Protein AF-A0A932IEY0-F1 (afdb_monomer)

Foldseek 3Di:
DVVQVVQVVVQKGQLAACLCNPPDDLQRQQQQQAGGQQCLQNNTSLSWFQWAWKAFQVRDIDGDDGHPDYDLLSSLNRNNQLLTTTTPTTDTDMDGFFPDKAKWKWKDAPLLVLVLLLVLVQVVQRFRHKKKWFLLRQVVLPDDPPPQDDDDQVVCQVCLLVVLVVSVVPRPRIIMIMTMHTHYDVCNVVSVVVSVVSSVVSPIDIPGGVVNVVCVVCVNVVVVCCVSLVVSQKDKDKDKWKAFSVLPVVLVVQLCVQLSVLRWRKIKMFSDAHNGTTMMMIMTIHGCVVDPVSVLSSLVRNQVSNVVSGIDQHLGSRCFLSNLVVVCVVCPVCVVVVVVSSCVRNVPCSSVRRNDPDDDDDDDDDDDDDDDDDDDDDDDDWDWDKDWQQDFLLVVQVVQVVVLKGLPDLCVLRRRDGNNVCVLVVSQWDQPVVSRAIAHQWQWWWWQDPNRTDIDGQDGSDSDDDDPPSVRGPDTTGMTIGTIDNDGDDPPPDPDDPVVVVVVVVVVVVVD

Solvent-accessible surface area (backbone atoms only — not comparable to full-atom values): 28009 Å² total; per-residue (Å²): 76,71,66,54,56,57,33,44,79,72,51,23,34,58,48,71,48,34,77,54,35,87,80,59,48,72,55,55,32,35,17,27,38,25,52,19,59,26,21,56,53,49,34,35,42,78,71,23,53,22,30,28,31,34,35,31,38,73,63,52,76,47,77,43,67,77,38,100,71,62,56,70,69,65,57,58,38,51,48,36,55,41,32,34,35,47,66,79,45,75,36,66,56,70,41,68,53,60,81,30,75,45,43,30,19,30,46,27,45,65,72,39,50,52,53,28,52,50,49,42,31,71,73,69,54,61,51,23,29,50,38,39,26,32,31,55,38,33,54,60,73,68,56,73,96,80,82,79,82,90,82,65,53,70,67,48,56,78,43,36,66,60,52,40,52,49,55,67,68,69,38,56,92,43,16,36,38,32,40,28,31,64,28,52,59,70,57,27,51,54,55,49,51,53,48,51,50,46,36,40,78,51,60,33,44,78,65,45,40,61,56,20,52,53,45,68,77,44,68,62,52,64,75,68,51,52,60,54,42,46,73,62,35,28,44,72,52,75,51,50,24,19,27,41,57,91,29,46,63,56,25,55,52,44,23,48,51,38,22,42,75,55,56,29,35,69,34,38,27,40,55,43,60,42,78,68,22,38,28,42,37,36,41,40,39,37,48,49,90,62,44,66,72,46,54,49,50,25,52,52,46,22,51,53,41,24,43,75,43,60,30,46,81,37,43,35,83,45,49,50,66,87,35,36,69,57,45,44,63,74,48,45,78,51,49,55,56,54,51,52,52,34,45,72,30,15,69,80,54,74,46,68,25,57,69,65,76,78,88,81,81,90,85,90,86,86,91,83,87,86,85,82,88,86,87,90,85,90,90,83,73,83,42,78,43,78,43,50,14,78,43,32,29,37,61,51,35,57,62,30,49,80,70,58,26,46,77,50,70,48,32,77,75,40,25,86,38,30,41,38,58,35,64,66,68,63,51,50,52,40,78,38,80,91,79,73,44,72,45,57,35,48,58,26,33,34,29,44,61,96,85,40,85,42,79,46,59,58,50,49,94,51,67,51,76,78,79,80,57,80,84,79,50,86,83,30,62,56,28,38,25,29,58,40,49,80,58,80,86,79,83,75,82,77,92,64,69,65,68,58,60,50,49,54,54,52,53,63,60,72,81,106

Nearest PDB structures (foldseek):
  5adz-assembly1_A  TM=8.833E-01  e=8.617E-26  Cavia porcellus
  5ae1-assembly1_A  TM=8.760E-01  e=3.643E-25  Cavia porcellus
  6gou-assembly1_D-2  TM=8.746E-01  e=5.545E-24  Cavia porcellus
  2uuu-assembly1_A  TM=8.099E-01  e=1.102E-22  Dictyostelium discoideum
  2uuv-assembly2_D  TM=8.018E-01  e=7.948E-22  Dictyostelium discoideum

Secondary structure (DSSP, 8-state):
-HHHHHHHTTTEE-----TTTTT--HHHHHHTT---TTHHHH--HHHHEEEEEEEETT-PEEEE-S-SS--HHHHHHTT-TTSSEEEEEEEE--EEPPSEEEEEEEEE-HHHHHHHHHHHHHTT---SEEEEE-HHHHHHHHS-TT------HHHHHHHHHHHHHHHHHSS-S-EEEEEEEEESHHHHHHHHHHHHHHHHHTTPEE--SHHHHHHHHHTTTHHHHHHHHHHTTEEEEEEEEEEEHHHHHHHHHHHHHHHHHTT-EEEEEEEEE-SSEEEEEEEEEEEGGGHHHHHHHHHHHHHHHHHHTT--S-SSS--TTTSHHHHHHHHGGGHHHHHHHHHHH-TT-TT--TTPPPPP--------PPPP--------SSPEEEEETTSBHHHHHHHHHTTT-B--THHHHSTTSBHHHHHHTTTTEEEETTTTEEEESEEEEEEEETTEEEEE----SSSS-----TGGGTT-EEEEEEE-B----------S-HHHHHHHHHHHHH--

Sequence (512 aa):
ERLAQALARRGFTQGHFPSSMYCSTLGGWIAARSAGQFSTRYGKIEDQVLGGVAVLGDGTLVTQGPSPLRAPELDALIGAEGALGVWTQATLRIHPLPAAKAWRGFDMKMERAVAALEEVMASGLVPSVVRLYDPLDSLLHRRPPHSGGKGTTARLAAHWPRTARLLSTLAPNRCRLIVGVEGDGERVQCEMQHIIAAVQEHGGEDLGEAPGVAWYRRRYAISYEQSRAFRAGLAVDTMEVACAWERVMPVYASVRRAARAAGALVAAHISHIYVEGAAIYFTFALPIAWGTAAYDRVWQAALAVALSAGANVSHHHGTGRRKASALAQSLGGAMRTLGAIVQRFDPGGVLAGQSAPEPRKREPPRRQERPDDMTRATLASPALFAAAATARLAEIENGLASRGRSLRPAAQLFGAWQLGDAAQKHLLWRHNPQLGIIESMVAGVDAMVSGAPHFFVPAPRAASGPDMLPDLLRSAVERVWLRTSPWPALTLAWQGDLDWALRLAQELVRDA

pLDDT: mean 73.4, std 20.72, range [23.12, 97.88]

Structure (mmCIF, N/CA/C/O backbone):
data_AF-A0A932IEY0-F1
#
_entry.id   AF-A0A932IEY0-F1
#
loop_
_atom_site.group_PDB
_atom_site.id
_atom_site.type_symbol
_atom_site.label_atom_id
_atom_site.label_alt_id
_atom_site.label_comp_id
_atom_site.label_asym_id
_atom_site.label_entity_id
_atom_site.label_seq_id
_atom_site.pdbx_PDB_ins_code
_atom_site.Cartn_x
_atom_site.Cartn_y
_atom_site.Cartn_z
_atom_site.occupancy
_atom_site.B_iso_or_equiv
_atom_site.auth_seq_id
_atom_site.auth_comp_id
_atom_site.auth_asym_id
_atom_site.auth_atom_id
_atom_site.pdbx_PDB_model_num
ATOM 1 N N . GLU A 1 1 ? -17.276 1.896 -5.654 1.00 79.31 1 GLU A N 1
ATOM 2 C CA . GLU A 1 1 ? -17.753 2.793 -6.740 1.00 79.31 1 GLU A CA 1
ATOM 3 C C . GLU A 1 1 ? -18.958 3.660 -6.344 1.00 79.31 1 GLU A C 1
ATOM 5 O O . GLU A 1 1 ? -18.838 4.880 -6.367 1.00 79.31 1 GLU A O 1
ATOM 10 N N . ARG A 1 2 ? -20.098 3.059 -5.956 1.00 81.88 2 ARG A N 1
ATOM 11 C CA . ARG A 1 2 ? -21.356 3.776 -5.639 1.00 81.88 2 ARG A CA 1
ATOM 12 C C . ARG A 1 2 ? -21.179 4.963 -4.680 1.00 81.88 2 ARG A C 1
ATOM 14 O O . ARG A 1 2 ? -21.719 6.034 -4.940 1.00 81.88 2 ARG A O 1
ATOM 21 N N . LEU A 1 3 ? -20.381 4.790 -3.619 1.00 84.56 3 LEU A N 1
ATOM 22 C CA . LEU A 1 3 ? -20.044 5.853 -2.663 1.00 84.56 3 LEU A CA 1
ATOM 23 C C . LEU A 1 3 ? -19.381 7.059 -3.347 1.00 84.56 3 LEU A C 1
ATOM 25 O O . LEU A 1 3 ? -19.821 8.188 -3.164 1.00 84.56 3 LEU A O 1
ATOM 29 N N . ALA A 1 4 ? -18.368 6.825 -4.182 1.00 81.94 4 ALA A N 1
ATOM 30 C CA . ALA A 1 4 ? -17.655 7.897 -4.871 1.00 81.94 4 ALA A CA 1
ATOM 31 C C . ALA A 1 4 ? -18.558 8.652 -5.854 1.00 81.94 4 ALA A C 1
ATOM 33 O O . ALA A 1 4 ? -18.511 9.875 -5.902 1.00 81.94 4 ALA A O 1
ATOM 34 N N . GLN A 1 5 ? -19.428 7.949 -6.588 1.00 81.94 5 GLN A N 1
ATOM 35 C CA . GLN A 1 5 ? -20.408 8.597 -7.468 1.00 81.94 5 GLN A CA 1
ATOM 36 C C . GLN A 1 5 ? -21.416 9.446 -6.676 1.00 81.94 5 GLN A C 1
ATOM 38 O O . GLN A 1 5 ? -21.779 10.538 -7.108 1.00 81.94 5 GLN A O 1
ATOM 43 N N . ALA A 1 6 ? -21.870 8.959 -5.517 1.00 81.50 6 ALA A N 1
ATOM 44 C CA . ALA A 1 6 ? -22.793 9.692 -4.655 1.00 81.50 6 ALA A CA 1
ATOM 45 C C . ALA A 1 6 ? -22.163 10.963 -4.063 1.00 81.50 6 ALA A C 1
ATOM 47 O O . ALA A 1 6 ? -22.829 11.995 -4.014 1.00 81.50 6 ALA A O 1
ATOM 48 N N . LEU A 1 7 ? -20.890 10.901 -3.660 1.00 84.00 7 LEU A N 1
ATOM 49 C CA . LEU A 1 7 ? -20.129 12.067 -3.205 1.00 84.00 7 LEU A CA 1
ATOM 50 C C . LEU A 1 7 ? -19.882 13.058 -4.347 1.00 84.00 7 LEU A C 1
ATOM 52 O O . LEU A 1 7 ? -20.130 14.250 -4.179 1.00 84.00 7 LEU A O 1
ATOM 56 N N . ALA A 1 8 ? -19.491 12.568 -5.528 1.00 83.31 8 ALA A N 1
ATOM 57 C CA . ALA A 1 8 ? -19.190 13.416 -6.678 1.00 83.31 8 ALA A CA 1
ATOM 58 C C . ALA A 1 8 ? -20.407 14.235 -7.134 1.00 83.31 8 ALA A C 1
ATOM 60 O O . ALA A 1 8 ? -20.273 15.424 -7.407 1.00 83.31 8 ALA A O 1
ATOM 61 N N . ARG A 1 9 ? -21.614 13.644 -7.126 1.00 89.69 9 ARG A N 1
ATOM 62 C CA . ARG A 1 9 ? -22.872 14.369 -7.406 1.00 89.69 9 ARG A CA 1
ATOM 63 C C . ARG A 1 9 ? -23.152 15.519 -6.435 1.00 89.69 9 ARG A C 1
ATOM 65 O O . ARG A 1 9 ? -23.962 16.382 -6.743 1.00 89.69 9 ARG A O 1
ATOM 72 N N . ARG A 1 10 ? -22.511 15.513 -5.267 1.00 85.88 10 ARG A N 1
ATOM 73 C CA . ARG A 1 10 ? -22.618 16.551 -4.237 1.00 85.88 10 ARG A CA 1
ATOM 74 C C . ARG A 1 10 ? -21.395 17.471 -4.195 1.00 85.88 10 ARG A C 1
ATOM 76 O O . ARG A 1 10 ? -21.282 18.256 -3.267 1.00 85.88 10 ARG A O 1
ATOM 83 N N . GLY A 1 11 ? -20.482 17.371 -5.163 1.00 89.19 11 GLY A N 1
ATOM 84 C CA . GLY A 1 11 ? -19.275 18.199 -5.206 1.00 89.19 11 GLY A CA 1
ATOM 85 C C . GLY A 1 11 ? -18.131 17.706 -4.316 1.00 89.19 11 GLY A C 1
ATOM 86 O O . GLY A 1 11 ? -17.187 18.456 -4.089 1.00 89.19 11 GLY A O 1
ATOM 87 N N . PHE A 1 12 ? -18.178 16.458 -3.832 1.00 88.94 12 PHE A N 1
ATOM 88 C CA . PHE A 1 12 ? -17.172 15.899 -2.924 1.00 88.94 12 PHE A CA 1
ATOM 89 C C . PHE A 1 12 ? -16.465 14.657 -3.481 1.00 88.94 12 PHE A C 1
ATOM 91 O O . PHE A 1 12 ? -16.969 13.934 -4.340 1.00 88.94 12 PHE A O 1
ATOM 98 N N . THR A 1 13 ? -15.298 14.361 -2.923 1.00 88.12 13 THR A N 1
ATOM 99 C CA . THR A 1 13 ? -14.544 13.120 -3.083 1.00 88.12 13 THR A CA 1
ATOM 100 C C . THR A 1 13 ? -14.057 12.637 -1.724 1.00 88.12 13 THR A C 1
ATOM 102 O O . THR A 1 13 ? -13.763 13.424 -0.832 1.00 88.12 13 THR A O 1
ATOM 105 N N . GLN A 1 14 ? -13.944 11.328 -1.564 1.00 84.88 14 GLN A N 1
ATOM 106 C CA . GLN A 1 14 ? -13.255 10.738 -0.417 1.00 84.88 14 GLN A CA 1
ATOM 107 C C . GLN A 1 14 ? -11.757 10.537 -0.709 1.00 84.88 14 GLN A C 1
ATOM 109 O O . GLN A 1 14 ? -10.962 10.406 0.208 1.00 84.88 14 GLN A O 1
ATOM 114 N N . GLY A 1 15 ? -11.344 10.497 -1.981 1.00 89.00 15 GLY A N 1
ATOM 115 C CA . GLY A 1 15 ? -9.942 10.261 -2.342 1.00 89.00 15 GLY A CA 1
ATOM 116 C C . GLY A 1 15 ? -9.469 8.806 -2.197 1.00 89.00 15 GLY A C 1
ATOM 117 O O . GLY A 1 15 ? -8.326 8.497 -2.526 1.00 89.00 15 GLY A O 1
ATOM 118 N N . HIS A 1 16 ? -10.326 7.872 -1.766 1.00 92.12 16 HIS A N 1
ATOM 119 C CA . HIS A 1 16 ? -9.963 6.457 -1.637 1.00 92.12 16 HIS A CA 1
ATOM 120 C C . HIS A 1 16 ? -10.370 5.649 -2.862 1.00 92.12 16 HIS A C 1
ATOM 122 O O . HIS A 1 16 ? -11.522 5.255 -3.056 1.00 92.12 16 HIS A O 1
ATOM 128 N N . PHE A 1 17 ? -9.384 5.390 -3.708 1.00 92.88 17 PHE A N 1
ATOM 129 C CA . PHE A 1 17 ? -9.575 4.720 -4.987 1.00 92.88 17 PHE A CA 1
ATOM 130 C C . PHE A 1 17 ? -8.750 3.428 -5.058 1.00 92.88 17 PHE A C 1
ATOM 132 O O . PHE A 1 17 ? -7.750 3.401 -5.774 1.00 92.88 17 PHE A O 1
ATOM 139 N N . PRO A 1 18 ? -9.090 2.366 -4.302 1.00 91.81 18 PRO A N 1
ATOM 140 C CA . PRO A 1 18 ? -8.369 1.097 -4.390 1.00 91.81 18 PRO A CA 1
ATOM 141 C C . PRO A 1 18 ? -8.568 0.464 -5.774 1.00 91.81 18 PRO A C 1
ATOM 143 O O . PRO A 1 18 ? -9.606 0.656 -6.406 1.00 91.81 18 PRO A O 1
ATOM 146 N N . SER A 1 19 ? -7.614 -0.340 -6.249 1.00 88.75 19 SER A N 1
ATOM 147 C CA . SER A 1 19 ? -7.751 -1.021 -7.552 1.00 88.75 19 SER A CA 1
ATOM 148 C C . SER A 1 19 ? -8.969 -1.959 -7.607 1.00 88.75 19 SER A C 1
ATOM 150 O O . SER A 1 19 ? -9.528 -2.191 -8.673 1.00 88.75 19 SER A O 1
ATOM 152 N N . SER A 1 20 ? -9.440 -2.432 -6.450 1.00 89.12 20 SER A N 1
ATOM 153 C CA . SER A 1 20 ? -10.639 -3.257 -6.271 1.00 89.12 20 SER A CA 1
ATOM 154 C C . SER A 1 20 ? -11.941 -2.450 -6.115 1.00 89.12 20 SER A C 1
ATOM 156 O O . SER A 1 20 ? -12.937 -2.979 -5.623 1.00 89.12 20 SER A O 1
ATOM 158 N N . MET A 1 21 ? -11.981 -1.165 -6.492 1.00 85.81 21 MET A N 1
ATOM 159 C CA . MET A 1 21 ? -13.108 -0.247 -6.226 1.00 85.81 21 MET A CA 1
ATOM 160 C C . MET A 1 21 ? -14.492 -0.745 -6.690 1.00 85.81 21 MET A C 1
ATOM 162 O O . MET A 1 21 ? -15.516 -0.298 -6.155 1.00 85.81 21 MET A O 1
ATOM 166 N N . TYR A 1 22 ? -14.534 -1.627 -7.688 1.00 86.19 22 TYR A N 1
ATOM 167 C CA . TYR A 1 22 ? -15.769 -2.172 -8.261 1.00 86.19 22 TYR A CA 1
ATOM 168 C C . TYR A 1 22 ? -16.336 -3.373 -7.493 1.00 86.19 22 TYR A C 1
ATOM 170 O O . TYR A 1 22 ? -17.517 -3.668 -7.635 1.00 86.19 22 TYR A O 1
ATOM 178 N N . CYS A 1 23 ? -15.527 -4.047 -6.671 1.00 84.81 23 CYS A N 1
ATOM 179 C CA . CYS A 1 23 ? -15.937 -5.250 -5.937 1.00 84.81 23 CYS A CA 1
ATOM 180 C C . CYS A 1 23 ? -15.707 -5.178 -4.420 1.00 84.81 23 CYS A C 1
ATOM 182 O O . CYS A 1 23 ? -16.219 -6.018 -3.688 1.00 84.81 23 CYS A O 1
ATOM 184 N N . SER A 1 24 ? -14.961 -4.186 -3.934 1.00 89.44 24 SER A N 1
ATOM 185 C CA . SER A 1 24 ? -14.696 -3.994 -2.505 1.00 89.44 24 SER A CA 1
ATOM 186 C C . SER A 1 24 ? -15.726 -3.080 -1.832 1.00 89.44 24 SER A C 1
ATOM 188 O O . SER A 1 24 ? -16.374 -2.248 -2.474 1.00 89.44 24 SER A O 1
ATOM 190 N N . THR A 1 25 ? -15.874 -3.239 -0.516 1.00 87.62 25 THR A N 1
ATOM 191 C CA . THR A 1 25 ? -16.825 -2.499 0.326 1.00 87.62 25 THR A CA 1
ATOM 192 C C . THR A 1 25 ? -16.094 -1.638 1.351 1.00 87.62 25 THR A C 1
ATOM 194 O O . THR A 1 25 ? -14.943 -1.910 1.682 1.00 87.62 25 THR A O 1
ATOM 197 N N . LEU A 1 26 ? -16.781 -0.634 1.905 1.00 87.62 26 LEU A N 1
ATOM 198 C CA . LEU A 1 26 ? -16.229 0.218 2.961 1.00 87.62 26 LEU A CA 1
ATOM 199 C C . LEU A 1 26 ? -15.805 -0.585 4.201 1.00 87.62 26 LEU A C 1
ATOM 201 O O . LEU A 1 26 ? -14.696 -0.409 4.689 1.00 87.62 26 LEU A O 1
ATOM 205 N N . GLY A 1 27 ? -16.644 -1.513 4.672 1.00 87.62 27 GLY A N 1
ATOM 206 C CA . GLY A 1 27 ? -16.284 -2.388 5.792 1.00 87.62 27 GLY A CA 1
ATOM 207 C C . GLY A 1 27 ? -15.036 -3.225 5.496 1.00 87.62 27 GLY A C 1
ATOM 208 O O . GLY A 1 27 ? -14.151 -3.321 6.339 1.00 87.62 27 GLY A O 1
ATOM 209 N N . GLY A 1 28 ? -14.908 -3.747 4.270 1.00 87.69 28 GLY A N 1
ATOM 210 C CA . GLY A 1 28 ? -13.708 -4.465 3.834 1.00 87.69 28 GLY A CA 1
ATOM 211 C C . GLY A 1 28 ? -12.465 -3.574 3.771 1.00 87.69 28 GLY A C 1
ATOM 212 O O . GLY A 1 28 ? -11.383 -4.008 4.153 1.00 87.69 28 GLY A O 1
ATOM 213 N N . TRP A 1 29 ? -12.612 -2.315 3.346 1.00 92.00 29 TRP A N 1
ATOM 214 C CA . TRP A 1 29 ? -11.518 -1.342 3.364 1.00 92.00 29 TRP A CA 1
ATOM 215 C C . TRP A 1 29 ? -10.978 -1.149 4.772 1.00 92.00 29 TRP A C 1
ATOM 217 O O . TRP A 1 29 ? -9.767 -1.240 4.958 1.00 92.00 29 TRP A O 1
ATOM 227 N N . ILE A 1 30 ? -11.870 -0.933 5.742 1.00 88.19 30 ILE A N 1
ATOM 228 C CA . ILE A 1 30 ? -11.515 -0.734 7.149 1.00 88.19 30 ILE A CA 1
ATOM 229 C C . ILE A 1 30 ? -10.888 -2.008 7.723 1.00 88.19 30 ILE A C 1
ATOM 231 O O . ILE A 1 30 ? -9.800 -1.960 8.295 1.00 88.19 30 ILE A O 1
ATOM 235 N N . ALA A 1 31 ? -11.527 -3.159 7.506 1.00 85.81 31 ALA A N 1
ATOM 236 C CA . ALA A 1 31 ? -11.071 -4.445 8.021 1.00 85.81 31 ALA A CA 1
ATOM 237 C C . ALA A 1 31 ? -9.686 -4.847 7.493 1.00 85.81 31 ALA A C 1
ATOM 239 O O . ALA A 1 31 ? -8.939 -5.482 8.226 1.00 85.81 31 ALA A O 1
ATOM 240 N N . ALA A 1 32 ? -9.328 -4.465 6.264 1.00 86.81 32 ALA A N 1
ATOM 241 C CA . ALA A 1 32 ? -8.042 -4.799 5.646 1.00 86.81 32 ALA A CA 1
ATOM 242 C C . ALA A 1 32 ? -6.992 -3.672 5.716 1.00 86.81 32 ALA A C 1
ATOM 244 O O . ALA A 1 32 ? -5.908 -3.826 5.159 1.00 86.81 32 ALA A O 1
ATOM 245 N N . ARG A 1 33 ? -7.301 -2.525 6.345 1.00 90.06 33 ARG A N 1
ATOM 246 C CA . ARG A 1 33 ? -6.462 -1.302 6.300 1.00 90.06 33 ARG A CA 1
ATOM 247 C C . ARG A 1 33 ? -6.068 -0.906 4.876 1.00 90.06 33 ARG A C 1
ATOM 249 O O . ARG A 1 33 ? -4.906 -0.644 4.568 1.00 90.06 33 ARG A O 1
ATOM 256 N N . SER A 1 34 ? -7.040 -0.934 3.972 1.00 92.00 34 SER A N 1
ATOM 257 C CA . SER A 1 34 ? -6.759 -0.735 2.552 1.00 92.00 34 SER A CA 1
ATOM 258 C C . SER A 1 34 ? -6.149 0.645 2.265 1.00 92.00 34 SER A C 1
ATOM 260 O O . SER A 1 34 ? -6.414 1.622 2.968 1.00 92.00 34 SER A O 1
ATOM 262 N N . ALA A 1 35 ? -5.406 0.735 1.163 1.00 93.25 35 ALA A N 1
ATOM 263 C CA . ALA A 1 35 ? -4.899 1.979 0.599 1.00 93.25 35 ALA A CA 1
ATOM 264 C C . ALA A 1 35 ? -5.545 2.244 -0.769 1.00 93.25 35 ALA A C 1
ATOM 266 O O . ALA A 1 35 ? -5.702 1.337 -1.591 1.00 93.25 35 ALA A O 1
ATOM 267 N N . GLY A 1 36 ? -5.923 3.497 -1.020 1.00 93.31 36 GLY A N 1
ATOM 268 C CA . GLY A 1 36 ? -6.398 3.954 -2.323 1.00 93.31 36 GLY A CA 1
ATOM 269 C C . GLY A 1 36 ? -5.254 4.477 -3.188 1.00 93.31 36 GLY A C 1
ATOM 270 O O . GLY A 1 36 ? -4.255 4.955 -2.668 1.00 93.31 36 GLY A O 1
ATOM 271 N N . GLN A 1 37 ? -5.405 4.470 -4.515 1.00 94.12 37 GLN A N 1
ATOM 272 C CA . GLN A 1 37 ? -4.371 4.947 -5.446 1.00 94.12 37 GLN A CA 1
ATOM 273 C C . GLN A 1 37 ? -3.907 6.392 -5.195 1.00 94.12 37 GLN A C 1
ATOM 275 O O . GLN A 1 37 ? -2.819 6.742 -5.646 1.00 94.12 37 GLN A O 1
ATOM 280 N N . PHE A 1 38 ? -4.726 7.180 -4.488 1.00 94.25 38 PHE A N 1
ATOM 281 C CA . PHE A 1 38 ? -4.502 8.584 -4.162 1.00 94.25 38 PHE A CA 1
ATOM 282 C C . PHE A 1 38 ? -4.130 8.816 -2.680 1.00 94.25 38 PHE A C 1
ATOM 284 O O . PHE A 1 38 ? -4.186 9.937 -2.172 1.00 94.25 38 PHE A O 1
ATOM 291 N N . SER A 1 39 ? -3.770 7.750 -1.954 1.00 91.06 39 SER A N 1
ATOM 292 C CA . SER A 1 39 ? -3.578 7.788 -0.500 1.00 91.06 39 SER A CA 1
ATOM 293 C C . SER A 1 39 ? -2.418 8.664 -0.037 1.00 91.06 39 SER A C 1
ATOM 295 O O . SER A 1 39 ? -2.407 9.054 1.122 1.00 91.06 39 SER A O 1
ATOM 297 N N . THR A 1 40 ? -1.446 8.977 -0.902 1.00 88.19 40 THR A N 1
ATOM 298 C CA . THR A 1 40 ? -0.362 9.907 -0.545 1.00 88.19 40 THR A CA 1
ATOM 299 C C . THR A 1 40 ? -0.935 11.277 -0.178 1.00 88.19 40 THR A C 1
ATOM 301 O O . THR A 1 40 ? -0.491 11.864 0.801 1.00 88.19 40 THR A O 1
ATOM 304 N N . ARG A 1 41 ? -1.984 11.743 -0.876 1.00 86.81 41 ARG A N 1
ATOM 305 C CA . ARG A 1 41 ? -2.657 13.015 -0.571 1.00 86.81 41 ARG A CA 1
ATOM 306 C C . ARG A 1 41 ? -3.825 12.891 0.402 1.00 86.81 41 ARG A C 1
ATOM 308 O O . ARG A 1 41 ? -3.971 13.740 1.274 1.00 86.81 41 ARG A O 1
ATOM 315 N N . TYR A 1 42 ? -4.677 11.882 0.236 1.00 86.12 42 TYR A N 1
ATOM 316 C CA . TYR A 1 42 ? -5.933 11.779 1.000 1.00 86.12 42 TYR A CA 1
ATOM 317 C C . TYR A 1 42 ? -5.857 10.855 2.216 1.00 86.12 42 TYR A C 1
ATOM 319 O O . TYR A 1 42 ? -6.868 10.639 2.882 1.00 86.12 42 TYR A O 1
ATOM 327 N N . GLY A 1 43 ? -4.688 10.279 2.489 1.00 86.88 43 GLY A N 1
ATOM 328 C CA . GLY A 1 43 ? -4.525 9.254 3.512 1.00 86.88 43 GLY A CA 1
ATOM 329 C C . GLY A 1 43 ? -5.069 7.889 3.088 1.00 86.88 43 GLY A C 1
ATOM 330 O O . GLY A 1 43 ? -5.694 7.717 2.033 1.00 86.88 43 GLY A O 1
ATOM 331 N N . LYS A 1 44 ? -4.783 6.888 3.914 1.00 90.19 44 LYS A N 1
ATOM 332 C CA . LYS A 1 44 ? -5.380 5.552 3.834 1.00 90.19 44 LYS A CA 1
ATOM 333 C C . LYS A 1 44 ? -6.704 5.530 4.603 1.00 90.19 44 LYS A C 1
ATOM 335 O O . LYS A 1 44 ? -7.164 6.545 5.121 1.00 90.19 44 LYS A O 1
ATOM 340 N N . ILE A 1 45 ? -7.346 4.366 4.666 1.00 90.62 45 ILE A N 1
ATOM 341 C CA . ILE A 1 45 ? -8.669 4.255 5.286 1.00 90.62 45 ILE A CA 1
ATOM 342 C C . ILE A 1 45 ? -8.663 4.648 6.773 1.00 90.62 45 ILE A C 1
ATOM 344 O O . ILE A 1 45 ? -9.611 5.275 7.237 1.00 90.62 45 ILE A O 1
ATOM 348 N N . GLU A 1 46 ? -7.590 4.345 7.508 1.00 86.88 46 GLU A N 1
ATOM 349 C CA . GLU A 1 46 ? -7.436 4.697 8.926 1.00 86.88 46 GLU A CA 1
ATOM 350 C C . GLU A 1 46 ? -7.397 6.212 9.180 1.00 86.88 46 GLU A C 1
ATOM 352 O O . GLU A 1 46 ? -7.839 6.674 10.232 1.00 86.88 46 GLU A O 1
ATOM 357 N N . ASP A 1 47 ? -6.925 6.987 8.201 1.00 82.19 47 ASP A N 1
ATOM 358 C CA . ASP A 1 47 ? -6.858 8.451 8.267 1.00 82.19 47 ASP A CA 1
ATOM 359 C C . ASP A 1 47 ? -8.221 9.090 7.954 1.00 82.19 47 ASP A C 1
ATOM 361 O O . ASP A 1 47 ? -8.503 10.242 8.302 1.00 82.19 47 ASP A O 1
ATOM 365 N N . GLN A 1 48 ? -9.074 8.337 7.260 1.00 84.12 48 GLN A N 1
ATOM 366 C CA . GLN A 1 48 ? -10.350 8.809 6.742 1.00 84.12 48 GLN A CA 1
ATOM 367 C C . GLN A 1 48 ? -11.524 8.434 7.640 1.00 84.12 48 GLN A C 1
ATOM 369 O O . GLN A 1 48 ? -12.516 9.157 7.642 1.00 84.12 48 GLN A O 1
ATOM 374 N N . VAL A 1 49 ? -11.451 7.344 8.405 1.00 82.94 49 VAL A N 1
ATOM 375 C CA . VAL A 1 49 ? -12.499 6.980 9.370 1.00 82.94 49 VAL A CA 1
ATOM 376 C C . VAL A 1 49 ? -12.449 7.923 10.571 1.00 82.94 49 VAL A C 1
ATOM 378 O O . VAL A 1 49 ? -11.420 8.055 11.220 1.00 82.94 49 VAL A O 1
ATOM 381 N N . LEU A 1 50 ? -13.569 8.564 10.896 1.00 79.75 50 LEU A N 1
ATOM 382 C CA . LEU A 1 50 ? -13.701 9.498 12.025 1.00 79.75 50 LEU A CA 1
ATOM 383 C C . LEU A 1 50 ? -14.535 8.928 13.181 1.00 79.75 50 LEU A C 1
ATOM 385 O O . LEU A 1 50 ? -14.555 9.501 14.260 1.00 79.75 50 LEU A O 1
ATOM 389 N N . GLY A 1 51 ? -15.259 7.835 12.951 1.00 80.31 51 GLY A N 1
ATOM 390 C CA . GLY A 1 51 ? -16.183 7.226 13.906 1.00 80.31 51 GLY A CA 1
ATOM 391 C C . GLY A 1 51 ? -17.144 6.282 13.190 1.00 80.31 51 GLY A C 1
ATOM 392 O O . GLY A 1 51 ? -17.009 6.054 11.984 1.00 80.31 51 GLY A O 1
ATOM 393 N N . GLY A 1 52 ? -18.127 5.744 13.900 1.00 85.62 52 GLY A N 1
ATOM 394 C CA . GLY A 1 52 ? -19.134 4.868 13.313 1.00 85.62 52 GLY A CA 1
ATOM 395 C C . GLY A 1 52 ? -19.812 3.955 14.322 1.00 85.62 52 GLY A C 1
ATOM 396 O O . GLY A 1 52 ? -19.816 4.221 15.523 1.00 85.62 52 GLY A O 1
ATOM 397 N N . VAL A 1 53 ? -20.393 2.879 13.798 1.00 85.31 53 VAL A N 1
ATOM 398 C CA . VAL A 1 53 ? -21.105 1.859 14.567 1.00 85.31 53 VAL A CA 1
ATOM 399 C C . VAL A 1 53 ? -20.510 0.494 14.248 1.00 85.31 53 VAL A C 1
ATOM 401 O O . VAL A 1 53 ? -20.411 0.116 13.075 1.00 85.31 53 VAL A O 1
ATOM 404 N N . ALA A 1 54 ? -20.150 -0.262 15.281 1.00 90.19 54 ALA A N 1
ATOM 405 C CA . ALA A 1 54 ? -19.627 -1.615 15.158 1.00 90.19 54 ALA A CA 1
ATOM 406 C C . ALA A 1 54 ? -20.215 -2.552 16.219 1.00 90.19 54 ALA A C 1
ATOM 408 O O . ALA A 1 54 ? -20.582 -2.115 17.306 1.00 90.19 54 ALA A O 1
ATOM 409 N N . VAL A 1 55 ? -20.294 -3.840 15.891 1.00 88.00 55 VAL A N 1
ATOM 410 C CA . VAL A 1 55 ? -20.703 -4.909 16.813 1.00 88.00 55 VAL A CA 1
ATOM 411 C C . VAL A 1 55 ? -19.499 -5.813 17.059 1.00 88.00 55 VAL A C 1
ATOM 413 O O . VAL A 1 55 ? -18.927 -6.327 16.097 1.00 88.00 55 VAL A O 1
ATOM 416 N N . LEU A 1 56 ? -19.089 -5.975 18.315 1.00 89.88 56 LEU A N 1
ATOM 417 C CA . LEU A 1 56 ? -17.960 -6.829 18.702 1.00 89.88 56 LEU A CA 1
ATOM 418 C C . LEU A 1 56 ? -18.356 -8.316 18.706 1.00 89.88 56 LEU A C 1
ATOM 420 O O . LEU A 1 56 ? -19.534 -8.653 18.590 1.00 89.88 56 LEU A O 1
ATOM 424 N N . GLY A 1 57 ? -17.380 -9.216 18.838 1.00 85.44 57 GLY A N 1
ATOM 425 C CA . GLY A 1 57 ? -17.626 -10.667 18.873 1.00 85.44 57 GLY A CA 1
ATOM 426 C C . GLY A 1 57 ? -18.445 -11.136 20.077 1.00 85.44 57 GLY A C 1
ATOM 427 O O . GLY A 1 57 ? -19.195 -12.102 19.972 1.00 85.44 57 GLY A O 1
ATOM 428 N N . ASP A 1 58 ? -18.380 -10.405 21.192 1.00 85.00 58 ASP A N 1
ATOM 429 C CA . ASP A 1 58 ? -19.242 -10.602 22.364 1.00 85.00 58 ASP A CA 1
ATOM 430 C C . ASP A 1 58 ? -20.655 -9.997 22.218 1.00 85.00 58 ASP A C 1
ATOM 432 O O . ASP A 1 58 ? -21.470 -10.105 23.133 1.00 85.00 58 ASP A O 1
ATOM 436 N N . GLY A 1 59 ? -20.962 -9.375 21.074 1.00 84.62 59 GLY A N 1
ATOM 437 C CA . GLY A 1 59 ? -22.240 -8.719 20.797 1.00 84.62 59 GLY A CA 1
ATOM 438 C C . GLY A 1 59 ? -22.330 -7.264 21.267 1.00 84.62 59 GLY A C 1
ATOM 439 O O . GLY A 1 59 ? -23.356 -6.623 21.031 1.00 84.62 59 GLY A O 1
ATOM 440 N N . THR A 1 60 ? -21.282 -6.709 21.887 1.00 87.25 60 THR A N 1
ATOM 441 C CA . THR A 1 60 ? -21.261 -5.307 22.329 1.00 87.25 60 THR A CA 1
ATOM 442 C C . THR A 1 60 ? -21.413 -4.356 21.144 1.00 87.25 60 THR A C 1
ATOM 444 O O . THR A 1 60 ? -20.671 -4.439 20.164 1.00 87.25 60 THR A O 1
ATOM 447 N N . LEU A 1 61 ? -22.353 -3.412 21.247 1.00 89.62 61 LEU A N 1
ATOM 448 C CA . LEU A 1 61 ? -22.539 -2.340 20.273 1.00 89.62 61 LEU A CA 1
ATOM 449 C C . LEU A 1 61 ? -21.681 -1.128 20.652 1.00 89.62 61 LEU A C 1
ATOM 451 O O . LEU A 1 61 ? -21.912 -0.491 21.677 1.00 89.62 61 LEU A O 1
ATOM 455 N N . VAL A 1 62 ? -20.740 -0.766 19.785 1.00 83.50 62 VAL A N 1
ATOM 456 C CA . VAL A 1 62 ? -19.918 0.442 19.912 1.00 83.50 62 VAL A CA 1
ATOM 457 C C . VAL A 1 62 ? -20.446 1.489 18.943 1.00 83.50 62 VAL A C 1
ATOM 459 O O . VAL A 1 62 ? -20.544 1.227 17.746 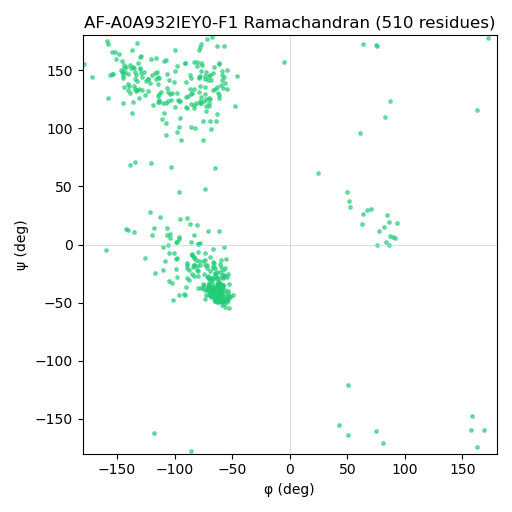1.00 83.50 62 VAL A O 1
ATOM 462 N N . THR A 1 63 ? -20.797 2.672 19.447 1.00 85.31 63 THR A N 1
ATOM 463 C CA . THR A 1 63 ? -21.315 3.788 18.640 1.00 85.31 63 THR A CA 1
ATOM 464 C C . THR A 1 63 ? -20.566 5.066 18.974 1.00 85.31 63 THR A C 1
ATOM 466 O O . THR A 1 63 ? -20.515 5.475 20.131 1.00 85.31 63 THR A O 1
ATOM 469 N N . GLN A 1 64 ? -20.022 5.723 17.952 1.00 80.12 64 GLN A N 1
ATOM 470 C CA . GLN A 1 64 ? -19.339 7.000 18.099 1.00 80.12 64 GLN A CA 1
ATOM 471 C C . GLN A 1 64 ? -19.595 7.910 16.893 1.00 80.12 64 GLN A C 1
ATOM 473 O O . GLN A 1 64 ? -19.487 7.488 15.739 1.00 80.12 64 GLN A O 1
ATOM 478 N N . GLY A 1 65 ? -19.889 9.184 17.162 1.00 72.50 65 GLY A N 1
ATOM 479 C CA . GLY A 1 65 ? -19.896 10.235 16.142 1.00 72.50 65 GLY A CA 1
ATOM 480 C C . GLY A 1 65 ? -18.492 10.548 15.593 1.00 72.50 65 GLY A C 1
ATOM 481 O O . GLY A 1 65 ? -17.508 9.951 16.029 1.00 72.50 65 GLY A O 1
ATOM 482 N N . PRO A 1 66 ? -18.369 11.480 14.630 1.00 72.88 66 PRO A N 1
ATOM 483 C CA . PRO A 1 66 ? -17.065 11.915 14.139 1.00 72.88 66 PRO A CA 1
ATOM 484 C C . PRO A 1 66 ? -16.246 12.555 15.263 1.00 72.88 66 PRO A C 1
ATOM 486 O O . PRO A 1 66 ? -16.688 13.516 15.888 1.00 72.88 66 PRO A O 1
ATOM 489 N N . SER A 1 67 ? -15.036 12.052 15.479 1.00 65.88 67 SER A N 1
ATOM 490 C CA . SER A 1 67 ? -14.104 12.565 16.475 1.00 65.88 67 SER A CA 1
ATOM 491 C C . SER A 1 67 ? -12.667 12.459 15.958 1.00 65.88 67 SER A C 1
ATOM 493 O O . SER A 1 67 ? -12.339 11.495 15.263 1.00 65.88 67 SER A O 1
ATOM 495 N N . PRO A 1 68 ? -11.782 13.417 16.289 1.00 53.31 68 PRO A N 1
ATOM 496 C CA . PRO A 1 68 ? -10.347 13.250 16.065 1.00 53.31 68 PRO A CA 1
ATOM 497 C C . PRO A 1 68 ? -9.748 12.119 16.919 1.00 53.31 68 PRO A C 1
ATOM 499 O O . PRO A 1 68 ? -8.734 11.550 16.529 1.00 53.31 68 PRO A O 1
ATOM 502 N N . LEU A 1 69 ? -10.382 11.777 18.047 1.00 69.25 69 LEU A N 1
ATOM 503 C CA . LEU A 1 69 ? -10.029 10.651 18.914 1.00 69.25 69 LEU A CA 1
ATOM 504 C C . LEU A 1 69 ? -11.126 9.584 18.829 1.00 69.25 69 LEU A C 1
ATOM 506 O O . LEU A 1 69 ? -12.239 9.799 19.323 1.00 69.25 69 LEU A O 1
ATOM 510 N N . ARG A 1 70 ? -10.836 8.453 18.182 1.00 76.06 70 ARG A N 1
ATOM 511 C CA . ARG A 1 70 ? -11.771 7.324 18.092 1.00 76.06 70 ARG A CA 1
ATOM 512 C C . ARG A 1 70 ? -11.720 6.491 19.373 1.00 76.06 70 ARG A C 1
ATOM 514 O O . ARG A 1 70 ? -10.729 6.495 20.095 1.00 76.06 70 ARG A O 1
ATOM 521 N N . ALA A 1 71 ? -12.819 5.807 19.667 1.00 72.62 71 ALA A N 1
ATOM 522 C CA . ALA A 1 71 ? -12.891 4.840 20.746 1.00 72.62 71 ALA A CA 1
ATOM 523 C C . ALA A 1 71 ? -11.858 3.728 20.485 1.00 72.62 71 ALA A C 1
ATOM 525 O O . ALA A 1 71 ? -11.766 3.270 19.337 1.00 72.62 71 ALA A O 1
ATOM 526 N N . PRO A 1 72 ? -11.115 3.267 21.508 1.00 80.75 72 PRO A N 1
ATOM 527 C CA . PRO A 1 72 ? -10.107 2.219 21.348 1.00 80.75 72 PRO A CA 1
ATOM 528 C C . PRO A 1 72 ? -10.647 0.958 20.666 1.00 80.75 72 PRO A C 1
ATOM 530 O O . PRO A 1 72 ? -9.944 0.316 19.889 1.00 80.75 72 PRO A O 1
ATOM 533 N N . GLU A 1 73 ? -11.915 0.621 20.902 1.00 83.31 73 GLU A N 1
ATOM 534 C CA . GLU A 1 73 ? -12.594 -0.489 20.245 1.00 83.31 73 GLU A CA 1
ATOM 535 C C . GLU A 1 73 ? -12.695 -0.272 18.734 1.00 83.31 73 GLU A C 1
ATOM 537 O O . GLU A 1 73 ? -12.350 -1.162 17.960 1.00 83.31 73 GLU A O 1
ATOM 542 N N . LEU A 1 74 ? -13.114 0.917 18.291 1.00 80.19 74 LEU A N 1
ATOM 543 C CA . LEU A 1 74 ? -13.202 1.226 16.864 1.00 80.19 74 LEU A CA 1
ATOM 544 C C . LEU A 1 74 ? -11.817 1.230 16.209 1.00 80.19 74 LEU A C 1
ATOM 546 O O . LEU A 1 74 ? -11.676 0.696 15.111 1.00 80.19 74 LEU A O 1
ATOM 550 N N . ASP A 1 75 ? -10.792 1.764 16.880 1.00 82.88 75 ASP A N 1
ATOM 551 C CA . ASP A 1 75 ? -9.413 1.724 16.377 1.00 82.88 75 ASP A CA 1
ATOM 552 C C . ASP A 1 75 ? -8.875 0.296 16.251 1.00 82.88 75 ASP A C 1
ATOM 554 O O . ASP A 1 75 ? -8.271 -0.044 15.227 1.00 82.88 75 ASP A O 1
ATOM 558 N N . ALA A 1 76 ? -9.159 -0.566 17.231 1.00 83.88 76 ALA A N 1
ATOM 559 C CA . ALA A 1 76 ? -8.763 -1.971 17.203 1.00 83.88 76 ALA A CA 1
ATOM 560 C C . ALA A 1 76 ? -9.356 -2.721 15.999 1.00 83.88 76 ALA A C 1
ATOM 562 O O . ALA A 1 76 ? -8.699 -3.588 15.421 1.00 83.88 76 ALA A O 1
ATOM 563 N N . LEU A 1 77 ? -10.580 -2.381 15.581 1.00 83.88 77 LEU A N 1
ATOM 564 C CA . LEU A 1 77 ? -11.236 -3.030 14.445 1.00 83.88 77 LEU A CA 1
ATOM 565 C C . LEU A 1 77 ? -10.619 -2.650 13.082 1.00 83.88 77 LEU A C 1
ATOM 567 O O . LEU A 1 77 ? -10.854 -3.352 12.091 1.00 83.88 77 LEU A O 1
ATOM 571 N N . ILE A 1 78 ? -9.841 -1.564 12.985 1.00 86.94 78 ILE A N 1
ATOM 572 C CA . ILE A 1 78 ? -9.189 -1.159 11.731 1.00 86.94 78 ILE A CA 1
ATOM 573 C C . ILE A 1 78 ? -7.994 -2.078 11.458 1.00 86.94 78 ILE A C 1
ATOM 575 O O . ILE A 1 78 ? -6.924 -1.951 12.053 1.00 86.94 78 ILE A O 1
ATOM 579 N N . GLY A 1 79 ? -8.139 -2.979 10.491 1.00 87.56 79 GLY A N 1
ATOM 580 C CA . GLY A 1 79 ? -7.138 -4.013 10.218 1.00 87.56 79 GLY A CA 1
ATOM 581 C C . GLY A 1 79 ? -7.316 -5.310 10.976 1.00 87.56 79 GLY A C 1
ATOM 582 O O . GLY A 1 79 ? -6.464 -6.183 10.863 1.00 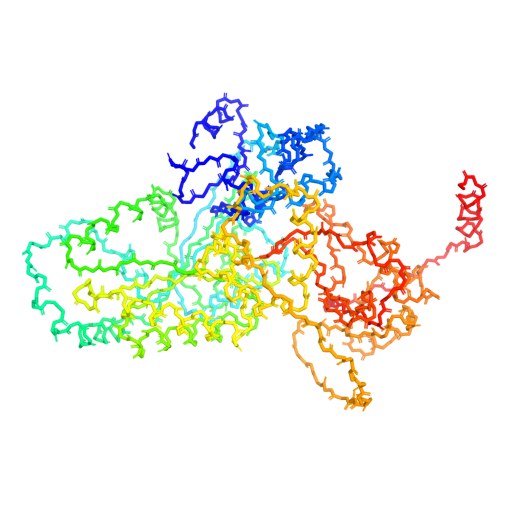87.56 79 GLY A O 1
ATOM 583 N N . ALA A 1 80 ? -8.413 -5.454 11.716 1.00 86.81 80 ALA A N 1
ATOM 584 C CA . ALA A 1 80 ? -8.726 -6.693 12.411 1.00 86.81 80 ALA A CA 1
ATOM 585 C C . ALA A 1 80 ? -9.105 -7.841 11.462 1.00 86.81 80 ALA A C 1
ATOM 587 O O . ALA A 1 80 ? -9.255 -8.969 11.916 1.00 86.81 80 ALA A O 1
ATOM 588 N N . GLU A 1 81 ? -9.331 -7.573 10.171 1.00 87.62 81 GLU A N 1
ATOM 589 C CA . GLU A 1 81 ? -9.745 -8.571 9.173 1.00 87.62 81 GLU A CA 1
ATOM 590 C C . GLU A 1 81 ? -10.983 -9.385 9.612 1.00 87.62 81 GLU A C 1
ATOM 592 O O . GLU A 1 81 ? -11.133 -10.562 9.288 1.00 87.62 81 GLU A O 1
ATOM 597 N N . GLY A 1 82 ? -11.876 -8.737 10.373 1.00 85.38 82 GLY A N 1
ATOM 598 C CA . GLY A 1 82 ? -13.094 -9.333 10.929 1.00 85.38 82 GLY A CA 1
ATOM 599 C C . GLY A 1 82 ? -12.905 -10.110 12.237 1.00 85.38 82 GLY A C 1
ATOM 600 O O . GLY A 1 82 ? -13.881 -10.635 12.751 1.00 85.38 82 GLY A O 1
ATOM 601 N N . ALA A 1 83 ? -11.695 -10.168 12.804 1.00 84.56 83 ALA A N 1
ATOM 602 C CA . ALA A 1 83 ? -11.400 -10.968 13.996 1.00 84.56 83 ALA A CA 1
ATOM 603 C C . ALA A 1 83 ? -11.947 -10.402 15.319 1.00 84.56 83 ALA A C 1
ATOM 605 O O . ALA A 1 83 ? -11.990 -11.131 16.303 1.00 84.56 83 ALA A O 1
ATOM 606 N N . LEU A 1 84 ? -12.305 -9.114 15.365 1.00 86.69 84 LEU A N 1
ATOM 607 C CA . LEU A 1 84 ? -12.699 -8.421 16.604 1.00 86.69 84 LEU A CA 1
ATOM 608 C C . LEU A 1 84 ? -14.148 -7.919 16.596 1.00 86.69 84 LEU A C 1
ATOM 610 O O . LEU A 1 84 ? -14.738 -7.702 17.650 1.00 86.69 84 LEU A O 1
ATOM 614 N N . GLY A 1 85 ? -14.715 -7.698 15.411 1.00 87.38 85 GLY A N 1
ATOM 615 C CA . GLY A 1 85 ? -16.062 -7.173 15.259 1.00 87.38 85 GLY A CA 1
ATOM 616 C C . GLY A 1 85 ? -16.406 -6.837 13.815 1.00 87.38 85 GLY A C 1
ATOM 617 O O . GLY A 1 85 ? -15.583 -6.954 12.901 1.00 87.38 85 GLY A O 1
ATOM 618 N N . VAL A 1 86 ? -17.643 -6.390 13.622 1.00 87.38 86 VAL A N 1
ATOM 619 C CA . VAL A 1 86 ? -18.223 -6.032 12.330 1.00 87.38 86 VAL A CA 1
ATOM 620 C C . VAL A 1 86 ? -18.624 -4.563 12.341 1.00 87.38 86 VAL A C 1
ATOM 622 O O . VAL A 1 86 ? -19.481 -4.142 13.115 1.00 87.38 86 VAL A O 1
ATOM 625 N N . TRP A 1 87 ? -18.039 -3.782 11.433 1.00 87.75 87 TRP A N 1
ATOM 626 C CA . TRP A 1 87 ? -18.496 -2.423 11.146 1.00 87.75 87 TRP A CA 1
ATOM 627 C C . TRP A 1 87 ? -19.850 -2.461 10.434 1.00 87.75 87 TRP A C 1
ATOM 629 O O . TRP A 1 87 ? -19.981 -3.086 9.380 1.00 87.75 87 TRP A O 1
ATOM 639 N N . THR A 1 88 ? -20.840 -1.752 10.973 1.00 82.69 88 THR A N 1
ATOM 640 C CA . THR A 1 88 ? -22.173 -1.605 10.363 1.00 82.69 88 THR A CA 1
ATOM 641 C C . THR A 1 88 ? -22.364 -0.224 9.739 1.00 82.69 88 THR A C 1
ATOM 643 O O . THR A 1 88 ? -23.040 -0.094 8.718 1.00 82.69 88 THR A O 1
ATOM 646 N N . GLN A 1 89 ? -21.723 0.804 10.301 1.00 86.81 89 GLN A N 1
ATOM 647 C CA . GLN A 1 89 ? -21.719 2.174 9.787 1.00 86.81 89 GLN A CA 1
ATOM 648 C C . GLN A 1 89 ? -20.348 2.812 10.016 1.00 86.81 89 GLN A C 1
ATOM 650 O O . GLN A 1 89 ? -19.698 2.524 11.015 1.00 86.81 89 GLN A O 1
ATOM 655 N N . ALA A 1 90 ? -19.918 3.710 9.130 1.00 85.44 90 ALA A N 1
ATOM 656 C CA . ALA A 1 90 ? -18.690 4.479 9.315 1.00 85.44 90 ALA A CA 1
ATOM 657 C C . ALA A 1 90 ? -18.881 5.926 8.854 1.00 85.44 90 ALA A C 1
ATOM 659 O O . ALA A 1 90 ? -19.463 6.186 7.798 1.00 85.44 90 ALA A O 1
ATOM 660 N N . THR A 1 91 ? -18.348 6.853 9.642 1.00 83.62 91 THR A N 1
ATOM 661 C CA . THR A 1 91 ? -18.278 8.278 9.329 1.00 83.62 91 THR A CA 1
ATOM 662 C C . THR A 1 91 ? -16.916 8.566 8.723 1.00 83.62 91 THR A C 1
ATOM 664 O O . THR A 1 91 ? -15.892 8.261 9.333 1.00 83.62 91 THR A O 1
ATOM 667 N N . LEU A 1 92 ? -16.897 9.140 7.521 1.00 83.25 92 LEU A N 1
ATOM 668 C CA . LEU A 1 92 ? -15.670 9.368 6.764 1.00 83.25 92 LEU A CA 1
ATOM 669 C C . LEU A 1 92 ? -15.380 10.853 6.587 1.00 83.25 92 LEU A C 1
ATOM 671 O O . LEU A 1 92 ? -16.284 11.653 6.340 1.00 83.25 92 LEU A O 1
ATOM 675 N N . ARG A 1 93 ? -14.095 11.195 6.618 1.00 82.19 93 ARG A N 1
ATOM 676 C CA . ARG A 1 93 ? -13.576 12.445 6.081 1.00 82.19 93 ARG A CA 1
ATOM 677 C C . ARG A 1 93 ? -13.825 12.484 4.573 1.00 82.19 93 ARG A C 1
ATOM 679 O O . ARG A 1 93 ? -13.593 11.506 3.862 1.00 82.19 93 ARG A O 1
ATOM 686 N N . ILE A 1 94 ? -14.292 13.630 4.096 1.00 85.38 94 ILE A N 1
ATOM 687 C CA . ILE A 1 94 ? -14.484 13.922 2.676 1.00 85.38 94 ILE A CA 1
ATOM 688 C C . ILE A 1 94 ? -13.832 15.260 2.341 1.00 85.38 94 ILE A C 1
ATOM 690 O O . ILE A 1 94 ? -13.575 16.083 3.218 1.00 85.38 94 ILE A O 1
ATOM 694 N N . HIS A 1 95 ? -13.586 15.470 1.059 1.00 85.31 95 HIS A N 1
ATOM 695 C CA . HIS A 1 95 ? -12.920 16.640 0.510 1.00 85.31 95 HIS A CA 1
ATOM 696 C C . HIS A 1 95 ? -13.757 17.194 -0.643 1.00 85.31 95 HIS A C 1
ATOM 698 O O . HIS A 1 95 ? -14.435 16.414 -1.315 1.00 85.31 95 HIS A O 1
ATOM 704 N N . PRO A 1 96 ? -13.723 18.503 -0.921 1.00 85.88 96 PRO A N 1
ATOM 705 C CA . PRO A 1 96 ? -14.258 19.032 -2.170 1.00 85.88 96 PRO A CA 1
ATOM 706 C C . PRO A 1 96 ? -13.629 18.329 -3.378 1.00 85.88 96 PRO A C 1
ATOM 708 O O . PRO A 1 96 ? -12.479 17.879 -3.322 1.00 85.88 96 PRO A O 1
ATOM 711 N N . LEU A 1 97 ? -14.372 18.225 -4.480 1.00 88.94 97 LEU A N 1
ATOM 712 C CA . LEU A 1 97 ? -13.779 17.809 -5.747 1.00 88.94 97 LEU A CA 1
ATOM 713 C C . LEU A 1 97 ? -12.652 18.786 -6.123 1.00 88.94 97 LEU A C 1
ATOM 715 O O . LEU A 1 97 ? -12.841 19.997 -6.017 1.00 88.94 97 LEU A O 1
ATOM 719 N N . PRO A 1 98 ? -11.488 18.284 -6.565 1.00 90.62 98 PRO A N 1
ATOM 720 C CA . PRO A 1 98 ? -10.377 19.146 -6.946 1.00 90.62 98 PRO A CA 1
ATOM 721 C C . PRO A 1 98 ? -10.746 19.996 -8.167 1.00 90.62 98 PRO A C 1
ATOM 723 O O . PRO A 1 98 ? -11.261 19.467 -9.156 1.00 90.62 98 PRO A O 1
ATOM 726 N N . ALA A 1 99 ? -10.439 21.293 -8.110 1.00 91.00 99 ALA A N 1
ATOM 727 C CA . ALA A 1 99 ? -10.678 22.231 -9.205 1.00 91.00 99 ALA A CA 1
ATOM 728 C C . ALA A 1 99 ? -9.739 21.989 -10.401 1.00 91.00 99 ALA A C 1
ATOM 730 O O . ALA A 1 99 ? -10.113 22.236 -11.545 1.00 91.00 99 ALA A O 1
ATOM 731 N N . ALA A 1 100 ? -8.534 21.472 -10.146 1.00 92.44 100 ALA A N 1
ATOM 732 C CA . ALA A 1 100 ? -7.526 21.184 -11.155 1.00 92.44 100 ALA A CA 1
ATOM 733 C C . ALA A 1 100 ? -6.820 19.845 -10.905 1.00 92.44 100 ALA A C 1
ATOM 735 O O . ALA A 1 100 ? -6.720 19.357 -9.774 1.00 92.44 100 ALA A O 1
ATOM 736 N N . LYS A 1 101 ? -6.306 19.256 -11.991 1.00 95.62 101 LYS A N 1
ATOM 737 C CA . LYS A 1 101 ? -5.464 18.054 -11.980 1.00 95.62 101 LYS A CA 1
ATOM 738 C C . LYS A 1 101 ? -4.340 18.210 -12.992 1.00 95.62 101 LYS A C 1
ATOM 740 O O . LYS A 1 101 ? -4.607 18.600 -14.124 1.00 95.62 101 LYS A O 1
ATOM 745 N N . ALA A 1 102 ? -3.129 17.829 -12.614 1.00 96.12 102 ALA A N 1
ATOM 746 C CA . ALA A 1 102 ? -1.987 17.740 -13.513 1.00 96.12 102 ALA A CA 1
ATOM 747 C C . ALA A 1 102 ? -1.418 16.322 -13.491 1.00 96.12 102 ALA A C 1
ATOM 749 O O . ALA A 1 102 ? -1.351 15.681 -12.441 1.00 96.12 102 ALA A O 1
ATOM 750 N N . TRP A 1 103 ? -0.991 15.847 -14.657 1.00 97.75 103 TRP A N 1
ATOM 751 C CA . TRP A 1 103 ? -0.410 14.522 -14.848 1.00 97.75 103 TRP A CA 1
ATOM 752 C C . TRP A 1 103 ? 0.917 14.646 -15.575 1.00 97.75 103 TRP A C 1
ATOM 754 O O . TRP A 1 103 ? 1.051 15.470 -16.476 1.00 97.75 103 TRP A O 1
ATOM 764 N N . ARG A 1 104 ? 1.881 13.798 -15.226 1.00 97.75 104 ARG A N 1
ATOM 765 C CA . ARG A 1 104 ? 3.183 13.759 -15.891 1.00 97.75 104 ARG A CA 1
ATOM 766 C C . ARG A 1 104 ? 3.721 12.341 -15.971 1.00 97.75 104 ARG A C 1
ATOM 768 O O . ARG A 1 104 ? 3.440 11.511 -15.103 1.00 97.75 104 ARG A O 1
ATOM 775 N N . GLY A 1 105 ? 4.465 12.059 -17.033 1.00 97.31 105 GLY A N 1
ATOM 776 C CA . GLY A 1 105 ? 5.206 10.819 -17.204 1.00 97.31 105 GLY A CA 1
ATOM 777 C C . GLY A 1 105 ? 6.685 11.096 -17.416 1.00 97.31 105 GLY A C 1
ATOM 778 O O . GLY A 1 105 ? 7.027 12.033 -18.126 1.00 97.31 105 GLY A O 1
ATOM 779 N N . PHE A 1 106 ? 7.544 10.249 -16.858 1.00 97.19 106 PHE A N 1
ATOM 780 C CA . PHE A 1 106 ? 8.988 10.337 -17.046 1.00 97.19 106 PHE A CA 1
ATOM 781 C C . PHE A 1 106 ? 9.595 8.971 -17.332 1.00 97.19 106 PHE A C 1
ATOM 783 O O . PHE A 1 106 ? 9.097 7.949 -16.845 1.00 97.19 106 PHE A O 1
ATOM 790 N N . ASP A 1 107 ? 10.708 8.967 -18.060 1.00 95.50 107 ASP A N 1
ATOM 791 C CA . ASP A 1 107 ? 11.561 7.790 -18.204 1.00 95.50 107 ASP A CA 1
ATOM 792 C C . ASP A 1 107 ? 12.925 8.011 -17.556 1.00 95.50 107 ASP A C 1
ATOM 794 O O . ASP A 1 107 ? 13.666 8.925 -17.919 1.00 95.50 107 ASP A O 1
ATOM 798 N N . MET A 1 108 ? 13.303 7.124 -16.635 1.00 94.69 108 MET A N 1
ATOM 799 C CA . MET A 1 108 ? 14.522 7.283 -15.835 1.00 94.69 108 MET A CA 1
ATOM 800 C C . MET A 1 108 ? 15.014 5.956 -15.242 1.00 94.69 108 MET A C 1
ATOM 802 O O . MET A 1 108 ? 14.365 4.922 -15.390 1.00 94.69 108 MET A O 1
ATOM 806 N N . LYS A 1 109 ? 16.174 5.951 -14.577 1.00 94.25 109 LYS A N 1
ATOM 807 C CA . LYS A 1 109 ? 16.678 4.761 -13.863 1.00 94.25 109 LYS A CA 1
ATOM 808 C C . LYS A 1 109 ? 15.953 4.580 -12.528 1.00 94.25 109 LYS A C 1
ATOM 810 O O . LYS A 1 109 ? 15.654 5.572 -11.868 1.00 94.25 109 LYS A O 1
ATOM 815 N N . MET A 1 110 ? 15.717 3.331 -12.117 1.00 92.94 110 MET A N 1
ATOM 816 C CA . MET A 1 110 ? 14.970 2.999 -10.892 1.00 92.94 110 MET A CA 1
ATOM 817 C C . MET A 1 110 ? 15.555 3.688 -9.654 1.00 92.94 110 MET A C 1
ATOM 819 O O . MET A 1 110 ? 14.835 4.339 -8.911 1.00 92.94 110 MET A O 1
ATOM 823 N N . GLU A 1 111 ? 16.869 3.589 -9.463 1.00 93.81 111 GLU A N 1
ATOM 824 C CA . GLU A 1 111 ? 17.579 4.121 -8.297 1.00 93.81 111 GLU A CA 1
ATOM 825 C C . GLU A 1 111 ? 17.460 5.646 -8.218 1.00 93.81 111 GLU A C 1
ATOM 827 O O . GLU A 1 111 ? 17.236 6.207 -7.150 1.00 93.81 111 GLU A O 1
ATOM 832 N N . ARG A 1 112 ? 17.569 6.314 -9.373 1.00 96.06 112 ARG A N 1
ATOM 833 C CA . ARG A 1 112 ? 17.429 7.770 -9.486 1.00 96.06 112 ARG A CA 1
ATOM 834 C C . ARG A 1 112 ? 15.990 8.218 -9.260 1.00 96.06 112 ARG A C 1
ATOM 836 O O . ARG A 1 112 ? 15.770 9.250 -8.647 1.00 96.06 112 ARG A O 1
ATOM 843 N N . ALA A 1 113 ? 15.016 7.429 -9.709 1.00 96.44 113 ALA A N 1
ATOM 844 C CA . ALA A 1 113 ? 13.608 7.709 -9.455 1.00 96.44 113 ALA A CA 1
ATOM 845 C C . ALA A 1 113 ? 13.272 7.624 -7.970 1.00 96.44 113 ALA A C 1
ATOM 847 O O . ALA A 1 113 ? 12.554 8.473 -7.465 1.00 96.44 113 ALA A O 1
ATOM 848 N N . VAL A 1 114 ? 13.798 6.616 -7.269 1.00 95.81 114 VAL A N 1
ATOM 849 C CA . VAL A 1 114 ? 13.607 6.487 -5.820 1.00 95.81 114 VAL A CA 1
ATOM 850 C C . VAL A 1 114 ? 14.173 7.703 -5.093 1.00 95.81 114 VAL A C 1
ATOM 852 O O . VAL A 1 114 ? 13.458 8.286 -4.288 1.00 95.81 114 VAL A O 1
ATOM 855 N N . ALA A 1 115 ? 15.394 8.128 -5.435 1.00 94.06 115 ALA A N 1
ATOM 856 C CA . ALA A 1 115 ? 16.011 9.316 -4.845 1.00 94.06 115 ALA A CA 1
ATOM 857 C C . ALA A 1 115 ? 15.212 10.603 -5.131 1.00 94.06 115 ALA A C 1
ATOM 859 O O . ALA A 1 115 ? 14.961 11.380 -4.215 1.00 94.06 115 ALA A O 1
ATOM 860 N N . ALA A 1 116 ? 14.742 10.793 -6.369 1.00 95.62 116 ALA A N 1
ATOM 861 C CA . ALA A 1 116 ? 13.902 11.937 -6.726 1.00 95.62 116 ALA A CA 1
ATOM 862 C C . ALA A 1 116 ? 12.581 11.956 -5.939 1.00 95.62 116 ALA A C 1
ATOM 864 O O . ALA A 1 116 ? 12.130 13.006 -5.494 1.00 95.62 116 ALA A O 1
ATOM 865 N N . LEU A 1 117 ? 11.946 10.794 -5.754 1.00 94.81 117 LEU A N 1
ATOM 866 C CA . LEU A 1 117 ? 10.692 10.686 -5.007 1.00 94.81 117 LEU A CA 1
ATOM 867 C C . LEU A 1 117 ? 10.885 10.910 -3.502 1.00 94.81 117 LEU A C 1
ATOM 869 O O . LEU A 1 117 ? 10.019 11.515 -2.873 1.00 94.81 117 LEU A O 1
ATOM 873 N N . GLU A 1 118 ? 12.002 10.452 -2.936 1.00 89.44 118 GLU A N 1
ATOM 874 C CA . GLU A 1 118 ? 12.392 10.756 -1.556 1.00 89.44 118 GLU A CA 1
ATOM 875 C C . GLU A 1 118 ? 12.572 12.267 -1.361 1.00 89.44 118 GLU A C 1
ATOM 877 O O . GLU A 1 118 ? 12.009 12.833 -0.426 1.00 89.44 118 GLU A O 1
ATOM 882 N N . GLU A 1 119 ? 13.271 12.939 -2.280 1.00 85.69 119 GLU A N 1
ATOM 883 C CA . GLU A 1 119 ? 13.465 14.392 -2.251 1.00 85.69 119 GLU A CA 1
ATOM 884 C C . GLU A 1 119 ? 12.143 15.164 -2.378 1.00 85.69 119 GLU A C 1
ATOM 886 O O . GLU A 1 119 ? 11.872 16.074 -1.589 1.00 85.69 119 GLU A O 1
ATOM 891 N N . VAL A 1 120 ? 11.273 14.756 -3.310 1.00 83.88 120 VAL A N 1
ATOM 892 C CA . VAL A 1 120 ? 9.927 15.327 -3.463 1.00 83.88 120 VAL A CA 1
ATOM 893 C C . VAL A 1 120 ? 9.156 15.240 -2.144 1.00 83.88 120 VAL A C 1
ATOM 895 O O . VAL A 1 120 ? 8.615 16.249 -1.696 1.00 83.88 120 VAL A O 1
ATOM 898 N N . MET A 1 121 ? 9.152 14.086 -1.470 1.00 82.38 121 MET A N 1
ATOM 899 C CA . MET A 1 121 ? 8.480 13.960 -0.171 1.00 82.38 121 MET A CA 1
ATOM 900 C C . MET A 1 121 ? 9.174 14.770 0.935 1.00 82.38 121 MET A C 1
ATOM 902 O O . MET A 1 121 ? 8.495 15.372 1.768 1.00 82.38 121 MET A O 1
ATOM 906 N N . ALA A 1 122 ? 10.509 14.827 0.944 1.00 75.12 122 ALA A N 1
ATOM 907 C CA . ALA A 1 122 ? 11.291 15.567 1.935 1.00 75.12 122 ALA A CA 1
ATOM 908 C C . ALA A 1 122 ? 11.101 17.092 1.839 1.00 75.12 122 ALA A C 1
ATOM 910 O O . ALA A 1 122 ? 11.179 17.785 2.854 1.00 75.12 122 ALA A O 1
ATOM 911 N N . SER A 1 123 ? 10.799 17.612 0.645 1.00 72.69 123 SER A N 1
ATOM 912 C CA . SER A 1 123 ? 10.455 19.027 0.427 1.00 72.69 123 SER A CA 1
ATOM 913 C C . SER A 1 123 ? 9.053 19.416 0.925 1.00 72.69 123 SER A C 1
ATOM 915 O O . SER A 1 123 ? 8.710 20.598 0.942 1.00 72.69 123 SER A O 1
ATOM 917 N N . GLY A 1 124 ? 8.242 18.445 1.360 1.00 73.00 124 GLY A N 1
ATOM 918 C CA . GLY A 1 124 ? 6.881 18.668 1.853 1.00 73.00 124 GLY A CA 1
ATOM 919 C C . GLY A 1 124 ? 5.803 18.675 0.766 1.00 73.00 124 GLY A C 1
ATOM 920 O O . GLY A 1 124 ? 4.643 18.965 1.069 1.00 73.00 124 GLY A O 1
ATOM 921 N N . LEU A 1 125 ? 6.152 18.345 -0.483 1.00 78.19 125 LEU A N 1
ATOM 922 C CA . LEU A 1 125 ? 5.179 18.133 -1.555 1.00 78.19 125 LEU A CA 1
ATOM 923 C C . LEU A 1 125 ? 4.430 16.814 -1.340 1.00 78.19 125 LEU A C 1
ATOM 925 O O . LEU A 1 125 ? 4.967 15.852 -0.790 1.00 78.19 125 LEU A O 1
ATOM 929 N N . VAL A 1 126 ? 3.169 16.765 -1.772 1.00 82.06 126 VAL A N 1
ATOM 930 C CA . VAL A 1 126 ? 2.277 15.630 -1.509 1.00 82.06 126 VAL A CA 1
ATOM 931 C C . VAL A 1 126 ? 1.545 15.265 -2.801 1.00 82.06 126 VAL A C 1
ATOM 933 O O . VAL A 1 126 ? 0.328 15.501 -2.929 1.00 82.06 126 VAL A O 1
ATOM 936 N N . PRO A 1 127 ? 2.273 14.681 -3.779 1.00 90.44 127 PRO A N 1
ATOM 937 C CA . PRO A 1 127 ? 1.673 14.268 -5.031 1.00 90.44 127 PRO A CA 1
ATOM 938 C C . PRO A 1 127 ? 0.515 13.321 -4.748 1.00 90.44 127 PRO A C 1
ATOM 940 O O . PRO A 1 127 ? 0.564 12.447 -3.884 1.00 90.44 127 PRO A O 1
ATOM 943 N N . SER A 1 128 ? -0.565 13.499 -5.493 1.00 91.69 128 SER A N 1
ATOM 944 C CA . SER A 1 128 ? -1.771 12.697 -5.311 1.00 91.69 128 SER A CA 1
ATOM 945 C C . SER A 1 128 ? -1.550 11.267 -5.766 1.00 91.69 128 SER A C 1
ATOM 947 O O . SER A 1 128 ? -2.051 10.348 -5.137 1.00 91.69 128 SER A O 1
ATOM 949 N N . VAL A 1 129 ? -0.772 11.068 -6.828 1.00 95.50 129 VAL A N 1
ATOM 950 C CA . VAL A 1 129 ? -0.436 9.750 -7.362 1.00 95.50 129 VAL A CA 1
ATOM 951 C C . VAL A 1 129 ? 1.045 9.700 -7.678 1.00 95.50 129 VAL A C 1
ATOM 953 O O . VAL A 1 129 ? 1.561 10.592 -8.344 1.00 95.50 129 VAL A O 1
ATOM 956 N N . VAL A 1 130 ? 1.686 8.594 -7.305 1.00 95.81 130 VAL A N 1
ATOM 957 C CA . VAL A 1 130 ? 2.997 8.198 -7.818 1.00 95.81 130 VAL A CA 1
ATOM 958 C C . VAL A 1 130 ? 2.967 6.721 -8.193 1.00 95.81 130 VAL A C 1
ATOM 960 O O . VAL A 1 130 ? 2.487 5.889 -7.423 1.00 95.81 130 VAL A O 1
ATOM 963 N N . ARG A 1 131 ? 3.463 6.388 -9.389 1.00 96.06 131 ARG A N 1
ATOM 964 C CA . ARG A 1 131 ? 3.699 5.005 -9.829 1.00 96.06 131 ARG A CA 1
ATOM 965 C C . ARG A 1 131 ? 5.036 4.911 -10.539 1.00 96.06 131 ARG A C 1
ATOM 967 O O . ARG A 1 131 ? 5.185 5.463 -11.625 1.00 96.06 131 ARG A O 1
ATOM 974 N N . LEU A 1 132 ? 5.986 4.197 -9.947 1.00 96.88 132 LEU A N 1
ATOM 975 C CA . LEU A 1 132 ? 7.277 3.916 -10.574 1.00 96.88 132 LEU A CA 1
ATOM 976 C C . LEU A 1 132 ? 7.332 2.451 -10.985 1.00 96.88 132 LEU A C 1
ATOM 978 O O . LEU A 1 132 ? 7.514 1.579 -10.141 1.00 96.88 132 LEU A O 1
ATOM 982 N N . TYR A 1 133 ? 7.182 2.194 -12.274 1.00 94.38 133 TYR A N 1
ATOM 983 C CA . TYR A 1 133 ? 7.183 0.865 -12.868 1.00 94.38 133 TYR A CA 1
ATOM 984 C C . TYR A 1 133 ? 8.606 0.408 -13.174 1.00 94.38 133 TYR A C 1
ATOM 986 O O . TYR A 1 133 ? 9.343 1.134 -13.842 1.00 94.38 133 TYR A O 1
ATOM 994 N N . ASP A 1 134 ? 8.991 -0.800 -12.750 1.00 91.81 134 ASP A N 1
ATOM 995 C CA . ASP A 1 134 ? 10.298 -1.362 -13.105 1.00 91.81 134 ASP A CA 1
ATOM 996 C C . ASP A 1 134 ? 10.432 -1.574 -14.628 1.00 91.81 134 ASP A C 1
ATOM 998 O O . ASP A 1 134 ? 9.455 -1.424 -15.371 1.00 91.81 134 ASP A O 1
ATOM 1002 N N . PRO A 1 135 ? 11.626 -1.911 -15.146 1.00 88.12 135 PRO A N 1
ATOM 1003 C CA . PRO A 1 135 ? 11.832 -2.107 -16.579 1.00 88.12 135 PRO A CA 1
ATOM 1004 C C . PRO A 1 135 ? 10.869 -3.099 -17.238 1.00 88.12 135 PRO A C 1
ATOM 1006 O O . PRO A 1 135 ? 10.408 -2.879 -18.362 1.00 88.12 135 PRO A O 1
ATOM 1009 N N . LEU A 1 136 ? 10.568 -4.202 -16.547 1.00 83.75 136 LEU A N 1
ATOM 1010 C CA . LEU A 1 136 ? 9.701 -5.245 -17.076 1.00 83.75 136 LEU A CA 1
ATOM 1011 C C . LEU A 1 136 ? 8.246 -4.769 -17.071 1.00 83.75 136 LEU A C 1
ATOM 1013 O O . LEU A 1 136 ? 7.565 -4.885 -18.088 1.00 83.75 136 LEU A O 1
ATOM 1017 N N . ASP A 1 137 ? 7.792 -4.185 -15.964 1.00 76.69 137 ASP A N 1
ATOM 1018 C CA . ASP A 1 137 ? 6.436 -3.652 -15.834 1.00 76.69 137 ASP A CA 1
ATOM 1019 C C . ASP A 1 137 ? 6.196 -2.491 -16.819 1.00 76.69 137 ASP A C 1
ATOM 1021 O O . ASP A 1 137 ? 5.164 -2.411 -17.487 1.00 76.69 137 ASP A O 1
ATOM 1025 N N . SER A 1 138 ? 7.209 -1.645 -17.023 1.00 75.50 138 SER A N 1
ATOM 1026 C CA . SER A 1 138 ? 7.206 -0.548 -17.998 1.00 75.50 138 SER A CA 1
ATOM 1027 C C . SER A 1 138 ? 7.058 -1.030 -19.440 1.00 75.50 138 SER A C 1
ATOM 1029 O O . SER A 1 138 ? 6.407 -0.362 -20.248 1.00 75.50 138 SER A O 1
ATOM 1031 N N . LEU A 1 139 ? 7.666 -2.171 -19.784 1.00 73.00 139 LEU A N 1
ATOM 1032 C CA . LEU A 1 139 ? 7.523 -2.797 -21.099 1.00 73.00 139 LEU A CA 1
ATOM 1033 C C . LEU A 1 139 ? 6.111 -3.363 -21.292 1.00 73.00 139 LEU A C 1
ATOM 1035 O O . LEU A 1 139 ? 5.534 -3.210 -22.371 1.00 73.00 139 LEU A O 1
ATOM 1039 N N . LEU A 1 140 ? 5.546 -3.984 -20.253 1.00 69.12 140 LEU A N 1
ATOM 1040 C CA . LEU A 1 140 ? 4.183 -4.518 -20.277 1.00 69.12 140 LEU A CA 1
ATOM 1041 C C . LEU A 1 140 ? 3.148 -3.394 -20.437 1.00 69.12 140 LEU A C 1
ATOM 1043 O O . LEU A 1 140 ? 2.273 -3.496 -21.294 1.00 69.12 140 LEU A O 1
ATOM 1047 N N . HIS A 1 141 ? 3.325 -2.273 -19.733 1.00 64.44 141 HIS A N 1
ATOM 1048 C CA . HIS A 1 141 ? 2.457 -1.093 -19.832 1.00 64.44 141 HIS A CA 1
ATOM 1049 C C . HIS A 1 141 ? 2.524 -0.369 -21.191 1.00 64.44 141 HIS A C 1
ATOM 1051 O O . HIS A 1 141 ? 1.617 0.394 -21.524 1.00 64.44 141 HIS A O 1
ATOM 1057 N N . ARG A 1 142 ? 3.575 -0.588 -21.997 1.00 64.69 142 ARG A N 1
ATOM 1058 C CA . ARG A 1 142 ? 3.712 0.004 -23.344 1.00 64.69 142 ARG A CA 1
ATOM 1059 C C . ARG A 1 142 ? 2.966 -0.772 -24.435 1.00 64.69 142 ARG A C 1
ATOM 1061 O O . ARG A 1 142 ? 2.764 -0.225 -25.517 1.00 64.69 142 ARG A O 1
ATOM 1068 N N . ARG A 1 143 ? 2.580 -2.035 -24.209 1.00 53.62 143 ARG A N 1
ATOM 1069 C CA . ARG A 1 143 ? 1.982 -2.870 -25.265 1.00 53.62 143 ARG A CA 1
ATOM 1070 C C . ARG A 1 143 ? 0.476 -2.611 -25.432 1.00 53.62 143 ARG A C 1
ATOM 1072 O O . ARG A 1 143 ? -0.255 -2.587 -24.445 1.00 53.62 143 ARG A O 1
ATOM 1079 N N . PRO A 1 144 ? -0.027 -2.459 -26.673 1.00 41.12 144 PRO A N 1
ATOM 1080 C CA . PRO A 1 144 ? -1.459 -2.362 -26.917 1.00 41.12 144 PRO A CA 1
ATOM 1081 C C . PRO A 1 144 ? -2.165 -3.708 -26.647 1.00 41.12 144 PRO A C 1
ATOM 1083 O O . PRO A 1 144 ? -1.612 -4.769 -26.941 1.00 41.12 144 PRO A O 1
ATOM 1086 N N . PRO A 1 145 ? -3.417 -3.693 -26.152 1.00 42.03 145 PRO A N 1
ATOM 1087 C CA . PRO A 1 145 ? -4.119 -4.872 -25.626 1.00 42.03 145 PRO A CA 1
ATOM 1088 C C . PRO A 1 145 ? -4.568 -5.919 -26.670 1.00 42.03 145 PRO A C 1
ATOM 1090 O O . PRO A 1 145 ? -5.343 -6.810 -26.321 1.00 42.03 145 PRO A O 1
ATOM 1093 N N . HIS A 1 146 ? -4.120 -5.840 -27.928 1.00 41.50 146 HIS A N 1
ATOM 1094 C CA . HIS A 1 146 ? -4.653 -6.630 -29.053 1.00 41.50 146 HIS A CA 1
ATOM 1095 C C . HIS A 1 146 ? -3.772 -7.807 -29.518 1.00 41.50 146 HIS A C 1
ATOM 1097 O O . HIS A 1 146 ? -4.121 -8.477 -30.483 1.00 41.50 146 HIS A O 1
ATOM 1103 N N . SER A 1 147 ? -2.669 -8.131 -28.838 1.00 39.25 147 SER A N 1
ATOM 1104 C CA . SER A 1 147 ? -1.791 -9.253 -29.217 1.00 39.25 147 SER A CA 1
ATOM 1105 C C . SER A 1 147 ? -1.978 -10.487 -28.320 1.00 39.25 147 SER A C 1
ATOM 1107 O O . SER A 1 147 ? -1.093 -10.876 -27.565 1.00 39.25 147 SER A O 1
ATOM 1109 N N . GLY A 1 148 ? -3.154 -11.119 -28.386 1.00 37.12 148 GLY A N 1
ATOM 1110 C CA . GLY A 1 148 ? -3.436 -12.392 -27.707 1.00 37.12 148 GLY A CA 1
ATOM 1111 C C . GLY A 1 148 ? -3.524 -13.558 -28.692 1.00 37.12 148 GLY A C 1
ATOM 1112 O O . GLY A 1 148 ? -4.587 -13.798 -29.257 1.00 37.12 148 GLY A O 1
ATOM 1113 N N . GLY A 1 149 ? -2.421 -14.282 -28.898 1.00 35.97 149 GLY A N 1
ATOM 1114 C CA . GLY A 1 149 ? -2.398 -15.515 -29.692 1.00 35.97 149 GLY A CA 1
ATOM 1115 C C . GLY A 1 149 ? -3.042 -16.696 -28.955 1.00 35.97 149 GLY A C 1
ATOM 1116 O O . GLY A 1 149 ? -2.887 -16.848 -27.745 1.00 35.97 149 GLY A O 1
ATOM 1117 N N . LYS A 1 150 ? -3.759 -17.551 -29.691 1.00 35.91 150 LYS A N 1
ATOM 1118 C CA . LYS A 1 150 ? -4.265 -18.846 -29.206 1.00 35.91 150 LYS A CA 1
ATOM 1119 C C . LYS A 1 150 ? -3.109 -19.862 -29.218 1.00 35.91 150 LYS A C 1
ATOM 1121 O O . LYS A 1 150 ? -2.558 -20.088 -30.290 1.00 35.91 150 LYS A O 1
ATOM 1126 N N . GLY A 1 151 ? -2.759 -20.512 -28.098 1.00 38.09 151 GLY A N 1
ATOM 1127 C CA . GLY A 1 151 ? -1.914 -21.720 -28.185 1.00 38.09 151 GLY A CA 1
ATOM 1128 C C . GLY A 1 151 ? -1.173 -22.235 -26.938 1.00 38.09 151 GLY A C 1
ATOM 1129 O O . GLY A 1 151 ? -0.197 -21.645 -26.493 1.00 38.09 151 GLY A O 1
ATOM 1130 N N . THR A 1 152 ? -1.566 -23.446 -26.517 1.00 39.72 152 THR A N 1
ATOM 1131 C CA . THR A 1 152 ? -0.777 -24.548 -25.904 1.00 39.72 152 THR A CA 1
ATOM 1132 C C . THR A 1 152 ? -0.045 -24.335 -24.565 1.00 39.72 152 THR A C 1
ATOM 1134 O O . THR A 1 152 ? 1.129 -23.970 -24.511 1.00 39.72 152 THR A O 1
ATOM 1137 N N . THR A 1 153 ? -0.708 -24.748 -23.480 1.00 50.00 153 THR A N 1
ATOM 1138 C CA . THR A 1 153 ? -0.250 -24.736 -22.075 1.00 50.00 153 THR A CA 1
ATOM 1139 C C . THR A 1 153 ? 0.970 -25.628 -21.779 1.00 50.00 153 THR A C 1
ATOM 1141 O O . THR A 1 153 ? 1.820 -25.253 -20.974 1.00 50.00 153 THR A O 1
ATOM 1144 N N . ALA A 1 154 ? 1.118 -26.778 -22.449 1.00 50.12 154 ALA A N 1
ATOM 1145 C CA . ALA A 1 154 ? 2.210 -27.726 -22.174 1.00 50.12 154 ALA A CA 1
ATOM 1146 C C . ALA A 1 154 ? 3.583 -27.274 -22.718 1.00 50.12 154 ALA A C 1
ATOM 1148 O O . ALA A 1 154 ? 4.608 -27.444 -22.057 1.00 50.12 154 ALA A O 1
ATOM 1149 N N . ARG A 1 155 ? 3.622 -26.645 -23.904 1.00 50.28 155 ARG A N 1
ATOM 1150 C CA . ARG A 1 155 ? 4.872 -26.153 -24.521 1.00 50.28 155 ARG A CA 1
ATOM 1151 C C . ARG A 1 155 ? 5.458 -24.947 -23.784 1.00 50.28 155 ARG A C 1
ATOM 1153 O O . ARG A 1 155 ? 6.682 -24.831 -23.706 1.00 50.28 155 ARG A O 1
ATOM 1160 N N . LEU A 1 156 ? 4.595 -24.092 -23.227 1.00 53.88 156 LEU A N 1
ATOM 1161 C CA . LEU A 1 156 ? 4.994 -22.938 -22.419 1.00 53.88 156 LEU A CA 1
ATOM 1162 C C . LEU A 1 156 ? 5.685 -23.374 -21.123 1.00 53.88 156 LEU A C 1
ATOM 1164 O O . LEU A 1 156 ? 6.755 -22.857 -20.825 1.00 53.88 156 LEU A O 1
ATOM 1168 N N . ALA A 1 157 ? 5.147 -24.365 -20.402 1.00 57.53 157 ALA A N 1
ATOM 1169 C CA . ALA A 1 157 ? 5.720 -24.833 -19.136 1.00 57.53 157 ALA A CA 1
ATOM 1170 C C . ALA A 1 157 ? 7.145 -25.403 -19.283 1.00 57.53 157 ALA A C 1
ATOM 1172 O O . ALA A 1 157 ? 8.006 -25.115 -18.452 1.00 57.53 157 ALA A O 1
ATOM 1173 N N . ALA A 1 158 ? 7.413 -26.159 -20.355 1.00 59.44 158 ALA A N 1
ATOM 1174 C CA . ALA A 1 158 ? 8.724 -26.769 -20.604 1.00 59.44 158 ALA A CA 1
ATOM 1175 C C . ALA A 1 158 ? 9.827 -25.743 -20.942 1.00 59.44 158 ALA A C 1
ATOM 1177 O O . ALA A 1 158 ? 10.997 -25.964 -20.639 1.00 59.44 158 ALA A O 1
ATOM 1178 N N . HIS A 1 159 ? 9.465 -24.605 -21.545 1.00 63.97 159 HIS A N 1
ATOM 1179 C CA . HIS A 1 159 ? 10.418 -23.561 -21.946 1.00 63.97 159 HIS A CA 1
ATOM 1180 C C . HIS A 1 159 ? 10.400 -22.336 -21.022 1.00 63.97 159 HIS A C 1
ATOM 1182 O O . HIS A 1 159 ? 11.278 -21.476 -21.131 1.00 63.97 159 HIS A O 1
ATOM 1188 N N . TRP A 1 160 ? 9.455 -22.275 -20.078 1.00 65.50 160 TRP A N 1
ATOM 1189 C CA . TRP A 1 160 ? 9.221 -21.123 -19.210 1.00 65.50 160 TRP A CA 1
ATOM 1190 C C . TRP A 1 160 ? 10.467 -20.604 -18.483 1.00 65.50 160 TRP A C 1
ATOM 1192 O O . TRP A 1 160 ? 10.681 -19.395 -18.531 1.00 65.50 160 TRP A O 1
ATOM 1202 N N . PRO A 1 161 ? 11.349 -21.436 -17.887 1.00 64.31 161 PRO A N 1
ATOM 1203 C CA . PRO A 1 161 ? 12.545 -20.921 -17.219 1.00 64.31 161 PRO A CA 1
ATOM 1204 C C . PRO A 1 161 ? 13.469 -20.144 -18.170 1.00 64.31 161 PRO A C 1
ATOM 1206 O O . PRO A 1 161 ? 14.042 -19.120 -17.793 1.00 64.31 161 PRO A O 1
ATOM 1209 N N . ARG A 1 162 ? 13.584 -20.597 -19.429 1.00 64.88 162 ARG A N 1
ATOM 1210 C CA . ARG A 1 162 ? 14.371 -19.921 -20.473 1.00 64.88 162 ARG A CA 1
ATOM 1211 C C . ARG A 1 162 ? 13.669 -18.650 -20.949 1.00 64.88 162 ARG A C 1
ATOM 1213 O O . ARG A 1 162 ? 14.315 -17.612 -21.060 1.00 64.88 162 ARG A O 1
ATOM 1220 N N . THR A 1 163 ? 12.354 -18.704 -21.164 1.00 67.38 163 THR A N 1
ATOM 1221 C CA . THR A 1 163 ? 11.541 -17.554 -21.588 1.00 67.38 163 THR A CA 1
ATOM 1222 C C . THR A 1 163 ? 11.504 -16.450 -20.530 1.00 67.38 163 THR A C 1
ATOM 1224 O O . THR A 1 163 ? 11.722 -15.289 -20.861 1.00 67.38 163 THR A O 1
ATOM 1227 N N . ALA A 1 164 ? 11.296 -16.787 -19.255 1.00 64.75 164 ALA A N 1
ATOM 1228 C CA . ALA A 1 164 ? 11.283 -15.831 -18.152 1.00 64.75 164 ALA A CA 1
ATOM 1229 C C . ALA A 1 164 ? 12.651 -15.152 -17.980 1.00 64.75 164 ALA A C 1
ATOM 1231 O O . ALA A 1 164 ? 12.720 -13.931 -17.824 1.00 64.75 164 ALA A O 1
ATOM 1232 N N . ARG A 1 165 ? 13.750 -15.917 -18.092 1.00 63.78 165 ARG A N 1
ATOM 1233 C CA . ARG A 1 165 ? 15.114 -15.368 -18.070 1.00 63.78 165 ARG A CA 1
ATOM 1234 C C . ARG A 1 165 ? 15.365 -14.428 -19.256 1.00 63.78 165 ARG A C 1
ATOM 1236 O O . ARG A 1 165 ? 15.863 -13.321 -19.051 1.00 63.78 165 ARG A O 1
ATOM 1243 N N . LEU A 1 166 ? 14.972 -14.817 -20.468 1.00 66.56 166 LEU A N 1
ATOM 1244 C CA . LEU A 1 166 ? 15.106 -13.982 -21.665 1.00 66.56 166 LEU A CA 1
ATOM 1245 C C . LEU A 1 166 ? 14.303 -12.675 -21.542 1.00 66.56 166 LEU A C 1
ATOM 1247 O O . LEU A 1 166 ? 14.848 -11.592 -21.719 1.00 66.56 166 LEU A O 1
ATOM 1251 N N . LEU A 1 167 ? 13.033 -12.744 -21.140 1.00 65.69 167 LEU A N 1
ATOM 1252 C CA . LEU A 1 167 ? 12.201 -11.552 -20.939 1.00 65.69 167 LEU A CA 1
ATOM 1253 C C . LEU A 1 167 ? 12.761 -10.621 -19.854 1.00 65.69 167 LEU A C 1
ATOM 1255 O O . LEU A 1 167 ? 12.681 -9.404 -19.988 1.00 65.69 167 LEU A O 1
ATOM 1259 N N . SER A 1 168 ? 13.372 -11.178 -18.805 1.00 61.03 168 SER A N 1
ATOM 1260 C CA . SER A 1 168 ? 13.986 -10.384 -17.735 1.00 61.03 168 SER A CA 1
ATOM 1261 C C . SER A 1 168 ? 15.279 -9.662 -18.138 1.00 61.03 168 SER A C 1
ATOM 1263 O O . SER A 1 168 ? 15.654 -8.701 -17.470 1.00 61.03 168 SER A O 1
ATOM 1265 N N . THR A 1 169 ? 15.950 -10.113 -19.204 1.00 62.47 169 THR A N 1
ATOM 1266 C CA . THR A 1 169 ? 17.227 -9.553 -19.694 1.00 62.47 169 THR A CA 1
ATOM 1267 C C . THR A 1 169 ? 17.048 -8.593 -20.871 1.00 62.47 169 THR A C 1
ATOM 1269 O O . THR A 1 169 ? 17.897 -7.736 -21.083 1.00 62.47 169 THR A O 1
ATOM 1272 N N . LEU A 1 170 ? 15.928 -8.685 -21.596 1.00 60.62 170 LEU A N 1
ATOM 1273 C CA . LEU A 1 170 ? 15.588 -7.800 -22.718 1.00 60.62 170 LEU A CA 1
ATOM 1274 C C . LEU A 1 170 ? 14.913 -6.483 -22.299 1.00 60.62 170 LEU A C 1
ATOM 1276 O O . LEU A 1 170 ? 14.685 -5.618 -23.145 1.00 60.62 170 LEU A O 1
ATOM 1280 N N . ALA A 1 171 ? 14.550 -6.322 -21.024 1.00 61.56 171 ALA A N 1
ATOM 1281 C CA . ALA A 1 171 ? 13.909 -5.099 -20.558 1.00 61.56 171 ALA A CA 1
ATOM 1282 C C . ALA A 1 171 ? 14.915 -3.927 -20.594 1.00 61.56 171 ALA A C 1
ATOM 1284 O O . ALA A 1 171 ? 15.991 -4.041 -20.002 1.00 61.56 171 ALA A O 1
ATOM 1285 N N . PRO A 1 172 ? 14.600 -2.804 -21.271 1.00 63.62 172 PRO A N 1
ATOM 1286 C CA . PRO A 1 172 ? 15.499 -1.654 -21.332 1.00 63.62 172 PRO A CA 1
ATOM 1287 C C . PRO A 1 172 ? 15.785 -1.134 -19.923 1.00 63.62 172 PRO A C 1
ATOM 1289 O O . PRO A 1 172 ? 14.894 -1.145 -19.084 1.00 63.62 172 PRO A O 1
ATOM 1292 N N . ASN A 1 173 ? 16.994 -0.632 -19.653 1.00 74.81 173 ASN A N 1
ATOM 1293 C CA . ASN A 1 173 ? 17.374 -0.096 -18.335 1.00 74.81 173 ASN A CA 1
ATOM 1294 C C . ASN A 1 173 ? 16.725 1.278 -18.035 1.00 74.81 173 ASN A C 1
ATOM 1296 O O . ASN A 1 173 ? 17.405 2.240 -17.677 1.00 74.81 173 ASN A O 1
ATOM 1300 N N . ARG A 1 174 ? 15.413 1.395 -18.270 1.00 84.62 174 ARG A N 1
ATOM 1301 C CA . ARG A 1 174 ? 14.579 2.575 -18.042 1.00 84.62 174 ARG A CA 1
ATOM 1302 C C . ARG A 1 174 ? 13.239 2.139 -17.451 1.00 84.62 174 ARG A C 1
ATOM 1304 O O . ARG A 1 174 ? 12.572 1.250 -17.977 1.00 84.62 174 ARG A O 1
ATOM 1311 N N . CYS A 1 175 ? 12.866 2.798 -16.370 1.00 92.06 175 CYS A N 1
ATOM 1312 C CA . CYS A 1 175 ? 11.599 2.687 -15.665 1.00 92.06 175 CYS A CA 1
ATOM 1313 C C . CYS A 1 175 ? 10.662 3.812 -16.107 1.00 92.06 175 CYS A C 1
ATOM 1315 O O . CYS A 1 175 ? 11.139 4.886 -16.478 1.00 92.06 175 CYS A O 1
ATOM 1317 N N . ARG A 1 176 ? 9.347 3.591 -16.014 1.00 94.38 176 ARG A N 1
ATOM 1318 C CA . ARG A 1 176 ? 8.349 4.657 -16.154 1.00 94.38 176 ARG A CA 1
ATOM 1319 C C . ARG A 1 176 ? 7.939 5.179 -14.790 1.00 94.38 176 ARG A C 1
ATOM 1321 O O . ARG A 1 176 ? 7.396 4.420 -13.991 1.00 94.38 176 ARG A O 1
ATOM 1328 N N . LEU A 1 177 ? 8.097 6.475 -14.579 1.00 97.38 177 LEU A N 1
ATOM 1329 C CA . LEU A 1 177 ? 7.473 7.193 -13.477 1.00 97.38 177 LEU A CA 1
ATOM 1330 C C . LEU A 1 177 ? 6.203 7.892 -13.975 1.00 97.38 177 LEU A C 1
ATOM 1332 O O . LEU A 1 177 ? 6.232 8.587 -14.985 1.00 97.38 177 LEU A O 1
ATOM 1336 N N . ILE A 1 178 ? 5.092 7.715 -13.266 1.00 97.88 178 ILE A N 1
ATOM 1337 C CA . ILE A 1 178 ? 3.856 8.481 -13.429 1.00 97.88 178 ILE A CA 1
ATOM 1338 C C . ILE A 1 178 ? 3.636 9.293 -12.161 1.00 97.88 178 ILE A C 1
ATOM 1340 O O . ILE A 1 178 ? 3.644 8.722 -11.069 1.00 97.88 178 ILE A O 1
ATOM 1344 N N . VAL A 1 179 ? 3.388 10.593 -12.315 1.00 97.88 179 VAL A N 1
ATOM 1345 C CA . VAL A 1 179 ? 3.026 11.486 -11.211 1.00 97.88 179 VAL A CA 1
ATOM 1346 C C . VAL A 1 179 ? 1.714 12.196 -11.519 1.00 97.88 179 VAL A C 1
ATOM 1348 O O . VAL A 1 179 ? 1.445 12.579 -12.660 1.00 97.88 179 VAL A O 1
ATOM 1351 N N . GLY A 1 180 ? 0.881 12.352 -10.497 1.00 97.25 180 GLY A N 1
ATOM 1352 C CA . GLY A 1 180 ? -0.356 13.116 -10.555 1.00 97.25 180 GLY A CA 1
ATOM 1353 C C . GLY A 1 180 ? -0.504 14.027 -9.351 1.00 97.25 180 GLY A C 1
ATOM 1354 O O . GLY A 1 180 ? -0.181 13.631 -8.233 1.00 97.25 180 GLY A O 1
ATOM 1355 N N . VAL A 1 181 ? -1.040 15.221 -9.573 1.00 95.69 181 VAL A N 1
ATOM 1356 C CA . VAL A 1 181 ? -1.353 16.208 -8.533 1.00 95.69 181 VAL A CA 1
ATOM 1357 C C . VAL A 1 181 ? -2.784 16.686 -8.751 1.00 95.69 181 VAL A C 1
ATOM 1359 O O . VAL A 1 181 ? -3.162 16.986 -9.882 1.00 95.69 181 VAL A O 1
ATOM 1362 N N . GLU A 1 182 ? -3.593 16.754 -7.696 1.00 91.81 182 GLU A N 1
ATOM 1363 C CA . GLU A 1 182 ? -4.937 17.335 -7.745 1.00 91.81 182 GLU A CA 1
ATOM 1364 C C . GLU A 1 182 ? -5.201 18.287 -6.574 1.00 91.81 182 GLU A C 1
ATOM 1366 O O . GLU A 1 182 ? -4.692 18.093 -5.473 1.00 91.81 182 GLU A O 1
ATOM 1371 N N . GLY A 1 183 ? -5.978 19.344 -6.811 1.00 87.88 183 GLY A N 1
ATOM 1372 C CA . GLY A 1 183 ? -6.224 20.414 -5.841 1.00 87.88 183 GLY A CA 1
ATOM 1373 C C . GLY A 1 183 ? -6.688 21.705 -6.513 1.00 87.88 183 GLY A C 1
ATOM 1374 O O . GLY A 1 183 ? -7.364 21.655 -7.540 1.00 87.88 183 GLY A O 1
ATOM 1375 N N . ASP A 1 184 ? -6.317 22.845 -5.936 1.00 82.88 184 ASP A N 1
ATOM 1376 C CA . ASP A 1 184 ? -6.572 24.177 -6.498 1.00 82.88 184 ASP A CA 1
ATOM 1377 C C . ASP A 1 184 ? -5.599 24.489 -7.645 1.00 82.88 184 ASP A C 1
ATOM 1379 O O . ASP A 1 184 ? -4.459 24.021 -7.631 1.00 82.88 184 ASP A O 1
ATOM 1383 N N . GLY A 1 185 ? -6.028 25.281 -8.633 1.00 78.44 185 GLY A N 1
ATOM 1384 C CA . GLY A 1 185 ? -5.291 25.504 -9.888 1.00 78.44 185 GLY A CA 1
ATOM 1385 C C . GLY A 1 185 ? -3.836 25.946 -9.709 1.00 78.44 185 GLY A C 1
ATOM 1386 O O . GLY A 1 185 ? -2.926 25.282 -10.204 1.00 78.44 185 GLY A O 1
ATOM 1387 N N . GLU A 1 186 ? -3.612 27.021 -8.952 1.00 81.25 186 GLU A N 1
ATOM 1388 C CA . GLU A 1 186 ? -2.269 27.571 -8.711 1.00 81.25 186 GLU A CA 1
ATOM 1389 C C . GLU A 1 186 ? -1.371 26.586 -7.955 1.00 81.25 186 GLU A C 1
ATOM 1391 O O . GLU A 1 186 ? -0.214 26.370 -8.322 1.00 81.25 186 GLU A O 1
ATOM 1396 N N . ARG A 1 187 ? -1.926 25.920 -6.934 1.00 81.50 187 ARG A N 1
ATOM 1397 C CA . ARG A 1 187 ? -1.203 24.912 -6.155 1.00 81.50 187 ARG A CA 1
ATOM 1398 C C . ARG A 1 187 ? -0.794 23.729 -7.026 1.00 81.50 187 ARG A C 1
ATOM 1400 O O . ARG A 1 187 ? 0.343 23.284 -6.929 1.00 81.50 187 ARG A O 1
ATOM 1407 N N . VAL A 1 188 ? -1.698 23.226 -7.867 1.00 87.25 188 VAL A N 1
ATOM 1408 C CA . VAL A 1 188 ? -1.431 22.092 -8.765 1.00 87.25 188 VAL A CA 1
ATOM 1409 C C . VAL A 1 188 ? -0.305 22.422 -9.739 1.00 87.25 188 VAL A C 1
ATOM 1411 O O . VAL A 1 188 ? 0.586 21.596 -9.937 1.00 87.25 188 VAL A O 1
ATOM 1414 N N . GLN A 1 189 ? -0.321 23.622 -10.323 1.00 85.06 189 GLN A N 1
ATOM 1415 C CA . GLN A 1 189 ? 0.723 24.061 -11.245 1.00 85.06 189 GLN A CA 1
ATOM 1416 C C . GLN A 1 189 ? 2.081 24.184 -10.542 1.00 85.06 189 GLN A C 1
ATOM 1418 O O . GLN A 1 189 ? 3.064 23.626 -11.024 1.00 85.06 189 GLN A O 1
ATOM 1423 N N . CYS A 1 190 ? 2.120 24.854 -9.388 1.00 85.19 190 CYS A N 1
ATOM 1424 C CA . CYS A 1 190 ? 3.335 25.046 -8.596 1.00 85.19 190 CYS A CA 1
ATOM 1425 C C . CYS A 1 190 ? 3.929 23.712 -8.107 1.00 85.19 190 CYS A C 1
ATOM 1427 O O . CYS A 1 190 ? 5.116 23.442 -8.284 1.00 85.19 190 CYS A O 1
ATOM 1429 N N . GLU A 1 191 ? 3.099 22.833 -7.543 1.00 89.00 191 GLU A N 1
ATOM 1430 C CA . GLU A 1 191 ? 3.517 21.515 -7.054 1.00 89.00 191 GLU A CA 1
ATOM 1431 C C . GLU A 1 191 ? 4.050 20.638 -8.198 1.00 89.00 191 GLU A C 1
ATOM 1433 O O . GLU A 1 191 ? 5.111 20.029 -8.066 1.00 89.00 191 GLU A O 1
ATOM 1438 N N . MET A 1 192 ? 3.384 20.630 -9.359 1.00 94.69 192 MET A N 1
ATOM 1439 C CA . MET A 1 192 ? 3.861 19.878 -10.523 1.00 94.69 192 MET A CA 1
ATOM 1440 C C . MET A 1 192 ? 5.173 20.438 -11.093 1.00 94.69 192 MET A C 1
ATOM 1442 O O . MET A 1 192 ? 6.033 19.658 -11.492 1.00 94.69 192 MET A O 1
ATOM 1446 N N . GLN A 1 193 ? 5.357 21.761 -11.122 1.00 92.81 193 GLN A N 1
ATOM 1447 C CA . GLN A 1 193 ? 6.603 22.379 -11.594 1.00 92.81 193 GLN A CA 1
ATOM 1448 C C . GLN A 1 193 ? 7.805 21.972 -10.734 1.00 92.81 193 GLN A C 1
ATOM 1450 O O . GLN A 1 193 ? 8.830 21.572 -11.284 1.00 92.81 193 GLN A O 1
ATOM 1455 N N . HIS A 1 194 ? 7.665 21.994 -9.406 1.00 92.00 194 HIS A N 1
ATOM 1456 C CA . HIS A 1 194 ? 8.729 21.544 -8.506 1.00 92.00 194 HIS A CA 1
ATOM 1457 C C . HIS A 1 194 ? 9.028 20.048 -8.655 1.00 92.00 194 HIS A C 1
ATOM 1459 O O . HIS A 1 194 ? 10.190 19.653 -8.671 1.00 92.00 194 HIS A O 1
ATOM 1465 N N . ILE A 1 195 ? 7.996 19.215 -8.834 1.00 94.88 195 ILE A N 1
ATOM 1466 C CA . ILE A 1 195 ? 8.178 17.781 -9.101 1.00 94.88 195 ILE A CA 1
ATOM 1467 C C . ILE A 1 195 ? 8.938 17.559 -10.414 1.00 94.88 195 ILE A C 1
ATOM 1469 O O . ILE A 1 195 ? 9.841 16.727 -10.455 1.00 94.88 195 ILE A O 1
ATOM 1473 N N . ILE A 1 196 ? 8.582 18.278 -11.485 1.00 97.88 196 ILE A N 1
ATOM 1474 C CA . ILE A 1 196 ? 9.277 18.182 -12.776 1.00 97.88 196 ILE A CA 1
ATOM 1475 C C . ILE A 1 196 ? 10.755 18.537 -12.602 1.00 97.88 196 ILE A C 1
ATOM 1477 O O . ILE A 1 196 ? 11.602 17.759 -13.038 1.00 97.88 196 ILE A O 1
ATOM 1481 N N . ALA A 1 197 ? 11.055 19.656 -11.935 1.00 94.94 197 ALA A N 1
ATOM 1482 C CA . ALA A 1 197 ? 12.426 20.097 -11.690 1.00 94.94 197 ALA A CA 1
ATOM 1483 C C . ALA A 1 197 ? 13.229 19.041 -10.913 1.00 94.94 197 ALA A C 1
ATOM 1485 O O . ALA A 1 197 ? 14.257 18.579 -11.407 1.00 94.94 197 ALA A O 1
ATOM 1486 N N . ALA A 1 198 ? 12.707 18.563 -9.779 1.00 94.06 198 ALA A N 1
ATOM 1487 C CA . ALA A 1 198 ? 13.365 17.535 -8.973 1.00 94.06 198 ALA A CA 1
ATOM 1488 C C . ALA A 1 198 ? 13.615 16.247 -9.779 1.00 94.06 198 ALA A C 1
ATOM 1490 O O . ALA A 1 198 ? 14.712 15.695 -9.788 1.00 94.06 198 ALA A O 1
ATOM 1491 N N . VAL A 1 199 ? 12.626 15.762 -10.537 1.00 97.56 199 VAL A N 1
ATOM 1492 C CA . VAL A 1 199 ? 12.801 14.548 -11.352 1.00 97.56 199 VAL A CA 1
ATOM 1493 C C . VAL A 1 199 ? 13.841 14.749 -12.464 1.00 97.56 199 VAL A C 1
ATOM 1495 O O . VAL A 1 199 ? 14.620 13.832 -12.741 1.00 97.56 199 VAL A O 1
ATOM 1498 N N . GLN A 1 200 ? 13.889 15.930 -13.086 1.00 97.56 200 GLN A N 1
ATOM 1499 C CA . GLN A 1 200 ? 14.874 16.267 -14.118 1.00 97.56 200 GLN A CA 1
ATOM 1500 C C . GLN A 1 200 ? 16.296 16.386 -13.557 1.00 97.56 200 GLN A C 1
ATOM 1502 O O . GLN A 1 200 ? 17.228 15.888 -14.189 1.00 97.56 200 GLN A O 1
ATOM 1507 N N . GLU A 1 201 ? 16.473 16.951 -12.361 1.00 96.94 201 GLU A N 1
ATOM 1508 C CA . GLU A 1 201 ? 17.771 17.026 -11.669 1.00 96.94 201 GLU A CA 1
ATOM 1509 C C . GLU A 1 201 ? 18.359 15.635 -11.384 1.00 96.94 201 GLU A C 1
ATOM 1511 O O . GLU A 1 201 ? 19.567 15.415 -11.500 1.00 96.94 201 GLU A O 1
ATOM 1516 N N . HIS A 1 202 ? 17.500 14.643 -11.132 1.00 96.94 202 HIS A N 1
ATOM 1517 C CA . HIS A 1 202 ? 17.896 13.234 -11.006 1.00 96.94 202 HIS A CA 1
ATOM 1518 C C . HIS A 1 202 ? 18.037 12.497 -12.352 1.00 96.94 202 HIS A C 1
ATOM 1520 O O . HIS A 1 202 ? 18.260 11.280 -12.384 1.00 96.94 202 HIS A O 1
ATOM 1526 N N . GLY A 1 203 ? 17.953 13.212 -13.476 1.00 96.12 203 GLY A N 1
ATOM 1527 C CA . GLY A 1 203 ? 18.157 12.686 -14.827 1.00 96.12 203 GLY A CA 1
ATOM 1528 C C . GLY A 1 203 ? 16.920 12.042 -15.454 1.00 96.12 203 GLY A C 1
ATOM 1529 O O . GLY A 1 203 ? 17.057 11.145 -16.292 1.00 96.12 203 GLY A O 1
ATOM 1530 N N . GLY A 1 204 ? 15.718 12.434 -15.027 1.00 96.94 204 GLY A N 1
ATOM 1531 C CA . GLY A 1 204 ? 14.469 12.000 -15.643 1.00 96.94 204 GLY A CA 1
ATOM 1532 C C . GLY A 1 204 ? 14.136 12.750 -16.931 1.00 96.94 204 GLY A C 1
ATOM 1533 O O . GLY A 1 204 ? 14.160 13.976 -16.980 1.00 96.94 204 GLY A O 1
ATOM 1534 N N . GLU A 1 205 ? 13.789 12.004 -17.980 1.00 96.75 205 GLU A N 1
ATOM 1535 C CA . GLU A 1 205 ? 13.275 12.568 -19.233 1.00 96.75 205 GLU A CA 1
ATOM 1536 C C . GLU A 1 205 ? 11.771 12.822 -19.094 1.00 96.75 205 GLU A C 1
ATOM 1538 O O . GLU A 1 205 ? 11.018 11.866 -18.902 1.00 96.75 205 GLU A O 1
ATOM 1543 N N . ASP A 1 206 ? 11.336 14.082 -19.187 1.00 97.31 206 ASP A N 1
ATOM 1544 C CA . ASP A 1 206 ? 9.914 14.453 -19.176 1.00 97.31 206 ASP A CA 1
ATOM 1545 C C . ASP A 1 206 ? 9.253 14.067 -20.507 1.00 97.31 206 ASP A C 1
ATOM 1547 O O . ASP A 1 206 ? 9.631 14.546 -21.574 1.00 97.31 206 ASP A O 1
ATOM 1551 N N . LEU A 1 207 ? 8.246 13.199 -20.434 1.00 95.88 207 LEU A N 1
ATOM 1552 C CA . LEU A 1 207 ? 7.461 12.726 -21.576 1.00 95.88 207 LEU A CA 1
ATOM 1553 C C . LEU A 1 207 ? 6.153 13.517 -21.752 1.00 95.88 207 LEU A C 1
ATOM 1555 O O . LEU A 1 207 ? 5.307 13.155 -22.575 1.00 95.88 207 LEU A O 1
ATOM 1559 N N . GLY A 1 208 ? 5.946 14.554 -20.941 1.00 97.06 208 GLY A N 1
ATOM 1560 C CA . GLY A 1 208 ? 4.726 15.340 -20.895 1.00 97.06 208 GLY A CA 1
ATOM 1561 C C . GLY A 1 208 ? 3.574 14.623 -20.189 1.00 97.06 208 GLY A C 1
ATOM 1562 O O . GLY A 1 208 ? 3.740 13.691 -19.398 1.00 97.06 208 GLY A O 1
ATOM 1563 N N . GLU A 1 209 ? 2.356 15.084 -20.463 1.00 97.12 209 GLU A N 1
ATOM 1564 C CA . GLU A 1 209 ? 1.158 14.677 -19.717 1.00 97.12 209 GLU A CA 1
ATOM 1565 C C . GLU A 1 209 ? 0.557 13.356 -20.201 1.00 97.12 209 GLU A C 1
ATOM 1567 O O . GLU A 1 209 ? -0.092 12.635 -19.436 1.00 97.12 209 GLU A O 1
ATOM 1572 N N . ALA A 1 210 ? 0.771 13.022 -21.477 1.00 95.25 210 ALA A N 1
ATOM 1573 C CA . ALA A 1 210 ? 0.083 11.925 -22.148 1.00 95.25 210 ALA A CA 1
ATOM 1574 C C . ALA A 1 210 ? 0.218 10.571 -21.419 1.00 95.25 210 ALA A C 1
ATOM 1576 O O . ALA A 1 210 ? -0.810 9.903 -21.251 1.00 95.25 210 ALA A O 1
ATOM 1577 N N . PRO A 1 211 ? 1.403 10.152 -20.918 1.00 92.69 211 PRO A N 1
ATOM 1578 C CA . PRO A 1 211 ? 1.516 8.895 -20.179 1.00 92.69 211 PRO A CA 1
ATOM 1579 C C . PRO A 1 211 ? 0.713 8.893 -18.874 1.00 92.69 211 PRO A C 1
ATOM 1581 O O . PRO A 1 211 ? 0.068 7.894 -18.555 1.00 92.69 211 PRO A O 1
ATOM 1584 N N . GLY A 1 212 ? 0.707 10.008 -18.138 1.00 94.62 212 GLY A N 1
ATOM 1585 C CA . GLY A 1 212 ? -0.033 10.124 -16.882 1.00 94.62 212 GLY A CA 1
ATOM 1586 C C . GLY A 1 212 ? -1.549 10.174 -17.094 1.00 94.62 212 GLY A C 1
ATOM 1587 O O . GLY A 1 212 ? -2.294 9.496 -16.387 1.00 94.62 212 GLY A O 1
ATOM 1588 N N . VAL A 1 213 ? -2.017 10.865 -18.139 1.00 95.12 213 VAL A N 1
ATOM 1589 C CA . VAL A 1 213 ? -3.436 10.854 -18.539 1.00 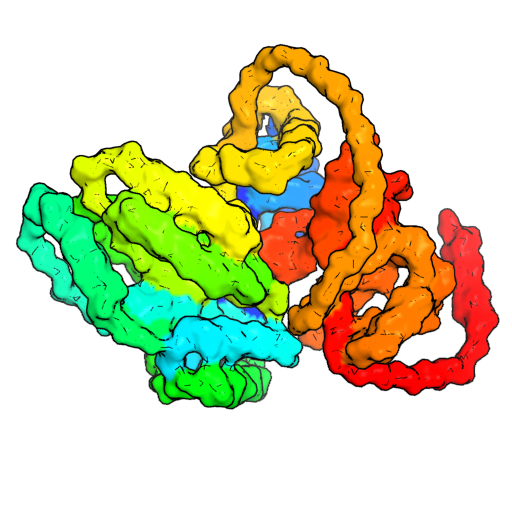95.12 213 VAL A CA 1
ATOM 1590 C C . VAL A 1 213 ? -3.873 9.454 -18.978 1.00 95.12 213 VAL A C 1
ATOM 1592 O O . VAL A 1 213 ? -4.950 8.984 -18.594 1.00 95.12 213 VAL A O 1
ATOM 1595 N N . ALA A 1 214 ? -3.044 8.757 -19.760 1.00 90.69 214 ALA A N 1
ATOM 1596 C CA . ALA A 1 214 ? -3.317 7.386 -20.183 1.00 90.69 214 ALA A CA 1
ATOM 1597 C C . ALA A 1 214 ? -3.397 6.432 -18.983 1.00 90.69 214 ALA A C 1
ATOM 1599 O O . ALA A 1 214 ? -4.330 5.626 -18.906 1.00 90.69 214 ALA A O 1
ATOM 1600 N N . TRP A 1 215 ? -2.471 6.566 -18.028 1.00 92.31 215 TRP A N 1
ATOM 1601 C CA . TRP A 1 215 ? -2.507 5.837 -16.764 1.00 92.31 215 TRP A CA 1
ATOM 1602 C C . TRP A 1 215 ? -3.812 6.104 -16.011 1.00 92.31 215 TRP A C 1
ATOM 1604 O O . TRP A 1 215 ? -4.531 5.161 -15.680 1.00 92.31 215 TRP A O 1
ATOM 1614 N N . TYR A 1 216 ? -4.180 7.376 -15.824 1.00 93.00 216 TYR A N 1
ATOM 1615 C CA . TYR A 1 216 ? -5.383 7.750 -15.083 1.00 93.00 216 TYR A CA 1
ATOM 1616 C C . TYR A 1 216 ? -6.640 7.114 -15.686 1.00 93.00 216 TYR A C 1
ATOM 1618 O O . TYR A 1 216 ? -7.467 6.574 -14.952 1.00 93.00 216 TYR A O 1
ATOM 1626 N N . ARG A 1 217 ? -6.769 7.091 -17.017 1.00 90.31 217 ARG A N 1
ATOM 1627 C CA . ARG A 1 217 ? -7.912 6.465 -17.706 1.00 90.31 217 ARG A CA 1
ATOM 1628 C C . ARG A 1 217 ? -7.951 4.939 -17.568 1.00 90.31 217 ARG A C 1
ATOM 1630 O O . ARG A 1 217 ? -9.035 4.366 -17.581 1.00 90.31 217 ARG A O 1
ATOM 1637 N N . ARG A 1 218 ? -6.796 4.275 -17.450 1.00 85.69 218 ARG A N 1
ATOM 1638 C CA . ARG A 1 218 ? -6.673 2.803 -17.482 1.00 85.69 218 ARG A CA 1
ATOM 1639 C C . ARG A 1 218 ? -6.400 2.153 -16.129 1.00 85.69 218 ARG A C 1
ATOM 1641 O O . ARG A 1 218 ? -6.332 0.932 -16.061 1.00 85.69 218 ARG A O 1
ATOM 1648 N N . ARG A 1 219 ? -6.282 2.928 -15.051 1.00 87.12 219 ARG A N 1
ATOM 1649 C CA . ARG A 1 219 ? -5.854 2.470 -13.714 1.00 87.12 219 ARG A CA 1
ATOM 1650 C C . ARG A 1 219 ? -6.659 1.318 -13.085 1.00 87.12 219 ARG A C 1
ATOM 1652 O O . ARG A 1 219 ? -6.197 0.747 -12.104 1.00 87.12 219 ARG A O 1
ATOM 1659 N N . TYR A 1 220 ? -7.826 0.963 -13.628 1.00 84.00 220 TYR A N 1
ATOM 1660 C CA . TYR A 1 220 ? -8.624 -0.197 -13.200 1.00 84.00 220 TYR A CA 1
ATOM 1661 C C . TYR A 1 220 ? -8.661 -1.356 -14.211 1.00 84.00 220 TYR A C 1
ATOM 1663 O O . TYR A 1 220 ? -9.270 -2.388 -13.943 1.00 84.00 220 TYR A O 1
ATOM 1671 N N . ALA A 1 221 ? -8.031 -1.212 -15.379 1.00 74.69 221 ALA A N 1
ATOM 1672 C CA . ALA A 1 221 ? -8.064 -2.219 -16.440 1.00 74.69 221 ALA A CA 1
ATOM 1673 C C . ALA A 1 221 ? -7.229 -3.469 -16.104 1.00 74.69 221 ALA A C 1
ATOM 1675 O O . ALA A 1 221 ? -7.562 -4.564 -16.550 1.00 74.69 221 ALA A O 1
ATOM 1676 N N . ILE A 1 222 ? -6.184 -3.321 -15.281 1.00 67.94 222 ILE A N 1
ATOM 1677 C CA . ILE A 1 222 ? -5.190 -4.369 -14.982 1.00 67.94 222 ILE A CA 1
ATOM 1678 C C . ILE A 1 222 ? -5.837 -5.651 -14.432 1.00 67.94 222 ILE A C 1
ATOM 1680 O O . ILE A 1 222 ? -5.454 -6.753 -14.824 1.00 67.94 222 ILE A O 1
ATOM 1684 N N . SER A 1 223 ? -6.861 -5.539 -13.578 1.00 66.31 22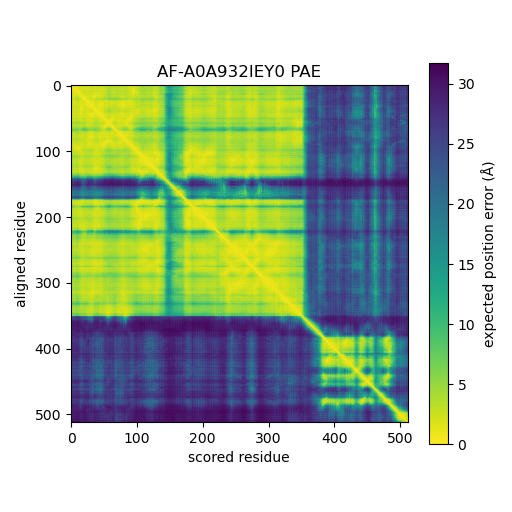3 SER A N 1
ATOM 1685 C CA . SER A 1 223 ? -7.551 -6.710 -13.011 1.00 66.31 223 SER A CA 1
ATOM 1686 C C . SER A 1 223 ? -8.222 -7.586 -14.078 1.00 66.31 223 SER A C 1
ATOM 1688 O O . SER A 1 223 ? -8.297 -8.800 -13.913 1.00 66.31 223 SER A O 1
ATOM 1690 N N . TYR A 1 224 ? -8.648 -7.005 -15.203 1.00 64.44 224 TYR A N 1
ATOM 1691 C CA . TYR A 1 224 ? -9.252 -7.745 -16.317 1.00 64.44 224 TYR A CA 1
ATOM 1692 C C . TYR A 1 224 ? -8.208 -8.428 -17.216 1.00 64.44 224 TYR A C 1
ATOM 1694 O O . TYR A 1 224 ? -8.531 -9.362 -17.955 1.00 64.44 224 TYR A O 1
ATOM 1702 N N . GLU A 1 225 ? -6.945 -8.001 -17.155 1.00 67.75 225 GLU A N 1
ATOM 1703 C CA . GLU A 1 225 ? -5.861 -8.584 -17.951 1.00 67.75 225 GLU A CA 1
ATOM 1704 C C . GLU A 1 225 ? -5.337 -9.896 -17.350 1.00 67.75 225 GLU A C 1
ATOM 1706 O O . GLU A 1 225 ? -4.928 -10.789 -18.097 1.00 67.75 225 GLU A O 1
ATOM 1711 N N . GLN A 1 226 ? -5.445 -10.084 -16.028 1.00 74.06 226 GLN A N 1
ATOM 1712 C CA . GLN A 1 226 ? -5.034 -11.321 -15.347 1.00 74.06 226 GLN A CA 1
ATOM 1713 C C . GLN A 1 226 ? -5.769 -12.561 -15.882 1.00 74.06 226 GLN A C 1
ATOM 1715 O O . GLN A 1 226 ? -5.161 -13.617 -16.063 1.00 74.06 226 GLN A O 1
ATOM 1720 N N . SER A 1 227 ? -7.051 -12.433 -16.249 1.00 77.38 227 SER A N 1
ATOM 1721 C CA . SER A 1 227 ? -7.830 -13.525 -16.853 1.00 77.38 227 SER A CA 1
ATOM 1722 C C . SER A 1 227 ? -7.204 -14.075 -18.142 1.00 77.38 227 SER A C 1
ATOM 1724 O O . SER A 1 227 ? -7.377 -15.253 -18.460 1.00 77.38 227 SER A O 1
ATOM 1726 N N . ARG A 1 228 ? -6.455 -13.253 -18.890 1.00 78.88 228 ARG A N 1
ATOM 1727 C CA . ARG A 1 228 ? -5.742 -13.693 -20.101 1.00 78.88 228 ARG A CA 1
ATOM 1728 C C . ARG A 1 228 ? -4.517 -14.532 -19.753 1.00 78.88 228 ARG A C 1
ATOM 1730 O O . ARG A 1 228 ? -4.274 -15.535 -20.417 1.00 78.88 228 ARG A O 1
ATOM 1737 N N . ALA A 1 229 ? -3.787 -14.160 -18.703 1.00 80.81 229 ALA A N 1
ATOM 1738 C CA . ALA A 1 229 ? -2.640 -14.926 -18.226 1.00 80.81 229 ALA A CA 1
ATOM 1739 C C . ALA A 1 229 ? -3.066 -16.305 -17.695 1.00 80.81 229 ALA A C 1
ATOM 1741 O O . ALA A 1 229 ? -2.480 -17.312 -18.092 1.00 80.81 229 ALA A O 1
ATOM 1742 N N . PHE A 1 230 ? -4.158 -16.368 -16.921 1.00 83.69 230 PHE A N 1
ATOM 1743 C CA . PHE A 1 230 ? -4.736 -17.643 -16.479 1.00 83.69 230 PHE A CA 1
ATOM 1744 C C . PHE A 1 230 ? -5.132 -18.534 -17.663 1.00 83.69 230 PHE A C 1
ATOM 1746 O O . PHE A 1 230 ? -4.777 -19.711 -17.699 1.00 83.69 230 PHE A O 1
ATOM 1753 N N . ARG A 1 231 ? -5.781 -17.966 -18.690 1.00 82.94 231 ARG A N 1
ATOM 1754 C CA . ARG A 1 231 ? -6.114 -18.686 -19.935 1.00 82.94 231 ARG A CA 1
ATOM 1755 C C . ARG A 1 231 ? -4.889 -19.165 -20.716 1.00 82.94 231 ARG A C 1
ATOM 1757 O O . ARG A 1 231 ? -4.972 -20.182 -21.397 1.00 82.94 231 ARG A O 1
ATOM 1764 N N . ALA A 1 232 ? -3.765 -18.462 -20.612 1.00 81.62 232 ALA A N 1
ATOM 1765 C CA . ALA A 1 232 ? -2.491 -18.865 -21.204 1.00 81.62 232 ALA A CA 1
ATOM 1766 C C . ALA A 1 232 ? -1.745 -19.937 -20.379 1.00 81.62 232 ALA A C 1
ATOM 1768 O O . ALA A 1 232 ? -0.662 -20.366 -20.774 1.00 81.62 232 ALA A O 1
ATOM 1769 N N . GLY A 1 233 ? -2.308 -20.394 -19.253 1.00 85.88 233 GLY A N 1
ATOM 1770 C CA . GLY A 1 233 ? -1.704 -21.410 -18.390 1.00 85.88 233 GLY A CA 1
ATOM 1771 C C . GLY A 1 233 ? -0.724 -20.856 -17.355 1.00 85.88 233 GLY A C 1
ATOM 1772 O O . GLY A 1 233 ? 0.091 -21.619 -16.836 1.00 85.88 233 GLY A O 1
ATOM 1773 N N . LEU A 1 234 ? -0.784 -19.554 -17.054 1.00 88.69 234 LEU A N 1
ATOM 1774 C CA . LEU A 1 234 ? 0.046 -18.903 -16.040 1.00 88.69 234 LEU A CA 1
ATOM 1775 C C . LEU A 1 234 ? -0.770 -18.582 -14.788 1.00 88.69 234 LEU A C 1
ATOM 1777 O O . LEU A 1 234 ? -1.839 -17.984 -14.869 1.00 88.69 234 LEU A O 1
ATOM 1781 N N . ALA A 1 235 ? -0.239 -18.941 -13.625 1.00 90.31 235 ALA A N 1
ATOM 1782 C CA . ALA A 1 235 ? -0.658 -18.383 -12.356 1.00 90.31 235 ALA A CA 1
ATOM 1783 C C . ALA A 1 235 ? -0.026 -16.995 -12.236 1.00 90.31 235 ALA A C 1
ATOM 1785 O O . ALA A 1 235 ? 1.187 -16.861 -12.410 1.00 90.31 235 ALA A O 1
ATOM 1786 N N . VAL A 1 236 ? -0.843 -15.979 -11.962 1.00 89.88 236 VAL A N 1
ATOM 1787 C CA . VAL A 1 236 ? -0.389 -14.611 -11.700 1.00 89.88 236 VAL A CA 1
ATOM 1788 C C . VAL A 1 236 ? -0.905 -14.185 -10.342 1.00 89.88 236 VAL A C 1
ATOM 1790 O O . VAL A 1 236 ? -2.083 -14.369 -10.047 1.00 89.88 236 VAL A O 1
ATOM 1793 N N . ASP A 1 237 ? -0.020 -13.631 -9.527 1.00 91.88 237 ASP A N 1
ATOM 1794 C CA . ASP A 1 237 ? -0.368 -13.154 -8.196 1.00 91.88 237 ASP A CA 1
ATOM 1795 C C . ASP A 1 237 ? 0.539 -12.002 -7.774 1.00 91.88 237 ASP A C 1
ATOM 1797 O O . ASP A 1 237 ? 1.568 -11.733 -8.400 1.00 91.88 237 ASP A O 1
ATOM 1801 N N . THR A 1 238 ? 0.142 -11.304 -6.721 1.00 92.50 238 THR A N 1
ATOM 1802 C CA . THR A 1 238 ? 0.742 -10.048 -6.306 1.00 92.50 238 THR A CA 1
ATOM 1803 C C . THR A 1 238 ? 1.043 -10.028 -4.817 1.00 92.50 238 THR A C 1
ATOM 1805 O O . THR A 1 238 ? 0.185 -10.344 -3.992 1.00 92.50 238 THR A O 1
ATOM 1808 N N . MET A 1 239 ? 2.248 -9.589 -4.470 1.00 94.69 239 MET A N 1
ATOM 1809 C CA . MET A 1 239 ? 2.676 -9.358 -3.096 1.00 94.69 239 MET A CA 1
ATOM 1810 C C . MET A 1 239 ? 3.099 -7.913 -2.942 1.00 94.69 239 MET A C 1
ATOM 1812 O O . MET A 1 239 ? 3.805 -7.369 -3.778 1.00 94.69 239 MET A O 1
ATOM 1816 N N . GLU A 1 240 ? 2.730 -7.317 -1.828 1.00 94.62 240 GLU A N 1
ATOM 1817 C CA . GLU A 1 240 ? 3.100 -5.958 -1.487 1.00 94.62 240 GLU A CA 1
ATOM 1818 C C . GLU A 1 240 ? 3.690 -5.909 -0.087 1.00 94.62 240 GLU A C 1
ATOM 1820 O O . GLU A 1 240 ? 3.337 -6.717 0.779 1.00 94.62 240 GLU A O 1
ATOM 1825 N N . VAL A 1 241 ? 4.622 -4.980 0.075 1.00 92.44 241 VAL A N 1
ATOM 1826 C CA . VAL A 1 241 ? 5.335 -4.662 1.309 1.00 92.44 241 VAL A CA 1
ATOM 1827 C C . VAL A 1 241 ? 5.660 -3.171 1.290 1.00 92.44 241 VAL A C 1
ATOM 1829 O O . VAL A 1 241 ? 5.635 -2.536 0.235 1.00 92.44 241 VAL A O 1
ATOM 1832 N N . ALA A 1 242 ? 6.015 -2.608 2.432 1.00 88.38 242 ALA A N 1
ATOM 1833 C CA . ALA A 1 242 ? 6.599 -1.283 2.522 1.00 88.38 242 ALA A CA 1
ATOM 1834 C C . ALA A 1 242 ? 7.846 -1.290 3.395 1.00 88.38 242 ALA A C 1
ATOM 1836 O O . ALA A 1 242 ? 8.030 -2.160 4.248 1.00 88.38 242 ALA A O 1
ATOM 1837 N N . CYS A 1 243 ? 8.714 -0.318 3.160 1.00 79.44 243 CYS A N 1
ATOM 1838 C CA . CYS A 1 243 ? 9.961 -0.161 3.887 1.00 79.44 243 CYS A CA 1
ATOM 1839 C C . CYS A 1 243 ? 10.412 1.301 3.865 1.00 79.44 243 CYS A C 1
ATOM 1841 O O . CYS A 1 243 ? 9.920 2.098 3.061 1.00 79.44 243 CYS A O 1
ATOM 1843 N N . ALA A 1 244 ? 11.365 1.632 4.734 1.00 81.62 244 ALA A N 1
ATOM 1844 C CA . ALA A 1 244 ? 12.027 2.931 4.724 1.00 81.62 244 ALA A CA 1
ATOM 1845 C C . ALA A 1 244 ? 12.782 3.168 3.403 1.00 81.62 244 ALA A C 1
ATOM 1847 O O . ALA A 1 244 ? 13.142 2.202 2.714 1.00 81.62 244 ALA A O 1
ATOM 1848 N N . TRP A 1 245 ? 13.012 4.434 3.047 1.00 82.19 245 TRP A N 1
ATOM 1849 C CA . TRP A 1 245 ? 13.645 4.829 1.781 1.00 82.19 245 TRP A CA 1
ATOM 1850 C C . TRP A 1 245 ? 14.968 4.103 1.517 1.00 82.19 245 TRP A C 1
ATOM 1852 O O . TRP A 1 245 ? 15.141 3.514 0.445 1.00 82.19 245 TRP A O 1
ATOM 1862 N N . GLU A 1 246 ? 15.848 3.999 2.519 1.00 81.56 246 GLU A N 1
ATOM 1863 C CA . GLU A 1 246 ? 17.150 3.338 2.383 1.00 81.56 246 GLU A CA 1
ATOM 1864 C C . GLU A 1 246 ? 17.048 1.823 2.123 1.00 81.56 246 GLU A C 1
ATOM 1866 O O . GLU A 1 246 ? 18.009 1.183 1.685 1.00 81.56 246 GLU A O 1
ATOM 1871 N N . ARG A 1 247 ? 15.874 1.229 2.371 1.00 86.25 247 ARG A N 1
ATOM 1872 C CA . ARG A 1 247 ? 15.588 -0.195 2.155 1.00 86.25 247 ARG A CA 1
ATOM 1873 C C . ARG A 1 247 ? 14.849 -0.478 0.851 1.00 86.25 247 ARG A C 1
ATOM 1875 O O . ARG A 1 247 ? 14.841 -1.635 0.432 1.00 86.25 247 ARG A O 1
ATOM 1882 N N . VAL A 1 248 ? 14.314 0.534 0.158 1.00 88.62 248 VAL A N 1
ATOM 1883 C CA . VAL A 1 248 ? 13.510 0.347 -1.067 1.00 88.62 248 VAL A CA 1
ATOM 1884 C C . VAL A 1 248 ? 14.272 -0.443 -2.130 1.00 88.62 248 VAL A C 1
ATOM 1886 O O . VAL A 1 248 ? 13.795 -1.477 -2.602 1.00 88.62 248 VAL A O 1
ATOM 1889 N N . MET A 1 249 ? 15.484 -0.004 -2.480 1.00 95.06 249 MET A N 1
ATOM 1890 C CA . MET A 1 249 ? 16.293 -0.682 -3.497 1.00 95.06 249 MET A CA 1
ATOM 1891 C C . MET A 1 249 ? 16.816 -2.058 -3.042 1.00 95.06 249 MET A C 1
ATOM 1893 O O . MET A 1 249 ? 16.696 -3.008 -3.824 1.00 95.06 249 MET A O 1
ATOM 1897 N N . PRO A 1 250 ? 17.333 -2.229 -1.804 1.00 92.44 250 PRO A N 1
ATOM 1898 C CA . PRO A 1 250 ? 17.666 -3.549 -1.266 1.00 92.44 250 PRO A CA 1
ATOM 1899 C C . PRO A 1 250 ? 16.513 -4.562 -1.317 1.00 92.44 250 PRO A C 1
ATOM 1901 O O . PRO A 1 250 ? 16.719 -5.677 -1.801 1.00 92.44 250 PRO A O 1
ATOM 1904 N N . VAL A 1 251 ? 15.307 -4.177 -0.881 1.00 93.25 251 VAL A N 1
ATOM 1905 C CA . VAL A 1 251 ? 14.104 -5.032 -0.893 1.00 93.25 251 VAL A CA 1
ATOM 1906 C C . VAL A 1 251 ? 13.690 -5.361 -2.328 1.00 93.25 251 VAL A C 1
ATOM 1908 O O . VAL A 1 251 ? 13.489 -6.527 -2.669 1.00 93.25 251 VAL A O 1
ATOM 1911 N N . TYR A 1 252 ? 13.619 -4.356 -3.206 1.00 97.25 252 TYR A N 1
ATOM 1912 C CA . TYR A 1 252 ? 13.318 -4.555 -4.626 1.00 97.25 252 TYR A CA 1
ATOM 1913 C C . TYR A 1 252 ? 14.272 -5.569 -5.281 1.00 97.25 252 TYR A C 1
ATOM 1915 O O . TYR A 1 252 ? 13.835 -6.489 -5.982 1.00 97.25 252 TYR A O 1
ATOM 1923 N N . ALA A 1 253 ? 15.578 -5.436 -5.040 1.00 96.06 253 ALA A N 1
ATOM 1924 C CA . ALA A 1 253 ? 16.583 -6.312 -5.626 1.00 96.06 253 ALA A CA 1
ATOM 1925 C C . ALA A 1 253 ? 16.540 -7.735 -5.042 1.00 96.06 253 ALA A C 1
ATOM 1927 O O . ALA A 1 253 ? 16.623 -8.709 -5.801 1.00 96.06 253 ALA A O 1
ATOM 1928 N N . SER A 1 254 ? 16.403 -7.874 -3.717 1.00 97.00 254 SER A N 1
ATOM 1929 C CA . SER A 1 254 ? 16.411 -9.175 -3.035 1.00 97.00 254 SER A CA 1
ATOM 1930 C C . SER A 1 254 ? 15.201 -10.027 -3.418 1.00 97.00 254 SER A C 1
ATOM 1932 O O . SER A 1 254 ? 15.377 -11.183 -3.811 1.00 97.00 254 SER A O 1
ATOM 1934 N N . VAL A 1 255 ? 13.999 -9.443 -3.409 1.00 97.62 255 VAL A N 1
ATOM 1935 C CA . VAL A 1 255 ? 12.749 -10.133 -3.759 1.00 97.62 255 VAL A CA 1
ATOM 1936 C C . VAL A 1 255 ? 12.775 -10.596 -5.209 1.00 97.62 255 VAL A C 1
ATOM 1938 O O . VAL A 1 255 ? 12.467 -11.754 -5.497 1.00 97.62 255 VAL A O 1
ATOM 1941 N N . ARG A 1 256 ? 13.212 -9.735 -6.140 1.00 95.69 256 ARG A N 1
ATOM 1942 C CA . ARG A 1 256 ? 13.298 -10.113 -7.560 1.00 95.69 256 ARG A CA 1
ATOM 1943 C C . ARG A 1 256 ? 14.287 -11.246 -7.789 1.00 95.69 256 ARG A C 1
ATOM 1945 O O . ARG A 1 256 ? 14.006 -12.150 -8.574 1.00 95.69 256 ARG A O 1
ATOM 1952 N N . ARG A 1 257 ? 15.437 -11.217 -7.111 1.00 95.38 257 ARG A N 1
ATOM 1953 C CA . ARG A 1 257 ? 16.429 -12.295 -7.185 1.00 95.38 257 ARG A CA 1
ATOM 1954 C C . ARG A 1 257 ? 15.858 -13.611 -6.650 1.00 95.38 257 ARG A C 1
ATOM 1956 O O . ARG A 1 257 ? 15.980 -14.623 -7.334 1.00 95.38 257 ARG A O 1
ATOM 1963 N N . ALA A 1 258 ? 15.205 -13.589 -5.488 1.00 96.62 258 ALA A N 1
ATOM 1964 C CA . ALA A 1 258 ? 14.618 -14.779 -4.871 1.00 96.62 258 ALA A CA 1
ATOM 1965 C C . ALA A 1 258 ? 13.488 -15.381 -5.719 1.00 96.62 258 ALA A C 1
ATOM 1967 O O . ALA A 1 258 ? 13.510 -16.574 -6.015 1.00 96.62 258 ALA A O 1
ATOM 1968 N N . ALA A 1 259 ? 12.551 -14.557 -6.196 1.00 94.69 259 ALA A N 1
ATOM 1969 C CA . ALA A 1 259 ? 11.447 -15.019 -7.035 1.00 94.69 259 ALA A CA 1
ATOM 1970 C C . ALA A 1 259 ? 11.936 -15.632 -8.361 1.00 94.69 259 ALA A C 1
ATOM 1972 O O . ALA A 1 259 ? 11.442 -16.679 -8.779 1.00 94.69 259 ALA A O 1
ATOM 1973 N N . ARG A 1 260 ? 12.959 -15.035 -8.992 1.00 92.62 260 ARG A N 1
ATOM 1974 C CA . ARG A 1 260 ? 13.587 -15.589 -10.207 1.00 92.62 260 ARG A CA 1
ATOM 1975 C C . ARG A 1 260 ? 14.304 -16.903 -9.949 1.00 92.62 260 ARG A C 1
ATOM 1977 O O . ARG A 1 260 ? 14.191 -17.815 -10.762 1.00 92.62 260 ARG A O 1
ATOM 1984 N N . ALA A 1 261 ? 15.030 -17.007 -8.837 1.00 92.19 261 ALA A N 1
ATOM 1985 C CA . ALA A 1 261 ? 15.683 -18.251 -8.437 1.00 92.19 261 ALA A CA 1
ATOM 1986 C C . ALA A 1 261 ? 14.656 -19.371 -8.187 1.00 92.19 261 ALA A C 1
ATOM 1988 O O . ALA A 1 261 ? 14.907 -20.519 -8.539 1.00 92.19 261 ALA A O 1
ATOM 1989 N N . ALA A 1 262 ? 13.471 -19.021 -7.679 1.00 91.19 262 ALA A N 1
ATOM 1990 C CA . ALA A 1 262 ? 12.336 -19.928 -7.519 1.00 91.19 262 ALA A CA 1
ATOM 1991 C C . ALA A 1 262 ? 11.560 -20.214 -8.829 1.00 91.19 262 ALA A C 1
ATOM 1993 O O . ALA A 1 262 ? 10.583 -20.960 -8.811 1.00 91.19 262 ALA A O 1
ATOM 1994 N N . GLY A 1 263 ? 11.989 -19.658 -9.970 1.00 87.38 263 GLY A N 1
ATOM 1995 C CA . GLY A 1 263 ? 11.436 -19.946 -11.299 1.00 87.38 263 GLY A CA 1
ATOM 1996 C C . GLY A 1 263 ? 10.295 -19.032 -11.760 1.00 87.38 263 GLY A C 1
ATOM 1997 O O . GLY A 1 263 ? 9.733 -19.266 -12.832 1.00 87.38 263 GLY A O 1
ATOM 1998 N N . ALA A 1 264 ? 9.955 -17.987 -11.000 1.00 91.81 264 ALA A N 1
ATOM 1999 C CA . ALA A 1 264 ? 8.926 -17.025 -11.389 1.00 91.81 264 ALA A CA 1
ATOM 2000 C C . ALA A 1 264 ? 9.480 -15.890 -12.264 1.00 91.81 264 ALA A C 1
ATOM 2002 O O . ALA A 1 264 ? 10.591 -15.389 -12.066 1.00 91.81 264 ALA A O 1
ATOM 2003 N N . LEU A 1 265 ? 8.653 -15.419 -13.198 1.00 90.94 265 LEU A N 1
ATOM 2004 C CA . LEU A 1 265 ? 8.791 -14.075 -13.744 1.00 90.94 265 LEU A CA 1
ATOM 2005 C C . LEU A 1 265 ? 8.307 -13.088 -12.678 1.00 90.94 265 LEU A C 1
ATOM 2007 O O . LEU A 1 265 ? 7.273 -13.315 -12.057 1.00 90.94 265 LEU A O 1
ATOM 2011 N N . VAL A 1 266 ? 9.049 -12.005 -12.468 1.00 92.50 266 VAL A N 1
ATOM 2012 C CA . VAL A 1 266 ? 8.728 -10.997 -11.454 1.00 92.50 266 VAL A CA 1
ATOM 2013 C C . VAL A 1 266 ? 8.901 -9.598 -12.026 1.00 92.50 266 VAL A C 1
ATOM 2015 O O . VAL A 1 266 ? 9.987 -9.243 -12.498 1.00 92.50 266 VAL A O 1
ATOM 2018 N N . ALA A 1 267 ? 7.819 -8.833 -11.966 1.00 92.25 267 ALA A N 1
ATOM 2019 C CA . ALA A 1 267 ? 7.780 -7.395 -12.190 1.00 92.25 267 ALA A CA 1
ATOM 2020 C C . ALA A 1 267 ? 7.523 -6.695 -10.851 1.00 92.25 267 ALA A C 1
ATOM 2022 O O . ALA A 1 267 ? 7.011 -7.317 -9.914 1.00 92.25 267 ALA A O 1
ATOM 2023 N N . ALA A 1 268 ? 7.882 -5.420 -10.747 1.00 94.50 268 ALA A N 1
ATOM 2024 C CA . ALA A 1 268 ? 7.574 -4.643 -9.557 1.00 94.50 268 ALA A CA 1
ATOM 2025 C C . ALA A 1 268 ? 7.287 -3.183 -9.891 1.00 94.50 268 ALA A C 1
ATOM 2027 O O . ALA A 1 268 ? 7.756 -2.665 -10.903 1.00 94.50 268 ALA A O 1
ATOM 2028 N N . HIS A 1 269 ? 6.575 -2.504 -9.003 1.00 95.25 269 HIS A N 1
ATOM 2029 C CA . HIS A 1 269 ? 6.445 -1.058 -9.054 1.00 95.25 269 HIS A CA 1
ATOM 2030 C C . HIS A 1 269 ? 6.340 -0.453 -7.656 1.00 95.25 269 HIS A C 1
ATOM 2032 O O . HIS A 1 269 ? 5.808 -1.071 -6.732 1.00 95.25 269 HIS A O 1
ATOM 2038 N N . ILE A 1 270 ? 6.819 0.781 -7.501 1.00 97.00 270 ILE A N 1
ATOM 2039 C CA . ILE A 1 270 ? 6.506 1.584 -6.318 1.00 97.00 270 ILE A CA 1
ATOM 2040 C C . ILE A 1 270 ? 5.101 2.127 -6.498 1.00 97.00 270 ILE A C 1
ATOM 2042 O O . ILE A 1 270 ? 4.783 2.773 -7.497 1.00 97.00 270 ILE A O 1
ATOM 2046 N N . SER A 1 271 ? 4.254 1.785 -5.540 1.00 93.44 271 SER A N 1
ATOM 2047 C CA . SER A 1 271 ? 2.811 1.979 -5.593 1.00 93.44 271 SER A CA 1
ATOM 2048 C C . SER A 1 271 ? 2.349 3.181 -4.777 1.00 93.44 271 SER A C 1
ATOM 2050 O O . SER A 1 271 ? 1.379 3.835 -5.152 1.00 93.44 271 SER A O 1
ATOM 2052 N N . HIS A 1 272 ? 3.036 3.463 -3.673 1.00 94.25 272 HIS A N 1
ATOM 2053 C CA . HIS A 1 272 ? 2.752 4.573 -2.770 1.00 94.25 272 HIS A CA 1
ATOM 2054 C C . HIS A 1 272 ? 4.069 5.092 -2.208 1.00 94.25 272 HIS A C 1
ATOM 2056 O O . HIS A 1 272 ? 5.005 4.312 -2.009 1.00 94.25 272 HIS A O 1
ATOM 2062 N N . ILE A 1 273 ? 4.115 6.391 -1.938 1.00 90.31 273 ILE A N 1
ATOM 2063 C CA . ILE A 1 273 ? 5.239 7.049 -1.277 1.00 90.31 273 ILE A CA 1
ATOM 2064 C C . ILE A 1 273 ? 4.736 7.830 -0.067 1.00 90.31 273 ILE A C 1
ATOM 2066 O O . ILE A 1 273 ? 3.603 8.323 -0.057 1.00 90.31 273 ILE A O 1
ATOM 2070 N N . TYR A 1 274 ? 5.599 7.899 0.934 1.00 81.56 274 TYR A N 1
ATOM 2071 C CA . TYR A 1 274 ? 5.405 8.521 2.234 1.00 81.56 274 TYR A CA 1
ATOM 2072 C C . TYR A 1 274 ? 6.666 9.308 2.582 1.00 81.56 274 TYR A C 1
ATOM 2074 O O . TYR A 1 274 ? 7.711 9.132 1.956 1.00 81.56 274 TYR A O 1
ATOM 2082 N N . VAL A 1 275 ? 6.588 10.154 3.605 1.00 75.06 275 VAL A N 1
ATOM 2083 C CA . VAL A 1 275 ? 7.763 10.900 4.078 1.00 75.06 275 VAL A CA 1
ATOM 2084 C C . VAL A 1 275 ? 8.869 9.933 4.512 1.00 75.06 275 VAL A C 1
ATOM 2086 O O . VAL A 1 275 ? 10.041 10.162 4.246 1.00 75.06 275 VAL A O 1
ATOM 2089 N N . GLU A 1 276 ? 8.497 8.810 5.122 1.00 70.31 276 GLU A N 1
ATOM 2090 C CA . GLU A 1 276 ? 9.421 7.836 5.700 1.00 70.31 276 GLU A CA 1
ATOM 2091 C C . GLU A 1 276 ? 9.885 6.740 4.740 1.00 70.31 276 GLU A C 1
ATOM 2093 O O . GLU A 1 276 ? 10.839 6.026 5.048 1.00 70.31 276 GLU A O 1
ATOM 2098 N N . GLY A 1 277 ? 9.186 6.530 3.625 1.00 82.56 277 GLY A N 1
ATOM 2099 C CA . GLY A 1 277 ? 9.469 5.395 2.758 1.00 82.56 277 GLY A CA 1
ATOM 2100 C C . GLY A 1 277 ? 8.416 5.148 1.695 1.00 82.56 277 GLY A C 1
ATOM 2101 O O . GLY A 1 277 ? 7.617 6.017 1.352 1.00 82.56 277 GLY A O 1
ATOM 2102 N N . ALA A 1 278 ? 8.399 3.928 1.168 1.00 89.38 278 ALA A N 1
ATOM 2103 C CA . ALA A 1 278 ? 7.566 3.591 0.025 1.00 89.38 278 ALA A CA 1
ATOM 2104 C C . ALA A 1 278 ? 7.006 2.168 0.097 1.00 89.38 278 ALA A C 1
ATOM 2106 O O . ALA A 1 278 ? 7.586 1.270 0.710 1.00 89.38 278 ALA A O 1
ATOM 2107 N N . ALA A 1 279 ? 5.875 1.965 -0.578 1.00 95.50 279 ALA A N 1
ATOM 2108 C CA . ALA A 1 279 ? 5.263 0.658 -0.769 1.00 95.50 279 ALA A CA 1
ATOM 2109 C C . ALA A 1 279 ? 5.658 0.071 -2.128 1.00 95.50 279 ALA A C 1
ATOM 2111 O O . ALA A 1 279 ? 5.404 0.671 -3.179 1.00 95.50 279 ALA A O 1
ATOM 2112 N N . ILE A 1 280 ? 6.223 -1.133 -2.118 1.00 96.94 280 ILE A N 1
ATOM 2113 C CA . ILE A 1 280 ? 6.634 -1.872 -3.311 1.00 96.94 280 ILE A CA 1
ATOM 2114 C C . ILE A 1 280 ? 5.623 -2.981 -3.576 1.00 96.94 280 ILE A C 1
ATOM 2116 O O . ILE A 1 280 ? 5.301 -3.782 -2.698 1.00 96.94 280 ILE A O 1
ATOM 2120 N N . TYR A 1 281 ? 5.149 -3.036 -4.812 1.00 95.38 281 TYR A N 1
ATOM 2121 C CA . TYR A 1 281 ? 4.205 -4.022 -5.301 1.00 95.38 281 TYR A CA 1
ATOM 2122 C C . TYR A 1 281 ? 4.922 -4.953 -6.276 1.00 95.38 281 TYR A C 1
ATOM 2124 O O . TYR A 1 281 ? 5.473 -4.495 -7.272 1.00 95.38 281 TYR A O 1
ATOM 2132 N N . PHE A 1 282 ? 4.928 -6.251 -6.003 1.00 96.56 282 PHE A N 1
ATOM 2133 C CA . PHE A 1 282 ? 5.524 -7.291 -6.833 1.00 96.56 282 PHE A CA 1
ATOM 2134 C C . PHE A 1 282 ? 4.424 -8.094 -7.516 1.00 96.56 282 PHE A C 1
ATOM 2136 O O . PHE A 1 282 ? 3.465 -8.504 -6.869 1.00 96.56 282 PHE A O 1
ATOM 2143 N N . THR A 1 283 ? 4.587 -8.357 -8.810 1.00 93.38 283 THR A N 1
ATOM 2144 C CA . THR A 1 283 ? 3.723 -9.258 -9.580 1.00 93.38 283 THR A CA 1
ATOM 2145 C C . THR A 1 283 ? 4.537 -10.465 -10.014 1.00 93.38 283 THR A C 1
ATOM 2147 O O . THR A 1 283 ? 5.550 -10.310 -10.699 1.00 93.38 283 THR A O 1
ATOM 2150 N N . PHE A 1 284 ? 4.092 -11.658 -9.632 1.00 93.50 284 PHE A N 1
ATOM 2151 C CA . PHE A 1 284 ? 4.714 -12.928 -9.984 1.00 93.50 284 PHE A CA 1
ATOM 2152 C C . PHE A 1 284 ? 3.903 -13.639 -11.058 1.00 93.50 284 PHE A C 1
ATOM 2154 O O . PHE A 1 284 ? 2.676 -13.639 -11.005 1.00 93.50 284 PHE A O 1
ATOM 2161 N N . ALA A 1 285 ? 4.587 -14.288 -11.997 1.00 91.81 285 ALA A N 1
ATOM 2162 C CA . ALA A 1 285 ? 3.968 -15.187 -12.960 1.00 91.81 285 ALA A CA 1
ATOM 2163 C C . ALA A 1 285 ? 4.765 -16.490 -13.101 1.00 91.81 285 ALA A C 1
ATOM 2165 O O . ALA A 1 285 ? 5.991 -16.473 -13.249 1.00 91.81 285 ALA A O 1
ATOM 2166 N N . LEU A 1 286 ? 4.063 -17.621 -13.086 1.00 92.62 286 LEU A N 1
ATOM 2167 C CA . LEU A 1 286 ? 4.630 -18.961 -13.247 1.00 92.62 286 LEU A CA 1
ATOM 2168 C C . LEU A 1 286 ? 3.607 -19.925 -13.876 1.00 92.62 286 LEU A C 1
ATOM 2170 O O . LEU A 1 286 ? 2.411 -19.654 -13.806 1.00 92.62 286 LEU A O 1
ATOM 2174 N N . PRO A 1 287 ? 4.015 -21.051 -14.481 1.00 91.50 287 PRO A N 1
ATOM 2175 C CA . PRO A 1 287 ? 3.088 -21.998 -15.090 1.00 91.50 287 PRO A CA 1
ATOM 2176 C C . PRO A 1 287 ? 2.194 -22.679 -14.050 1.00 91.50 287 PRO A C 1
ATOM 2178 O O . PRO A 1 287 ? 2.688 -23.232 -13.070 1.00 91.50 287 PRO A O 1
ATOM 2181 N N . ILE A 1 288 ? 0.885 -22.730 -14.311 1.00 90.81 288 ILE A N 1
ATOM 2182 C CA . ILE A 1 288 ? -0.092 -23.452 -13.470 1.00 90.81 288 ILE A CA 1
ATOM 2183 C C . ILE A 1 288 ? 0.281 -24.937 -13.362 1.00 90.81 288 ILE A C 1
ATOM 2185 O O . ILE A 1 288 ? 0.130 -25.549 -12.308 1.00 90.81 288 ILE A O 1
ATOM 2189 N N . ALA A 1 289 ? 0.830 -25.504 -14.440 1.00 90.75 289 ALA A N 1
ATOM 2190 C CA . ALA A 1 289 ? 1.246 -26.903 -14.513 1.00 90.75 289 ALA A CA 1
ATOM 2191 C C . ALA A 1 289 ? 2.331 -27.294 -13.490 1.00 90.75 289 ALA A C 1
ATOM 2193 O O . ALA A 1 289 ? 2.530 -28.480 -13.252 1.00 90.75 289 ALA A O 1
ATOM 2194 N N . TRP A 1 290 ? 3.037 -26.332 -12.884 1.00 89.75 290 TRP A N 1
ATOM 2195 C CA . TRP A 1 290 ? 4.023 -26.612 -11.833 1.00 89.75 290 TRP A CA 1
ATOM 2196 C C . TRP A 1 290 ? 3.394 -26.849 -10.450 1.00 89.75 290 TRP A C 1
ATOM 2198 O O . TRP A 1 290 ? 4.100 -27.231 -9.515 1.00 89.75 290 TRP A O 1
ATOM 2208 N N . GLY A 1 291 ? 2.079 -26.652 -10.321 1.00 92.12 291 GLY A N 1
ATOM 2209 C CA . GLY A 1 291 ? 1.319 -26.925 -9.107 1.00 92.12 291 GLY A CA 1
ATOM 2210 C C . GLY A 1 291 ? 1.499 -25.883 -7.999 1.00 92.12 291 GLY A C 1
ATOM 2211 O O . GLY A 1 291 ? 2.352 -24.993 -8.053 1.00 92.12 291 GLY A O 1
ATOM 2212 N N . THR A 1 292 ? 0.677 -26.012 -6.958 1.00 93.56 292 THR A N 1
ATOM 2213 C CA . THR A 1 292 ? 0.634 -25.088 -5.812 1.00 93.56 292 THR A CA 1
ATOM 2214 C C . THR A 1 292 ? 1.943 -25.059 -5.031 1.00 93.56 292 THR A C 1
ATOM 2216 O O . THR A 1 292 ? 2.382 -23.988 -4.637 1.00 93.56 292 THR A O 1
ATOM 2219 N N . ALA A 1 293 ? 2.649 -26.186 -4.916 1.00 94.44 293 ALA A N 1
ATOM 2220 C CA . ALA A 1 293 ? 3.936 -26.235 -4.223 1.00 94.44 293 ALA A CA 1
ATOM 2221 C C . ALA A 1 293 ? 4.999 -25.314 -4.857 1.00 94.44 293 ALA A C 1
ATOM 2223 O O . ALA A 1 293 ? 5.814 -24.731 -4.147 1.00 94.44 293 ALA A O 1
ATOM 2224 N N . ALA A 1 294 ? 5.020 -25.167 -6.188 1.00 92.62 294 ALA A N 1
ATOM 2225 C CA . ALA A 1 294 ? 5.934 -24.231 -6.849 1.00 92.62 294 ALA A CA 1
ATOM 2226 C C . ALA A 1 294 ? 5.547 -22.773 -6.582 1.00 92.62 294 ALA A C 1
ATOM 2228 O O . ALA A 1 294 ? 6.412 -21.938 -6.321 1.00 92.62 294 ALA A O 1
ATOM 2229 N N . TYR A 1 295 ? 4.248 -22.492 -6.601 1.00 93.62 295 TYR A N 1
ATOM 2230 C CA . TYR A 1 295 ? 3.693 -21.189 -6.263 1.00 93.62 295 TYR A CA 1
ATOM 2231 C C . TYR A 1 295 ? 3.994 -20.786 -4.810 1.00 93.62 295 TYR A C 1
ATOM 2233 O O . TYR A 1 295 ? 4.479 -19.678 -4.573 1.00 93.62 295 TYR A O 1
ATOM 2241 N N . ASP A 1 296 ? 3.807 -21.698 -3.856 1.00 94.06 296 ASP A N 1
ATOM 2242 C CA . ASP A 1 296 ? 4.073 -21.452 -2.438 1.00 94.06 296 ASP A CA 1
ATOM 2243 C C . ASP A 1 296 ? 5.563 -21.210 -2.184 1.00 94.06 296 ASP A C 1
ATOM 2245 O O . ASP A 1 296 ? 5.913 -20.295 -1.441 1.00 94.06 296 ASP A O 1
ATOM 2249 N N . ARG A 1 297 ? 6.458 -21.944 -2.865 1.00 94.75 297 ARG A N 1
ATOM 2250 C CA . ARG A 1 297 ? 7.909 -21.697 -2.786 1.00 94.75 297 ARG A CA 1
ATOM 2251 C C . ARG A 1 297 ? 8.289 -20.287 -3.232 1.00 94.75 297 ARG A C 1
ATOM 2253 O O . ARG A 1 297 ? 9.119 -19.657 -2.581 1.00 94.75 297 ARG A O 1
ATOM 2260 N N . VAL A 1 298 ? 7.699 -19.783 -4.321 1.00 95.12 298 VAL A N 1
ATOM 2261 C CA . VAL A 1 298 ? 7.944 -18.407 -4.793 1.00 95.12 298 VAL A CA 1
ATOM 2262 C C . VAL A 1 298 ? 7.493 -17.402 -3.736 1.00 95.12 298 VAL A C 1
ATOM 2264 O O . VAL A 1 298 ? 8.263 -16.510 -3.384 1.00 95.12 298 VAL A O 1
ATOM 2267 N N . TRP A 1 299 ? 6.282 -17.571 -3.201 1.00 95.00 299 TRP A N 1
ATOM 2268 C CA . TRP A 1 299 ? 5.726 -16.696 -2.168 1.00 95.00 299 TRP A CA 1
ATOM 2269 C C . TRP A 1 299 ? 6.555 -16.693 -0.882 1.00 95.00 299 TRP A C 1
ATOM 2271 O O . TRP A 1 299 ? 6.899 -15.625 -0.378 1.00 95.00 299 TRP A O 1
ATOM 2281 N N . GLN A 1 300 ? 6.908 -17.873 -0.369 1.00 93.81 300 GLN A N 1
ATOM 2282 C CA . GLN A 1 300 ? 7.709 -18.024 0.846 1.00 93.81 300 GLN A CA 1
ATOM 2283 C C . GLN A 1 300 ? 9.098 -17.407 0.677 1.00 93.81 300 GLN A C 1
ATOM 2285 O O . GLN A 1 300 ? 9.523 -16.626 1.526 1.00 93.81 300 GLN A O 1
ATOM 2290 N N . ALA A 1 301 ? 9.782 -17.697 -0.435 1.00 95.62 301 ALA A N 1
ATOM 2291 C CA . ALA A 1 301 ? 11.102 -17.140 -0.709 1.00 95.62 301 ALA A CA 1
ATOM 2292 C C . ALA A 1 301 ? 11.053 -15.612 -0.840 1.00 95.62 301 ALA A C 1
ATOM 2294 O O . ALA A 1 301 ? 11.889 -14.925 -0.258 1.00 95.62 301 ALA A O 1
ATOM 2295 N N . ALA A 1 302 ? 10.070 -15.078 -1.572 1.00 97.06 302 ALA A N 1
ATOM 2296 C CA . ALA A 1 302 ? 9.903 -13.644 -1.781 1.00 97.06 302 ALA A CA 1
ATOM 2297 C C . ALA A 1 302 ? 9.591 -12.897 -0.475 1.00 97.06 302 ALA A C 1
ATOM 2299 O O . ALA A 1 302 ? 10.234 -11.889 -0.184 1.00 97.06 302 ALA A O 1
ATOM 2300 N N . LEU A 1 303 ? 8.641 -13.392 0.324 1.00 94.81 303 LEU A N 1
ATOM 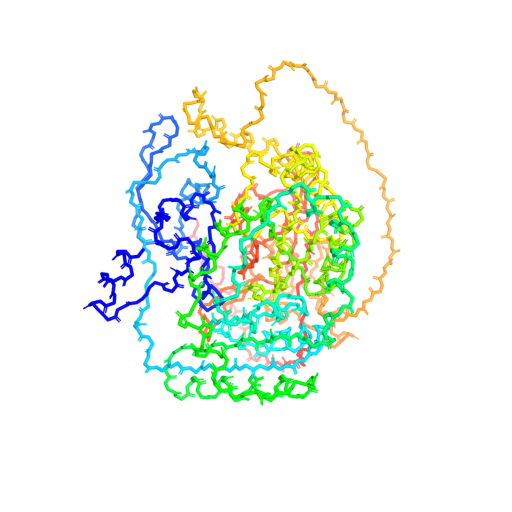2301 C CA . LEU A 1 303 ? 8.261 -12.750 1.581 1.00 94.81 303 LEU A CA 1
ATOM 2302 C C . LEU A 1 303 ? 9.392 -12.824 2.613 1.00 94.81 303 LEU A C 1
ATOM 2304 O O . LEU A 1 303 ? 9.703 -11.813 3.236 1.00 94.81 303 LEU A O 1
ATOM 2308 N N . ALA A 1 304 ? 10.056 -13.975 2.750 1.00 92.31 304 ALA A N 1
ATOM 2309 C CA . ALA A 1 304 ? 11.159 -14.135 3.695 1.00 92.31 304 ALA A CA 1
ATOM 2310 C C . ALA A 1 304 ? 12.297 -13.139 3.420 1.00 92.31 304 ALA A C 1
ATOM 2312 O O . ALA A 1 304 ? 12.724 -12.429 4.328 1.00 92.31 304 ALA A O 1
ATOM 2313 N N . VAL A 1 305 ? 12.746 -13.015 2.163 1.00 95.00 305 VAL A N 1
ATOM 2314 C CA . VAL A 1 305 ? 13.826 -12.068 1.834 1.00 95.00 305 VAL A CA 1
ATOM 2315 C C . VAL A 1 305 ? 13.388 -10.608 1.909 1.00 95.00 305 VAL A C 1
ATOM 2317 O O . VAL A 1 305 ? 14.238 -9.754 2.153 1.00 95.00 305 VAL A O 1
ATOM 2320 N N . ALA A 1 306 ? 12.100 -10.304 1.708 1.00 91.56 306 ALA A N 1
ATOM 2321 C CA . ALA A 1 306 ? 11.577 -8.956 1.919 1.00 91.56 306 ALA A CA 1
ATOM 2322 C C . ALA A 1 306 ? 11.713 -8.557 3.395 1.00 91.56 306 ALA A C 1
ATOM 2324 O O . ALA A 1 306 ? 12.279 -7.506 3.695 1.00 91.56 306 ALA A O 1
ATOM 2325 N N . LEU A 1 307 ? 11.277 -9.432 4.309 1.00 85.25 307 LEU A N 1
ATOM 2326 C CA . LEU A 1 307 ? 11.372 -9.210 5.754 1.00 85.25 307 LEU A CA 1
ATOM 2327 C C . LEU A 1 307 ? 12.829 -9.114 6.218 1.00 85.25 307 LEU A C 1
ATOM 2329 O O . LEU A 1 307 ? 13.195 -8.164 6.902 1.00 85.25 307 LEU A O 1
ATOM 2333 N N . SER A 1 308 ? 13.697 -10.035 5.781 1.00 83.44 308 SER A N 1
ATOM 2334 C CA . SER A 1 308 ? 15.130 -9.981 6.112 1.00 83.44 308 SER A CA 1
ATOM 2335 C C . SER A 1 308 ? 15.837 -8.743 5.549 1.00 83.44 308 SER A C 1
ATOM 2337 O O . SER A 1 308 ? 16.863 -8.331 6.084 1.00 83.44 308 SER A O 1
ATOM 2339 N N . ALA A 1 309 ? 15.306 -8.137 4.483 1.00 78.81 309 ALA A N 1
ATOM 2340 C CA . ALA A 1 309 ? 15.808 -6.886 3.918 1.00 78.81 309 ALA A CA 1
ATOM 2341 C C . ALA A 1 309 ? 15.225 -5.625 4.593 1.00 78.81 309 ALA A C 1
ATOM 2343 O O . ALA A 1 309 ? 15.579 -4.514 4.195 1.00 78.81 309 ALA A O 1
ATOM 2344 N N . GLY A 1 310 ? 14.380 -5.780 5.620 1.00 79.38 310 GLY A N 1
ATOM 2345 C CA . GLY A 1 310 ? 13.816 -4.679 6.406 1.00 79.38 310 GLY A CA 1
ATOM 2346 C C . GLY A 1 310 ? 12.457 -4.171 5.921 1.00 79.38 310 GLY A C 1
ATOM 2347 O O . GLY A 1 310 ? 12.084 -3.046 6.247 1.00 79.38 310 GLY A O 1
ATOM 2348 N N . ALA A 1 311 ? 11.725 -4.955 5.125 1.00 83.25 311 ALA A N 1
ATOM 2349 C CA . ALA A 1 311 ? 10.344 -4.638 4.775 1.00 83.25 311 ALA A CA 1
ATOM 2350 C C . ALA A 1 311 ? 9.355 -5.101 5.853 1.00 83.25 311 ALA A C 1
ATOM 2352 O O . ALA A 1 311 ? 9.627 -6.029 6.614 1.00 83.25 311 ALA A O 1
ATOM 2353 N N . ASN A 1 312 ? 8.180 -4.477 5.882 1.00 83.00 312 ASN A N 1
ATOM 2354 C CA . ASN A 1 312 ? 7.055 -4.947 6.677 1.00 83.00 312 ASN A CA 1
ATOM 2355 C C . ASN A 1 312 ? 6.353 -6.152 6.016 1.00 83.00 312 ASN A C 1
ATOM 2357 O O . ASN A 1 312 ? 6.642 -6.539 4.882 1.00 83.00 312 ASN A O 1
ATOM 2361 N N . VAL A 1 313 ? 5.404 -6.753 6.737 1.00 83.06 313 VAL A N 1
ATOM 2362 C CA . VAL A 1 313 ? 4.644 -7.920 6.257 1.00 83.06 313 VAL A CA 1
ATOM 2363 C C . VAL A 1 313 ? 3.646 -7.542 5.159 1.00 83.06 313 VAL A C 1
ATOM 2365 O O . VAL A 1 313 ? 3.443 -8.298 4.207 1.00 83.06 313 VAL A O 1
ATOM 2368 N N . SER A 1 314 ? 2.991 -6.392 5.290 1.00 86.75 314 SER A N 1
ATOM 2369 C CA . SER A 1 314 ? 1.994 -5.884 4.350 1.00 86.75 314 SER A CA 1
ATOM 2370 C C . SER A 1 314 ? 1.897 -4.370 4.471 1.00 86.75 314 SER A C 1
ATOM 2372 O O . SER A 1 314 ? 2.016 -3.823 5.566 1.00 86.75 314 SER A O 1
ATOM 2374 N N . HIS A 1 315 ? 1.639 -3.707 3.349 1.00 91.69 315 HIS A N 1
ATOM 2375 C CA . HIS A 1 315 ? 1.253 -2.305 3.298 1.00 91.69 315 HIS A CA 1
ATOM 2376 C C . HIS A 1 315 ? -0.281 -2.124 3.319 1.00 91.69 315 HIS A C 1
ATOM 2378 O O . HIS A 1 315 ? -0.768 -1.237 4.016 1.00 91.69 315 HIS A O 1
ATOM 2384 N N . HIS A 1 316 ? -1.047 -2.937 2.578 1.00 88.69 316 HIS A N 1
ATOM 2385 C CA . HIS A 1 316 ? -2.495 -2.744 2.392 1.00 88.69 316 HIS A CA 1
ATOM 2386 C C . HIS A 1 316 ? -3.309 -3.973 1.943 1.00 88.69 316 HIS A C 1
ATOM 2388 O O . HIS A 1 316 ? -4.530 -3.863 1.821 1.00 88.69 316 HIS A O 1
ATOM 2394 N N . HIS A 1 317 ? -2.688 -5.122 1.645 1.00 89.00 317 HIS A N 1
ATOM 2395 C CA . HIS A 1 317 ? -3.454 -6.357 1.392 1.00 89.00 317 HIS A CA 1
ATOM 2396 C C . HIS A 1 317 ? -3.946 -7.008 2.690 1.00 89.00 317 HIS A C 1
ATOM 2398 O O . HIS A 1 317 ? -4.839 -7.850 2.644 1.00 89.00 317 HIS A O 1
ATOM 2404 N N . GLY A 1 318 ? -3.348 -6.636 3.822 1.00 86.56 318 GLY A N 1
ATOM 2405 C CA . GLY A 1 318 ? -3.531 -7.332 5.080 1.00 86.56 318 GLY A CA 1
ATOM 2406 C C . GLY A 1 318 ? -2.659 -8.580 5.163 1.00 86.56 318 GLY A C 1
ATOM 2407 O O . GLY A 1 318 ? -1.752 -8.830 4.357 1.00 86.56 318 GLY A O 1
ATOM 2408 N N . THR A 1 319 ? -2.921 -9.356 6.198 1.00 85.12 319 THR A N 1
ATOM 2409 C CA . THR A 1 319 ? -2.155 -10.542 6.550 1.00 85.12 319 THR A CA 1
ATOM 2410 C C . THR A 1 319 ? -2.881 -11.801 6.106 1.00 85.12 319 THR A C 1
ATOM 2412 O O . THR A 1 319 ? -2.279 -12.660 5.443 1.00 85.12 319 THR A O 1
ATOM 2415 N N . GLY A 1 320 ? -4.176 -11.886 6.421 1.00 84.88 320 GLY A N 1
ATOM 2416 C CA . GLY A 1 320 ? -4.995 -13.079 6.298 1.00 84.88 320 GLY A CA 1
ATOM 2417 C C . GLY A 1 320 ? -4.274 -14.344 6.770 1.00 84.88 320 GLY A C 1
ATOM 2418 O O . GLY A 1 320 ? -3.275 -14.321 7.491 1.00 84.88 320 GLY A O 1
ATOM 2419 N N . ARG A 1 321 ? -4.712 -15.491 6.251 1.00 84.38 321 ARG A N 1
ATOM 2420 C CA . ARG A 1 321 ? -4.029 -16.773 6.504 1.00 84.38 321 ARG A CA 1
ATOM 2421 C C . ARG A 1 321 ? -2.672 -16.877 5.810 1.00 84.38 321 ARG A C 1
ATOM 2423 O O . ARG A 1 321 ? -1.767 -17.545 6.299 1.00 84.38 321 ARG A O 1
ATOM 2430 N N . ARG A 1 322 ? -2.516 -16.203 4.668 1.00 85.56 322 ARG A N 1
ATOM 2431 C CA . ARG A 1 322 ? -1.334 -16.324 3.804 1.00 85.56 322 ARG A CA 1
ATOM 2432 C C . ARG A 1 322 ? -0.067 -15.784 4.458 1.00 85.56 322 ARG A C 1
ATOM 2434 O O . ARG A 1 322 ? 0.990 -16.389 4.312 1.00 85.56 322 ARG A O 1
ATOM 2441 N N . LYS A 1 323 ? -0.163 -14.649 5.154 1.00 85.62 323 LYS A N 1
ATOM 2442 C CA . LYS A 1 323 ? 0.976 -14.006 5.819 1.00 85.62 323 LYS A CA 1
ATOM 2443 C C . LYS A 1 323 ? 0.929 -14.163 7.344 1.00 85.62 323 LYS A C 1
ATOM 2445 O O . LYS A 1 323 ? 1.776 -13.584 8.014 1.00 85.62 323 LYS A O 1
ATOM 2450 N N . ALA A 1 324 ? 0.013 -14.962 7.902 1.00 84.25 324 ALA A N 1
ATOM 2451 C CA . ALA A 1 324 ? -0.137 -15.145 9.352 1.00 84.25 324 ALA A CA 1
ATOM 2452 C C . ALA A 1 324 ? 1.166 -15.589 10.042 1.00 84.25 324 ALA A C 1
ATOM 2454 O O . ALA A 1 324 ? 1.561 -15.010 11.049 1.00 84.25 324 ALA A O 1
ATOM 2455 N N . SER A 1 325 ? 1.888 -16.562 9.471 1.00 81.69 325 SER A N 1
ATOM 2456 C CA . SER A 1 325 ? 3.180 -16.997 10.027 1.00 81.69 325 SER A CA 1
ATOM 2457 C C . SER A 1 325 ? 4.233 -15.885 9.986 1.00 81.69 325 SER A C 1
ATOM 2459 O O . SER A 1 325 ? 5.011 -15.738 10.925 1.00 81.69 325 SER A O 1
ATOM 2461 N N . ALA A 1 326 ? 4.263 -15.098 8.910 1.00 81.31 326 ALA A N 1
ATOM 2462 C CA . ALA A 1 326 ? 5.179 -13.969 8.769 1.00 81.31 326 ALA A CA 1
ATOM 2463 C C . ALA A 1 326 ? 4.833 -12.835 9.745 1.00 81.31 326 ALA A C 1
ATOM 2465 O O . ALA A 1 326 ? 5.728 -12.245 10.343 1.00 81.31 326 ALA A O 1
ATOM 2466 N N . LEU A 1 327 ? 3.540 -12.576 9.960 1.00 80.25 327 LEU A N 1
ATOM 2467 C CA . LEU A 1 327 ? 3.060 -11.655 10.984 1.00 80.25 327 LEU A CA 1
ATOM 2468 C C . LEU A 1 327 ? 3.494 -12.114 12.374 1.00 80.25 327 LEU A C 1
ATOM 2470 O O . LEU A 1 327 ? 4.056 -11.323 13.121 1.00 80.25 327 LEU A O 1
ATOM 2474 N N . ALA A 1 328 ? 3.295 -13.392 12.702 1.00 74.81 328 ALA A N 1
ATOM 2475 C CA . ALA A 1 328 ? 3.685 -13.939 13.994 1.00 74.81 328 ALA A CA 1
ATOM 2476 C C . ALA A 1 328 ? 5.195 -13.827 14.244 1.00 74.81 328 ALA A C 1
ATOM 2478 O O . ALA A 1 328 ? 5.608 -13.467 15.344 1.00 74.81 328 ALA A O 1
ATOM 2479 N N . GLN A 1 329 ? 6.017 -14.071 13.220 1.00 73.56 329 GLN A N 1
ATOM 2480 C CA . GLN A 1 329 ? 7.467 -13.872 13.295 1.00 73.56 329 GLN A CA 1
ATOM 2481 C C . GLN A 1 329 ? 7.832 -12.394 13.468 1.00 73.56 329 GLN A C 1
ATOM 2483 O O . GLN A 1 329 ? 8.666 -12.070 14.308 1.00 73.56 329 GLN A O 1
ATOM 2488 N N . SER A 1 330 ? 7.184 -11.501 12.715 1.00 73.38 330 SER A N 1
ATOM 2489 C CA . SER A 1 330 ? 7.438 -10.059 12.775 1.00 73.38 330 SER A CA 1
ATOM 2490 C C . SER A 1 330 ? 7.009 -9.434 14.104 1.00 73.38 330 SER A C 1
ATOM 2492 O O . SER A 1 330 ? 7.673 -8.520 14.580 1.00 73.38 330 SER A O 1
ATOM 2494 N N . LEU A 1 331 ? 5.898 -9.889 14.690 1.00 68.94 331 LEU A N 1
ATOM 2495 C CA . LEU A 1 331 ? 5.371 -9.385 15.962 1.00 68.94 331 LEU A CA 1
ATOM 2496 C C . LEU A 1 331 ? 6.012 -10.069 17.175 1.00 68.94 331 LEU A C 1
ATOM 2498 O O . LEU A 1 331 ? 6.032 -9.501 18.270 1.00 68.94 331 LEU A O 1
ATOM 2502 N N . GLY A 1 332 ? 6.514 -11.295 17.012 1.00 77.00 332 GLY A N 1
ATOM 2503 C CA . GLY A 1 332 ? 7.146 -12.068 18.074 1.00 77.00 332 GLY A CA 1
ATOM 2504 C C . GLY A 1 332 ? 6.278 -12.136 19.334 1.00 77.00 332 GLY A C 1
ATOM 2505 O O . GLY A 1 332 ? 5.129 -12.583 19.308 1.00 77.00 332 GLY A O 1
ATOM 2506 N N . GLY A 1 333 ? 6.813 -11.654 20.459 1.00 64.19 333 GLY A N 1
ATOM 2507 C CA . GLY A 1 333 ? 6.110 -11.638 21.746 1.00 64.19 333 GLY A CA 1
ATOM 2508 C C . GLY A 1 333 ? 4.790 -10.854 21.747 1.00 64.19 333 GLY A C 1
ATOM 2509 O O . GLY A 1 333 ? 3.896 -11.198 22.524 1.00 64.19 333 GLY A O 1
ATOM 2510 N N . ALA A 1 334 ? 4.628 -9.865 20.859 1.00 71.94 334 ALA A N 1
ATOM 2511 C CA . ALA A 1 334 ? 3.406 -9.066 20.749 1.00 71.94 334 ALA A CA 1
ATOM 2512 C C . ALA A 1 334 ? 2.192 -9.879 20.263 1.00 71.94 334 ALA A C 1
ATOM 2514 O O . ALA A 1 334 ? 1.053 -9.472 20.489 1.00 71.94 334 ALA A O 1
ATOM 2515 N N . MET A 1 335 ? 2.404 -11.079 19.705 1.00 74.94 335 MET A N 1
ATOM 2516 C CA . MET A 1 335 ? 1.313 -12.013 19.402 1.00 74.94 335 MET A CA 1
ATOM 2517 C C . MET A 1 335 ? 0.483 -12.384 20.636 1.00 74.94 335 MET A C 1
ATOM 2519 O O . MET A 1 335 ? -0.703 -12.678 20.505 1.00 74.94 335 MET A O 1
ATOM 2523 N N . ARG A 1 336 ? 1.068 -12.351 21.844 1.00 74.25 336 ARG A N 1
ATOM 2524 C CA . ARG A 1 336 ? 0.309 -12.572 23.086 1.00 74.25 336 ARG A CA 1
ATOM 2525 C C . ARG A 1 336 ? -0.666 -11.435 23.364 1.00 74.25 336 ARG A C 1
ATOM 2527 O O . ARG A 1 336 ? -1.801 -11.702 23.740 1.00 74.25 336 ARG A O 1
ATOM 2534 N N . THR A 1 337 ? -0.239 -10.194 23.144 1.00 80.75 337 THR A N 1
ATOM 2535 C CA . THR A 1 337 ? -1.090 -9.009 23.293 1.00 80.75 337 THR A CA 1
ATOM 2536 C C . THR A 1 337 ? -2.227 -9.039 22.283 1.00 80.75 337 THR A C 1
ATOM 2538 O O . THR A 1 337 ? -3.380 -8.880 22.667 1.00 80.75 337 THR A O 1
ATOM 2541 N N . LEU A 1 338 ? -1.923 -9.333 21.014 1.00 76.12 338 LEU A N 1
ATOM 2542 C CA . LEU A 1 338 ? -2.951 -9.479 19.983 1.00 76.12 338 LEU A CA 1
ATOM 2543 C C . LEU A 1 338 ? -3.955 -10.583 20.348 1.00 76.12 338 LEU A C 1
ATOM 2545 O O . LEU A 1 338 ? -5.158 -10.371 20.247 1.00 76.12 338 LEU A O 1
ATOM 2549 N N . GLY A 1 339 ? -3.475 -11.726 20.847 1.00 78.69 339 GLY A N 1
ATOM 2550 C CA . GLY A 1 339 ? -4.337 -12.805 21.333 1.00 78.69 339 GLY A CA 1
ATOM 2551 C C . GLY A 1 339 ? -5.234 -12.393 22.506 1.00 78.69 339 GLY A C 1
ATOM 2552 O O . GLY A 1 339 ? -6.407 -12.751 22.521 1.00 78.69 339 GLY A O 1
ATOM 2553 N N . ALA A 1 340 ? -4.718 -11.610 23.459 1.00 83.38 340 ALA A N 1
ATOM 2554 C CA . ALA A 1 340 ? -5.504 -11.100 24.583 1.00 83.38 340 ALA A CA 1
ATOM 2555 C C . ALA A 1 340 ? -6.587 -10.105 24.131 1.00 83.38 340 ALA A C 1
ATOM 2557 O O . ALA A 1 340 ? -7.708 -10.153 24.633 1.00 83.38 340 ALA A O 1
ATOM 2558 N N . ILE A 1 341 ? -6.278 -9.246 23.153 1.00 85.06 341 ILE A N 1
ATOM 2559 C CA . ILE A 1 341 ? -7.261 -8.346 22.534 1.00 85.06 341 ILE A CA 1
ATOM 2560 C C . ILE A 1 341 ? -8.355 -9.168 21.846 1.00 85.06 341 ILE A C 1
ATOM 2562 O O . ILE A 1 341 ? -9.530 -8.955 22.121 1.00 85.06 341 ILE A O 1
ATOM 2566 N N . VAL A 1 342 ? -7.986 -10.156 21.023 1.00 84.56 342 VAL A N 1
ATOM 2567 C CA . VAL A 1 342 ? -8.962 -11.047 20.371 1.00 84.56 342 VAL A CA 1
ATOM 2568 C C . VAL A 1 342 ? -9.858 -11.726 21.403 1.00 84.56 342 VAL A C 1
ATOM 2570 O O . VAL A 1 342 ? -11.074 -11.658 21.285 1.00 84.56 342 VAL A O 1
ATOM 2573 N N . GLN A 1 343 ? -9.285 -12.298 22.462 1.00 86.12 343 GLN A N 1
ATOM 2574 C CA . GLN A 1 343 ? -10.060 -12.951 23.517 1.00 86.12 343 GLN A CA 1
ATOM 2575 C C . GLN A 1 343 ? -10.999 -11.984 24.254 1.00 86.12 343 GLN A C 1
ATOM 2577 O O . GLN A 1 343 ? -12.076 -12.388 24.687 1.00 86.12 343 GLN A O 1
ATOM 2582 N N . ARG A 1 344 ? -10.608 -10.714 24.413 1.00 87.50 344 ARG A N 1
ATOM 2583 C CA . ARG A 1 344 ? -11.450 -9.704 25.064 1.00 87.50 344 ARG A CA 1
ATOM 2584 C C . ARG A 1 344 ? -12.646 -9.303 24.204 1.00 87.50 344 ARG A C 1
ATOM 2586 O O . ARG A 1 344 ? -13.700 -9.018 24.768 1.00 87.50 344 ARG A O 1
ATOM 2593 N N . PHE A 1 345 ? -12.458 -9.243 22.889 1.00 87.25 345 PHE A N 1
ATOM 2594 C CA . PHE A 1 345 ? -13.460 -8.781 21.928 1.00 87.25 345 PHE A CA 1
ATOM 2595 C C . PHE A 1 345 ? -14.360 -9.917 21.424 1.00 87.25 345 PHE A C 1
ATOM 2597 O O . PHE A 1 345 ? -15.508 -9.668 21.076 1.00 87.25 345 PHE A O 1
ATOM 2604 N N . ASP A 1 346 ? -13.853 -11.149 21.391 1.00 86.69 346 ASP A N 1
ATOM 2605 C CA . ASP A 1 346 ? -14.561 -12.348 20.938 1.00 86.69 346 ASP A CA 1
ATOM 2606 C C . ASP A 1 346 ? -14.260 -13.557 21.855 1.00 86.69 346 ASP A C 1
ATOM 2608 O O . ASP A 1 346 ? -13.588 -14.512 21.454 1.00 86.69 346 ASP A O 1
ATOM 2612 N N . PRO A 1 347 ? -14.734 -13.546 23.117 1.00 87.62 347 PRO A N 1
ATOM 2613 C CA . PRO A 1 347 ? -14.469 -14.622 24.075 1.00 87.62 347 PRO A CA 1
ATOM 2614 C C . PRO A 1 347 ? -15.102 -15.959 23.662 1.00 87.62 347 PRO A C 1
ATOM 2616 O O . PRO A 1 347 ? -14.621 -17.015 24.070 1.00 87.62 347 PRO A O 1
ATOM 2619 N N . GLY A 1 348 ? -16.174 -15.918 22.862 1.00 85.81 348 GLY A N 1
ATOM 2620 C CA . GLY A 1 348 ? -16.859 -17.098 22.334 1.00 85.81 348 GLY A CA 1
ATOM 2621 C C . GLY A 1 348 ? -16.233 -17.667 21.058 1.00 85.81 348 GLY A C 1
ATOM 2622 O O . GLY A 1 348 ? -16.636 -18.748 20.631 1.00 85.81 348 GLY A O 1
ATOM 2623 N N . GLY A 1 349 ? -15.269 -16.967 20.449 1.00 86.12 349 GLY A N 1
ATOM 2624 C CA . GLY A 1 349 ? -14.662 -17.362 19.176 1.00 86.12 349 GLY A CA 1
ATOM 2625 C C . GLY A 1 349 ? -15.649 -17.365 18.003 1.00 86.12 349 GLY A C 1
ATOM 2626 O O . GLY A 1 349 ? -15.466 -18.127 17.053 1.00 86.12 349 GLY A O 1
ATOM 2627 N N . VAL A 1 350 ? -16.711 -16.559 18.076 1.00 86.44 350 VAL A N 1
ATOM 2628 C CA . VAL A 1 350 ? -17.812 -16.530 17.102 1.00 86.44 350 VAL A CA 1
ATOM 2629 C C . VAL A 1 350 ? -17.353 -15.943 15.770 1.00 86.44 350 VAL A C 1
ATOM 2631 O O . VAL A 1 350 ? -17.818 -16.361 14.709 1.00 86.44 350 VAL A O 1
ATOM 2634 N N . LEU A 1 351 ? -16.427 -14.985 15.810 1.00 81.19 351 LEU A N 1
ATOM 2635 C CA . LEU A 1 351 ? -15.956 -14.276 14.626 1.00 81.19 351 LEU A CA 1
ATOM 2636 C C . LEU A 1 351 ? -14.868 -15.034 13.869 1.00 81.19 351 LEU A C 1
ATOM 2638 O O . LEU A 1 351 ? -14.549 -14.618 12.755 1.00 81.19 351 LEU A O 1
ATOM 2642 N N . ALA A 1 352 ? -14.313 -16.107 14.464 1.00 60.16 352 ALA A N 1
ATOM 2643 C CA . ALA A 1 352 ? -13.275 -16.991 13.918 1.00 60.16 352 ALA A CA 1
ATOM 2644 C C . ALA A 1 352 ? -12.419 -16.291 12.847 1.00 60.16 352 ALA A C 1
ATOM 2646 O O . ALA A 1 352 ? -12.430 -16.639 11.662 1.00 60.16 352 ALA A O 1
ATOM 2647 N N . GLY A 1 353 ? -11.739 -15.223 13.279 1.00 53.09 353 GLY A N 1
ATOM 2648 C CA . GLY A 1 353 ? -10.966 -14.354 12.405 1.00 53.09 353 GLY A CA 1
ATOM 2649 C C . GLY A 1 353 ? -9.870 -15.118 11.666 1.00 53.09 353 GLY A C 1
ATOM 2650 O O . GLY A 1 353 ? -9.282 -16.068 12.180 1.00 53.09 353 GLY A O 1
ATOM 2651 N N . GLN A 1 354 ? -9.540 -14.663 10.457 1.00 50.81 354 GLN A N 1
ATOM 2652 C CA . GLN A 1 354 ? -8.587 -15.332 9.558 1.00 50.81 354 GLN A CA 1
ATOM 2653 C C . GLN A 1 354 ? -7.127 -15.336 10.063 1.00 50.81 354 GLN A C 1
ATOM 2655 O O . GLN A 1 354 ? -6.274 -15.960 9.430 1.00 50.81 354 GLN A O 1
ATOM 2660 N N . SER A 1 355 ? -6.853 -14.683 11.198 1.00 42.97 355 SER A N 1
ATOM 2661 C CA . SER A 1 355 ? -5.525 -14.534 11.811 1.00 42.97 355 SER A CA 1
ATOM 2662 C C . SER A 1 355 ? -5.429 -15.128 13.227 1.00 42.97 355 SER A C 1
ATOM 2664 O O . SER A 1 355 ? -4.413 -14.938 13.898 1.00 42.97 355 SER A O 1
ATOM 2666 N N . ALA A 1 356 ? -6.455 -15.848 13.701 1.00 40.06 356 ALA A N 1
ATOM 2667 C CA . ALA A 1 356 ? -6.384 -16.555 14.977 1.00 40.06 356 ALA A CA 1
ATOM 2668 C C . ALA A 1 356 ? -5.494 -17.812 14.844 1.00 40.06 356 ALA A C 1
ATOM 2670 O O . ALA A 1 356 ? -5.687 -18.597 13.912 1.00 40.06 356 ALA A O 1
ATOM 2671 N N . PRO A 1 357 ? -4.510 -18.029 15.736 1.00 39.34 357 PRO A N 1
ATOM 2672 C CA . PRO A 1 357 ? -3.772 -19.286 15.762 1.00 39.34 357 PRO A CA 1
ATOM 2673 C C . PRO A 1 357 ? -4.701 -20.437 16.180 1.00 39.34 357 PRO A C 1
ATOM 2675 O O . PRO A 1 357 ? -5.619 -20.231 16.975 1.00 39.34 357 PRO A O 1
ATOM 2678 N N . GLU A 1 358 ? -4.449 -21.641 15.655 1.00 41.41 358 GLU A N 1
ATOM 2679 C CA . GLU A 1 358 ? -5.154 -22.872 16.043 1.00 41.41 358 GLU A CA 1
ATOM 2680 C C . GLU A 1 358 ? -5.275 -23.012 17.576 1.00 41.41 358 GLU A C 1
ATOM 2682 O O . GLU A 1 358 ? -4.356 -22.625 18.315 1.00 41.41 358 GLU A O 1
ATOM 2687 N N . PRO A 1 359 ? -6.393 -23.570 18.082 1.00 35.97 359 PRO A N 1
ATOM 2688 C CA . PRO A 1 359 ? -6.641 -23.655 19.515 1.00 35.97 359 PRO A CA 1
ATOM 2689 C C . PRO A 1 359 ? -5.572 -24.515 20.219 1.00 35.97 359 PRO A C 1
ATOM 2691 O O . PRO A 1 359 ? -5.252 -25.625 19.799 1.00 35.97 359 PRO A O 1
ATOM 2694 N N . ARG A 1 360 ? -5.006 -23.981 21.312 1.00 40.91 360 ARG A N 1
ATOM 2695 C CA . ARG A 1 360 ? -3.848 -24.536 22.044 1.00 40.91 360 ARG A CA 1
ATOM 2696 C C . ARG A 1 360 ? -4.168 -25.743 22.939 1.00 40.91 360 ARG A C 1
ATOM 2698 O O . ARG 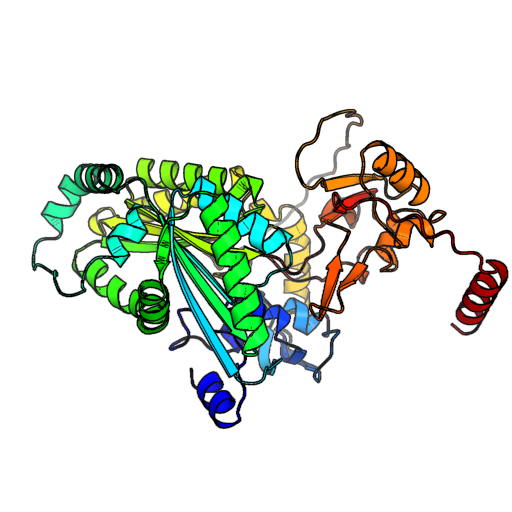A 1 360 ? -5.207 -25.784 23.595 1.00 40.91 360 ARG A O 1
ATOM 2705 N N . LYS A 1 361 ? -3.140 -26.575 23.174 1.00 35.88 361 LYS A N 1
ATOM 2706 C CA . LYS A 1 361 ? -2.867 -27.205 24.488 1.00 35.88 361 LYS A CA 1
ATOM 2707 C C . LYS A 1 361 ? -1.523 -26.702 25.076 1.00 35.88 361 LYS A C 1
ATOM 2709 O O . LYS A 1 361 ? -0.640 -26.308 24.325 1.00 35.88 361 LYS A O 1
ATOM 2714 N N . ARG A 1 362 ? -1.480 -26.634 26.421 1.00 41.78 362 ARG A N 1
ATOM 2715 C CA . ARG A 1 362 ? -0.538 -25.998 27.404 1.00 41.78 362 ARG A CA 1
ATOM 2716 C C . ARG A 1 362 ? 0.949 -26.447 27.296 1.00 41.78 362 ARG A C 1
ATOM 2718 O O . ARG A 1 362 ? 1.194 -27.381 26.553 1.00 41.78 362 ARG A O 1
ATOM 2725 N N . GLU A 1 363 ? 1.997 -25.889 27.945 1.00 32.31 363 GLU A N 1
ATOM 2726 C CA . GLU A 1 363 ? 2.266 -25.189 29.246 1.00 32.31 363 GLU A CA 1
ATOM 2727 C C . GLU A 1 363 ? 3.572 -24.303 29.137 1.00 32.31 363 GLU A C 1
ATOM 2729 O O . GLU A 1 363 ? 4.226 -24.376 28.095 1.00 32.31 363 GLU A O 1
ATOM 2734 N N . PRO A 1 364 ? 3.987 -23.443 30.112 1.00 39.06 364 PRO A N 1
ATOM 2735 C CA . PRO A 1 364 ? 4.995 -22.379 29.906 1.00 39.06 364 PRO A CA 1
ATOM 2736 C C . PRO A 1 364 ? 6.431 -22.713 30.394 1.00 39.06 364 PRO A C 1
ATOM 2738 O O . PRO A 1 364 ? 6.573 -23.363 31.429 1.00 39.06 364 PRO A O 1
ATOM 2741 N N . PRO A 1 365 ? 7.508 -22.175 29.770 1.00 30.48 365 PRO A N 1
ATOM 2742 C CA . PRO A 1 365 ? 8.852 -22.194 30.358 1.00 30.48 365 PRO A CA 1
ATOM 2743 C C . PRO A 1 365 ? 9.351 -20.819 30.863 1.00 30.48 365 PRO A C 1
ATOM 2745 O O . PRO A 1 365 ? 8.852 -19.760 30.480 1.00 30.48 365 PRO A O 1
ATOM 2748 N N . ARG A 1 366 ? 10.337 -20.880 31.776 1.00 31.31 366 ARG A N 1
ATOM 2749 C CA . ARG A 1 366 ? 10.882 -19.812 32.646 1.00 31.31 366 ARG A CA 1
ATOM 2750 C C . ARG A 1 366 ? 11.832 -18.814 31.945 1.00 31.31 366 ARG A C 1
ATOM 2752 O O . ARG A 1 366 ? 12.461 -19.131 30.943 1.00 31.31 366 ARG A O 1
ATOM 2759 N N . ARG A 1 367 ? 11.935 -17.614 32.539 1.00 33.72 367 ARG A N 1
ATOM 2760 C CA . ARG A 1 367 ? 12.687 -16.405 32.122 1.00 33.72 367 ARG A CA 1
ATOM 2761 C C . ARG A 1 367 ? 14.213 -16.553 32.321 1.00 33.72 367 ARG A C 1
ATOM 2763 O O . ARG A 1 367 ? 14.621 -17.142 33.317 1.00 33.72 367 ARG A O 1
ATOM 2770 N N . GLN A 1 368 ? 15.029 -15.968 31.436 1.00 28.62 368 GLN A N 1
ATOM 2771 C CA . GLN A 1 368 ? 16.489 -15.789 31.603 1.00 28.62 368 GLN A CA 1
ATOM 2772 C C . GLN A 1 368 ?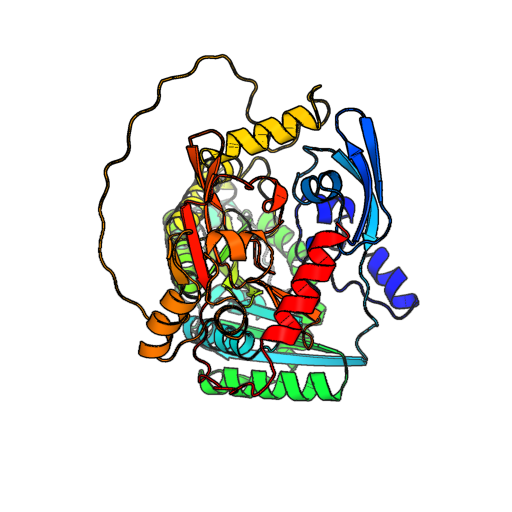 16.918 -14.330 31.332 1.00 28.62 368 GLN A C 1
ATOM 2774 O O . GLN A 1 368 ? 16.227 -13.608 30.612 1.00 28.62 368 GLN A O 1
ATOM 2779 N N . GLU A 1 369 ? 18.017 -13.913 31.974 1.00 27.81 369 GLU A N 1
ATOM 2780 C CA . GLU A 1 369 ? 18.532 -12.536 32.123 1.00 27.81 369 GLU A CA 1
ATOM 2781 C C . GLU A 1 369 ? 19.314 -11.990 30.906 1.00 27.81 369 GLU A C 1
ATOM 2783 O O . GLU A 1 369 ? 19.843 -12.746 30.092 1.00 27.81 369 GLU A O 1
ATOM 2788 N N . ARG A 1 370 ? 19.372 -10.649 30.797 1.00 27.42 370 ARG A N 1
ATOM 2789 C CA . ARG A 1 370 ? 20.093 -9.861 29.772 1.00 27.42 370 ARG A CA 1
ATOM 2790 C C . ARG A 1 370 ? 21.566 -9.639 30.167 1.00 27.42 370 ARG A C 1
ATOM 2792 O O . ARG A 1 370 ? 21.803 -9.313 31.325 1.00 27.42 370 ARG A O 1
ATOM 2799 N N . PRO A 1 371 ? 22.517 -9.654 29.216 1.00 25.25 371 PRO A N 1
ATOM 2800 C CA . PRO A 1 371 ? 23.807 -8.982 29.369 1.00 25.25 371 PRO A CA 1
ATOM 2801 C C . PRO A 1 371 ? 23.765 -7.531 28.858 1.00 25.25 371 PRO A C 1
ATOM 2803 O O . PRO A 1 371 ? 23.165 -7.252 27.814 1.00 25.25 371 PRO A O 1
ATOM 2806 N N . ASP A 1 372 ? 24.433 -6.652 29.606 1.00 29.92 372 ASP A N 1
ATOM 2807 C CA . ASP A 1 372 ? 24.709 -5.247 29.302 1.00 29.92 372 ASP A CA 1
ATOM 2808 C C . ASP A 1 372 ? 25.882 -5.063 28.318 1.00 29.92 372 ASP A C 1
ATOM 2810 O O . ASP A 1 372 ? 26.674 -5.972 28.075 1.00 29.92 372 ASP A O 1
ATOM 2814 N N . ASP A 1 373 ? 25.973 -3.826 27.823 1.00 28.16 373 ASP A N 1
ATOM 2815 C CA . ASP A 1 373 ? 26.995 -3.198 26.978 1.00 28.16 373 ASP A CA 1
ATOM 2816 C C . ASP A 1 373 ? 26.943 -3.401 25.454 1.00 28.16 373 ASP A C 1
ATOM 2818 O O . ASP A 1 373 ? 27.334 -4.423 24.898 1.00 28.16 373 ASP A O 1
ATOM 2822 N N . MET A 1 374 ? 26.609 -2.305 24.755 1.00 24.11 374 MET A N 1
ATOM 2823 C CA . MET A 1 374 ? 27.292 -1.903 23.521 1.00 24.11 374 MET A CA 1
ATOM 2824 C C . MET A 1 374 ? 27.378 -0.375 23.422 1.00 24.11 374 MET A C 1
ATOM 2826 O O . MET A 1 374 ? 26.365 0.323 23.346 1.00 24.11 374 MET A O 1
ATOM 2830 N N . THR A 1 375 ? 28.607 0.132 23.317 1.00 24.16 375 THR A N 1
ATOM 2831 C CA . THR A 1 375 ? 28.908 1.499 22.872 1.00 24.16 375 THR A CA 1
ATOM 2832 C C . THR A 1 375 ? 29.355 1.479 21.396 1.00 24.16 375 THR A C 1
ATOM 2834 O O . THR A 1 375 ? 30.166 0.637 21.025 1.00 24.16 375 THR A O 1
ATOM 2837 N N . ARG A 1 376 ? 28.890 2.484 20.619 1.00 25.14 376 ARG A N 1
ATOM 2838 C CA . ARG A 1 376 ? 29.252 2.951 19.242 1.00 25.14 376 ARG A CA 1
ATOM 2839 C C . ARG A 1 376 ? 28.574 2.319 18.005 1.00 25.14 376 ARG A C 1
ATOM 2841 O O . ARG A 1 376 ? 28.801 1.156 17.711 1.00 25.14 376 ARG A O 1
ATOM 2848 N N . ALA A 1 377 ? 27.933 3.175 17.178 1.00 23.12 377 ALA A N 1
ATOM 2849 C CA . ALA A 1 377 ? 28.239 3.358 15.737 1.00 23.12 377 ALA A CA 1
ATOM 2850 C C . ALA A 1 377 ? 27.493 4.539 15.035 1.00 23.12 377 ALA A C 1
ATOM 2852 O O . ALA A 1 377 ? 26.344 4.848 15.328 1.00 23.12 377 ALA A O 1
ATOM 2853 N N . THR A 1 378 ? 28.258 5.149 14.119 1.00 24.94 378 THR A N 1
ATOM 2854 C CA . THR A 1 378 ? 28.140 5.964 12.873 1.00 24.94 378 THR A CA 1
ATOM 2855 C C . THR A 1 378 ? 26.800 6.275 12.158 1.00 24.94 378 THR A C 1
ATOM 2857 O O . THR A 1 378 ? 25.836 5.526 12.249 1.00 24.94 378 THR A O 1
ATOM 2860 N N . LEU A 1 379 ? 26.781 7.368 11.359 1.00 26.03 379 LEU A N 1
ATOM 2861 C CA . LEU A 1 379 ? 25.584 7.984 10.741 1.00 26.03 379 LEU A CA 1
ATOM 2862 C C . LEU A 1 379 ? 25.789 8.597 9.327 1.00 26.03 379 LEU A C 1
ATOM 2864 O O . LEU A 1 379 ? 26.794 9.272 9.110 1.00 26.03 379 LEU A O 1
ATOM 2868 N N . ALA A 1 380 ? 24.782 8.469 8.436 1.00 29.47 380 ALA A N 1
ATOM 2869 C CA . ALA A 1 380 ? 24.497 9.343 7.275 1.00 29.47 380 ALA A CA 1
ATOM 2870 C C . ALA A 1 380 ? 22.993 9.317 6.865 1.00 29.47 380 ALA A C 1
ATOM 2872 O O . ALA A 1 380 ? 22.351 8.277 6.986 1.00 29.47 380 ALA A O 1
ATOM 2873 N N . SER A 1 381 ? 22.478 10.458 6.361 1.00 40.28 381 SER A N 1
ATOM 2874 C CA . SER A 1 381 ? 21.067 10.804 6.008 1.00 40.28 381 SER A CA 1
ATOM 2875 C C . SER A 1 381 ? 20.066 10.816 7.199 1.00 40.28 381 SER A C 1
ATOM 2877 O O . SER A 1 381 ? 20.567 10.628 8.311 1.00 40.28 381 SER A O 1
ATOM 2879 N N . PRO A 1 382 ? 18.774 11.251 7.107 1.00 44.19 382 PRO A N 1
ATOM 2880 C CA . PRO A 1 382 ? 17.989 11.704 8.277 1.00 44.19 382 PRO A CA 1
ATOM 2881 C C . PRO A 1 382 ? 18.104 10.730 9.452 1.00 44.19 382 PRO A C 1
ATOM 2883 O O . PRO A 1 382 ? 17.830 9.541 9.325 1.00 44.19 382 PRO A O 1
ATOM 2886 N N . ALA A 1 383 ? 18.625 11.219 10.584 1.00 51.44 383 ALA A N 1
ATOM 2887 C CA . ALA A 1 383 ? 19.075 10.311 11.635 1.00 51.44 383 ALA A CA 1
ATOM 2888 C C . ALA A 1 383 ? 17.923 9.992 12.556 1.00 51.44 383 ALA A C 1
ATOM 2890 O O . ALA A 1 383 ? 17.334 10.904 13.148 1.00 51.44 383 ALA A O 1
ATOM 2891 N N . LEU A 1 384 ? 17.721 8.696 12.742 1.00 54.19 384 LEU A N 1
ATOM 2892 C CA . LEU A 1 384 ? 17.142 8.158 13.952 1.00 54.19 384 LEU A CA 1
ATOM 2893 C C . LEU A 1 384 ? 18.164 8.310 15.082 1.00 54.19 384 LEU A C 1
ATOM 2895 O O . LEU A 1 384 ? 19.279 7.798 15.004 1.00 54.19 384 LEU A O 1
ATOM 2899 N N . PHE A 1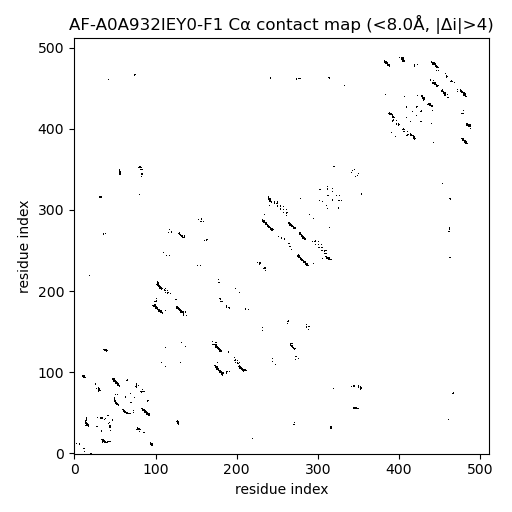 385 ? 17.793 9.062 16.108 1.00 56.97 385 PHE A N 1
ATOM 2900 C CA . PHE A 1 385 ? 18.610 9.317 17.284 1.00 56.97 385 PHE A CA 1
ATOM 2901 C C . PHE A 1 385 ? 18.009 8.582 18.480 1.00 56.97 385 PHE A C 1
ATOM 2903 O O . PHE A 1 385 ? 16.907 8.908 18.909 1.00 56.97 385 PHE A O 1
ATOM 2910 N N . ALA A 1 386 ? 18.709 7.581 19.007 1.00 59.00 386 ALA A N 1
ATOM 2911 C CA . ALA A 1 386 ? 18.293 6.892 20.222 1.00 59.00 386 ALA A CA 1
ATOM 2912 C C . ALA A 1 386 ? 18.825 7.624 21.456 1.00 59.00 386 ALA A C 1
ATOM 2914 O O . ALA A 1 386 ? 20.013 7.943 21.524 1.00 59.00 386 ALA A O 1
ATOM 2915 N N . ALA A 1 387 ? 17.969 7.821 22.450 1.00 64.81 387 ALA A N 1
ATOM 2916 C CA . ALA A 1 387 ? 18.371 8.273 23.772 1.00 64.81 387 ALA A CA 1
ATOM 2917 C C . ALA A 1 387 ? 17.661 7.470 24.864 1.00 64.81 387 ALA A C 1
ATOM 2919 O O . ALA A 1 387 ? 16.567 6.932 24.667 1.00 64.81 387 ALA A O 1
ATOM 2920 N N . ALA A 1 388 ? 18.319 7.371 26.021 1.00 70.25 388 ALA A N 1
ATOM 2921 C CA . ALA A 1 388 ? 17.705 6.822 27.220 1.00 70.25 388 ALA A CA 1
ATOM 2922 C C . ALA A 1 388 ? 16.467 7.647 27.578 1.00 70.25 388 ALA A C 1
ATOM 2924 O O . ALA A 1 388 ? 16.485 8.873 27.457 1.00 70.25 388 ALA A O 1
ATOM 2925 N N . ALA A 1 389 ? 15.409 6.986 28.046 1.00 65.88 389 ALA A N 1
ATOM 2926 C CA . ALA A 1 389 ? 14.203 7.677 28.496 1.00 65.88 389 ALA A CA 1
ATOM 2927 C C . ALA A 1 389 ? 14.501 8.693 29.615 1.00 65.88 389 ALA A C 1
ATOM 2929 O O . ALA A 1 389 ? 13.811 9.697 29.734 1.00 65.88 389 ALA A O 1
ATOM 2930 N N . THR A 1 390 ? 15.568 8.471 30.381 1.00 71.94 390 THR A N 1
ATOM 2931 C CA . THR A 1 390 ? 16.012 9.336 31.477 1.00 71.94 390 THR A CA 1
ATOM 2932 C C . THR A 1 390 ? 16.826 10.557 31.040 1.00 71.94 390 THR A C 1
ATOM 2934 O O . THR A 1 390 ? 17.029 11.462 31.848 1.00 71.94 390 THR A O 1
ATOM 2937 N N . ALA A 1 391 ? 17.303 10.612 29.790 1.00 71.94 391 ALA A N 1
ATOM 2938 C CA . ALA A 1 391 ? 18.114 11.727 29.299 1.00 71.94 391 ALA A CA 1
ATOM 2939 C C . ALA A 1 391 ? 17.279 13.009 29.195 1.00 71.94 391 ALA A C 1
ATOM 2941 O O . ALA A 1 391 ? 16.117 12.961 28.782 1.00 71.94 391 ALA A O 1
ATOM 2942 N N . ARG A 1 392 ? 17.863 14.166 29.531 1.00 76.81 392 ARG A N 1
ATOM 2943 C CA . ARG A 1 392 ? 17.146 15.445 29.429 1.00 76.81 392 ARG A CA 1
ATOM 2944 C C . ARG A 1 392 ? 17.111 15.944 27.992 1.00 76.81 392 ARG A C 1
ATOM 2946 O O . ARG A 1 392 ? 18.095 15.834 27.259 1.00 76.81 392 ARG A O 1
ATOM 2953 N N . LEU A 1 393 ? 16.008 16.581 27.602 1.00 70.44 393 LEU A N 1
ATOM 2954 C CA . LEU A 1 393 ? 15.876 17.154 26.258 1.00 70.44 393 LEU A CA 1
ATOM 2955 C C . LEU A 1 393 ? 16.973 18.181 25.935 1.00 70.44 393 LEU A C 1
ATOM 2957 O O . LEU A 1 393 ? 17.453 18.204 24.805 1.00 70.44 393 LEU A O 1
ATOM 2961 N N . ALA A 1 394 ? 17.430 18.968 26.915 1.00 71.62 394 ALA A N 1
ATOM 2962 C CA . ALA A 1 394 ? 18.534 19.912 26.723 1.00 71.62 394 ALA A CA 1
ATOM 2963 C C . ALA A 1 394 ? 19.883 19.222 26.445 1.00 71.62 394 ALA A C 1
ATOM 2965 O O . ALA A 1 394 ? 20.664 19.692 25.622 1.00 71.62 394 ALA A O 1
ATOM 2966 N N . GLU A 1 395 ? 20.164 18.094 27.102 1.00 70.69 395 GLU A N 1
ATOM 2967 C CA . GLU A 1 395 ? 21.403 17.328 26.894 1.00 70.69 395 GLU A CA 1
ATOM 2968 C C . GLU A 1 395 ? 21.433 16.724 25.488 1.00 70.69 395 GLU A C 1
ATOM 2970 O O . GLU A 1 395 ? 22.455 16.760 24.798 1.00 70.69 395 GLU A O 1
ATOM 2975 N N . ILE A 1 396 ? 20.277 16.233 25.040 1.00 70.44 396 ILE A N 1
ATOM 2976 C CA . ILE A 1 396 ? 20.087 15.707 23.692 1.00 70.44 396 ILE A CA 1
ATOM 2977 C C . ILE A 1 396 ? 20.248 16.820 22.650 1.00 70.44 396 ILE A C 1
ATOM 2979 O O . ILE A 1 396 ? 20.978 16.641 21.676 1.00 70.44 396 ILE A O 1
ATOM 2983 N N . GLU A 1 397 ? 19.618 17.977 22.862 1.00 72.00 397 GLU A N 1
ATOM 2984 C CA . GLU A 1 397 ? 19.699 19.126 21.955 1.00 72.00 397 GLU A CA 1
ATOM 2985 C C . GLU A 1 397 ? 21.132 19.645 21.817 1.00 72.00 397 GLU A C 1
ATOM 2987 O O . GLU A 1 397 ? 21.603 19.848 20.701 1.00 72.00 397 GLU A O 1
ATOM 2992 N N . ASN A 1 398 ? 21.870 19.762 22.923 1.00 68.69 398 ASN A N 1
ATOM 2993 C CA . ASN A 1 398 ? 23.279 20.158 22.902 1.00 68.69 398 ASN A CA 1
ATOM 2994 C C . ASN A 1 398 ? 24.142 19.150 22.122 1.00 68.69 398 ASN A C 1
ATOM 2996 O O . ASN A 1 398 ? 25.001 19.533 21.321 1.00 68.69 398 ASN A O 1
ATOM 3000 N N . GLY A 1 399 ? 23.878 17.851 22.298 1.00 65.88 399 GLY A N 1
ATOM 3001 C CA . GLY A 1 399 ? 24.536 16.790 21.537 1.00 65.88 399 GLY A CA 1
ATOM 3002 C C . GLY A 1 399 ? 24.236 16.849 20.035 1.00 65.88 399 GLY A C 1
ATOM 3003 O O . GLY A 1 399 ? 25.124 16.598 19.216 1.00 65.88 399 GLY A O 1
ATOM 3004 N N . LEU A 1 400 ? 23.012 17.216 19.653 1.00 65.88 400 LEU A N 1
ATOM 3005 C CA . LEU A 1 400 ? 22.583 17.341 18.257 1.00 65.88 400 LEU A CA 1
ATOM 3006 C C . LEU A 1 400 ? 23.085 18.626 17.590 1.00 65.88 400 LEU A C 1
ATOM 3008 O O . LEU A 1 400 ? 23.506 18.576 16.430 1.00 65.88 400 LEU A O 1
ATOM 3012 N N . ALA A 1 401 ? 23.118 19.738 18.324 1.00 67.00 401 ALA A N 1
ATOM 3013 C CA . ALA A 1 401 ? 23.596 21.032 17.845 1.00 67.00 401 ALA A CA 1
ATOM 3014 C C . ALA A 1 401 ? 25.057 20.956 17.378 1.00 67.00 401 ALA A C 1
ATOM 3016 O O . ALA A 1 401 ? 25.394 21.475 16.314 1.00 67.00 401 ALA A O 1
ATOM 3017 N N . SER A 1 402 ? 25.898 20.191 18.090 1.00 59.06 402 SER A N 1
ATOM 3018 C CA . SER A 1 402 ? 27.290 19.914 17.689 1.00 59.06 402 SER A CA 1
ATOM 3019 C C . SER A 1 402 ? 27.434 19.215 16.323 1.00 59.06 402 SER A C 1
ATOM 3021 O O . SER A 1 402 ? 28.527 19.147 15.766 1.00 59.06 402 SER A O 1
ATOM 3023 N N . ARG A 1 403 ? 26.331 18.694 15.769 1.00 57.22 403 ARG A N 1
ATOM 3024 C CA . ARG A 1 403 ? 26.257 17.948 14.503 1.00 57.22 403 ARG A CA 1
ATOM 3025 C C . ARG A 1 403 ? 25.382 18.646 13.455 1.00 57.22 403 ARG A C 1
ATOM 3027 O O . ARG A 1 403 ? 24.982 18.001 12.486 1.00 57.22 403 ARG A O 1
ATOM 3034 N N . GLY A 1 404 ? 25.046 19.923 13.664 1.00 59.06 404 GLY A N 1
ATOM 3035 C CA . GLY A 1 404 ? 24.198 20.707 12.759 1.00 59.06 404 GLY A CA 1
ATOM 3036 C C . GLY A 1 404 ? 22.742 20.231 12.701 1.00 59.06 404 GLY A C 1
ATOM 3037 O O . GLY A 1 404 ? 22.106 20.326 11.654 1.00 59.06 404 GLY A O 1
ATOM 3038 N N . ARG A 1 405 ? 22.221 19.657 13.794 1.00 68.19 405 ARG A N 1
ATOM 3039 C CA . ARG A 1 405 ? 20.859 19.101 13.895 1.00 68.19 405 ARG A CA 1
ATOM 3040 C C . ARG A 1 405 ? 20.143 19.659 15.125 1.00 68.19 405 ARG A C 1
ATOM 3042 O O . ARG A 1 405 ? 20.792 20.160 16.034 1.00 68.19 405 ARG A O 1
ATOM 3049 N N . SER A 1 406 ? 18.814 19.558 15.162 1.00 67.56 406 SER A N 1
ATOM 3050 C CA . SER A 1 406 ? 17.994 20.072 16.270 1.00 67.56 406 SER A CA 1
ATOM 3051 C C . SER A 1 406 ? 16.677 19.297 16.410 1.00 67.56 406 SER A C 1
ATOM 3053 O O . SER A 1 406 ? 16.107 18.866 15.402 1.00 67.56 406 SER A O 1
ATOM 3055 N N . LEU A 1 407 ? 16.191 19.138 17.646 1.00 63.47 407 LEU A N 1
ATOM 3056 C CA . LEU A 1 407 ? 14.831 18.684 17.977 1.00 63.47 407 LEU A CA 1
ATOM 3057 C C . LEU A 1 407 ? 13.812 19.837 17.991 1.00 63.47 407 LEU A C 1
ATOM 3059 O O . LEU A 1 407 ? 12.609 19.586 18.031 1.00 63.47 407 LEU A O 1
ATOM 3063 N N . ARG A 1 408 ? 14.270 21.095 17.902 1.00 71.38 408 ARG A N 1
ATOM 3064 C CA . ARG A 1 408 ? 13.457 22.331 17.879 1.00 71.38 408 ARG A CA 1
ATOM 3065 C C . ARG A 1 408 ? 12.435 22.378 19.037 1.00 71.38 408 ARG A C 1
ATOM 3067 O O . ARG A 1 408 ? 12.698 21.727 20.045 1.00 71.38 408 ARG A O 1
ATOM 3074 N N . PRO A 1 409 ? 11.385 23.238 19.031 1.00 55.47 409 PRO A N 1
ATOM 3075 C CA . PRO A 1 409 ? 11.032 24.065 20.199 1.00 55.47 409 PRO A CA 1
ATOM 3076 C C . PRO A 1 409 ? 10.741 23.289 21.495 1.00 55.47 409 PRO A C 1
ATOM 3078 O O . PRO A 1 409 ? 10.900 23.846 22.575 1.00 55.47 409 PRO A O 1
ATOM 3081 N N . ALA A 1 410 ? 10.379 22.005 21.410 1.00 56.22 410 ALA A N 1
ATOM 3082 C CA . ALA A 1 410 ? 10.246 21.125 22.562 1.00 56.22 410 ALA A CA 1
ATOM 3083 C C . ALA A 1 410 ? 11.508 21.088 23.448 1.00 56.22 410 ALA A C 1
ATOM 3085 O O . ALA A 1 410 ? 11.389 21.164 24.665 1.00 56.22 410 ALA A O 1
ATOM 3086 N N . ALA A 1 411 ? 12.717 21.041 22.880 1.00 59.03 411 ALA A N 1
ATOM 3087 C CA . ALA A 1 411 ? 13.940 21.024 23.687 1.00 59.03 411 ALA A CA 1
ATOM 3088 C C . ALA A 1 411 ? 14.287 22.388 24.311 1.00 59.03 411 ALA A C 1
ATOM 3090 O O . ALA A 1 411 ? 14.926 22.438 25.359 1.00 59.03 411 ALA A O 1
ATOM 3091 N N . GLN A 1 412 ? 13.836 23.487 23.698 1.00 57.88 412 GLN A N 1
ATOM 3092 C CA . GLN A 1 412 ? 14.030 24.845 24.218 1.00 57.88 412 GLN A CA 1
ATOM 3093 C C . GLN A 1 412 ? 13.030 25.177 25.336 1.00 57.88 412 GLN A C 1
ATOM 3095 O O . GLN A 1 412 ? 13.397 25.821 26.312 1.00 57.88 412 GLN A O 1
ATOM 3100 N N . LEU A 1 413 ? 11.785 24.707 25.219 1.00 58.22 413 LEU A N 1
ATOM 3101 C CA . LEU A 1 413 ? 10.709 24.961 26.186 1.00 58.22 413 LEU A CA 1
ATOM 3102 C C . LEU A 1 413 ? 10.680 23.938 27.330 1.00 58.22 413 LEU A C 1
ATOM 3104 O O . LEU A 1 413 ? 10.310 24.271 28.452 1.00 58.22 413 LEU A O 1
ATOM 3108 N N . PHE A 1 414 ? 11.095 22.697 27.062 1.00 68.56 414 PHE A N 1
ATOM 3109 C CA . PHE A 1 414 ? 11.038 21.579 28.008 1.00 68.56 414 PHE A CA 1
ATOM 3110 C C . PHE A 1 414 ? 12.423 20.982 28.282 1.00 68.56 414 PHE A C 1
ATOM 3112 O O . PHE A 1 414 ? 12.541 19.806 28.609 1.00 68.56 414 PHE A O 1
ATOM 3119 N N . GLY A 1 415 ? 13.493 21.775 28.176 1.00 66.75 415 GLY A N 1
ATOM 3120 C CA . GLY A 1 415 ? 14.876 21.291 28.286 1.00 66.75 415 GLY A CA 1
ATOM 3121 C C . GLY A 1 415 ? 15.199 20.516 29.573 1.00 66.75 415 GLY A C 1
ATOM 3122 O O . GLY A 1 415 ? 16.047 19.625 29.552 1.00 66.75 415 GLY A O 1
ATOM 3123 N N . ALA A 1 416 ? 14.497 20.807 30.673 1.00 75.62 416 ALA A N 1
ATOM 3124 C CA . ALA A 1 416 ? 14.646 20.118 31.958 1.00 75.62 416 ALA A CA 1
ATOM 3125 C C . ALA A 1 416 ? 13.934 18.752 32.037 1.00 75.62 416 ALA A C 1
ATOM 3127 O O . ALA A 1 416 ? 14.185 17.988 32.969 1.00 75.62 416 ALA A O 1
ATOM 3128 N N . TRP A 1 417 ? 13.044 18.446 31.092 1.00 76.81 417 TRP A N 1
ATOM 3129 C CA . TRP A 1 417 ? 12.245 17.225 31.102 1.00 76.81 417 TRP A CA 1
ATOM 3130 C C . TRP A 1 417 ? 13.055 16.027 30.622 1.00 76.81 417 TRP A C 1
ATOM 3132 O O . TRP A 1 417 ? 13.860 16.138 29.691 1.00 76.81 417 TRP A O 1
ATOM 3142 N N . GLN A 1 418 ? 12.799 14.871 31.236 1.00 78.88 418 GLN A N 1
ATOM 3143 C CA . GLN A 1 418 ? 13.307 13.602 30.736 1.00 78.88 418 GLN A CA 1
ATOM 3144 C C . GLN A 1 418 ? 12.588 13.234 29.438 1.00 78.88 418 GLN A C 1
ATOM 3146 O O . GLN A 1 418 ? 11.397 13.499 29.255 1.00 78.88 418 GLN A O 1
ATOM 3151 N N . LEU A 1 419 ? 13.324 12.612 28.526 1.00 68.75 419 LEU A N 1
ATOM 3152 C CA . LEU A 1 419 ? 12.841 12.251 27.205 1.00 68.75 419 LEU A CA 1
ATOM 3153 C C . LEU A 1 419 ? 11.618 11.325 27.256 1.00 68.75 419 LEU A C 1
ATOM 3155 O O . LEU A 1 419 ? 10.692 11.500 26.469 1.00 68.75 419 LEU A O 1
ATOM 3159 N N . GLY A 1 420 ? 11.605 10.371 28.187 1.00 66.50 420 GLY A N 1
ATOM 3160 C CA . GLY A 1 420 ? 10.493 9.456 28.428 1.00 66.50 420 GLY A CA 1
ATOM 3161 C C . GLY A 1 420 ? 9.234 10.192 28.871 1.00 66.50 420 GLY A C 1
ATOM 3162 O O . GLY A 1 420 ? 8.176 9.975 28.292 1.00 66.50 420 GLY A O 1
ATOM 3163 N N . ASP A 1 421 ? 9.356 11.128 29.812 1.00 70.50 421 ASP A N 1
ATOM 3164 C CA . ASP A 1 421 ? 8.226 11.924 30.305 1.00 70.50 421 ASP A CA 1
ATOM 3165 C C . ASP A 1 421 ? 7.671 12.848 29.213 1.00 70.50 421 ASP A C 1
ATOM 3167 O O . ASP A 1 421 ? 6.459 12.957 29.021 1.00 70.50 421 ASP A O 1
ATOM 3171 N N . ALA A 1 422 ? 8.552 13.490 28.442 1.00 70.06 422 ALA A N 1
ATOM 3172 C CA . ALA A 1 422 ? 8.154 14.329 27.315 1.00 70.06 422 ALA A CA 1
ATOM 3173 C C . ALA A 1 422 ? 7.473 13.516 26.200 1.00 70.06 422 ALA A C 1
ATOM 3175 O O . ALA A 1 422 ? 6.493 13.967 25.599 1.00 70.06 422 ALA A O 1
ATOM 3176 N N . ALA A 1 423 ? 7.964 12.297 25.962 1.00 66.06 423 ALA A N 1
ATOM 3177 C CA . ALA A 1 423 ? 7.359 11.318 25.071 1.00 66.06 423 ALA A CA 1
ATOM 3178 C C . ALA A 1 423 ? 6.086 10.678 25.642 1.00 66.06 423 ALA A C 1
ATOM 3180 O O . ALA A 1 423 ? 5.379 10.028 24.896 1.00 66.06 423 ALA A O 1
ATOM 3181 N N . GLN A 1 424 ? 5.761 10.819 26.925 1.00 63.91 424 GLN A N 1
ATOM 3182 C CA . GLN A 1 424 ? 4.475 10.375 27.474 1.00 63.91 424 GLN A CA 1
ATOM 3183 C C . GLN A 1 424 ? 3.431 11.487 27.412 1.00 63.91 424 GLN A C 1
ATOM 3185 O O . GLN A 1 424 ? 2.265 11.233 27.133 1.00 63.91 424 GLN A O 1
ATOM 3190 N N . LYS A 1 425 ? 3.844 12.739 27.632 1.00 64.69 425 LYS A N 1
ATOM 3191 C CA . LYS A 1 425 ? 2.934 13.893 27.701 1.00 64.69 425 LYS A CA 1
ATOM 3192 C C . LYS A 1 425 ? 2.665 14.571 26.362 1.00 64.69 425 LYS A C 1
ATOM 3194 O O . LYS A 1 425 ? 2.306 15.742 26.322 1.00 64.69 425 LYS A O 1
ATOM 3199 N N . HIS A 1 426 ? 2.852 13.863 25.257 1.00 60.25 426 HIS A N 1
ATOM 3200 C CA . HIS A 1 426 ? 2.570 14.414 23.935 1.00 60.25 426 HIS A CA 1
ATOM 3201 C C . HIS A 1 426 ? 3.431 15.637 23.520 1.00 60.25 426 HIS A C 1
ATOM 3203 O O . HIS A 1 426 ? 3.116 16.314 22.545 1.00 60.25 426 HIS A O 1
ATOM 3209 N N . LEU A 1 427 ? 4.575 15.886 24.182 1.00 62.81 427 LEU A N 1
ATOM 3210 C CA . LEU A 1 427 ? 5.400 17.097 23.980 1.00 62.81 427 LEU A CA 1
ATOM 3211 C C . LEU A 1 427 ? 6.364 17.020 22.783 1.00 62.81 427 LEU A C 1
ATOM 3213 O O . LEU A 1 427 ? 6.857 18.037 22.303 1.00 62.81 427 LEU A O 1
ATOM 3217 N N . LEU A 1 428 ? 6.631 15.812 22.287 1.00 61.91 428 LEU A N 1
ATOM 3218 C CA . LEU A 1 428 ? 7.461 15.529 21.109 1.00 61.91 428 LEU A CA 1
ATOM 3219 C C . LEU A 1 428 ? 6.666 15.366 19.796 1.00 61.91 428 LEU A C 1
ATOM 3221 O O . LEU A 1 428 ? 7.138 14.747 18.840 1.00 61.91 428 LEU A O 1
ATOM 3225 N N . TRP A 1 429 ? 5.456 15.915 19.740 1.00 61.78 429 TRP A N 1
ATOM 3226 C CA . TRP A 1 429 ? 4.574 15.872 18.580 1.00 61.78 429 TRP A CA 1
ATOM 3227 C C . TRP A 1 429 ? 4.442 17.279 18.018 1.00 61.78 429 TRP A C 1
ATOM 3229 O O . TRP A 1 429 ? 4.182 18.237 18.742 1.00 61.78 429 TRP A O 1
ATOM 3239 N N . ARG A 1 430 ? 4.626 17.417 16.708 1.00 54.62 430 ARG A N 1
ATOM 3240 C CA . ARG A 1 430 ? 4.569 18.703 16.024 1.00 54.62 430 ARG A CA 1
ATOM 3241 C C . ARG A 1 430 ? 3.300 18.787 15.201 1.00 54.62 430 ARG A C 1
ATOM 3243 O O . ARG A 1 430 ? 3.101 18.011 14.275 1.00 54.62 430 ARG A O 1
ATOM 3250 N N . HIS A 1 431 ? 2.463 19.777 15.468 1.00 44.53 431 HIS A N 1
ATOM 3251 C CA . HIS A 1 431 ? 1.415 20.129 14.521 1.00 44.53 431 HIS A CA 1
ATOM 3252 C C . HIS A 1 431 ? 2.055 20.781 13.285 1.00 44.53 431 HIS A C 1
ATOM 3254 O O . HIS A 1 431 ? 2.761 21.784 13.410 1.00 44.53 431 HIS A O 1
ATOM 3260 N N . ASN A 1 432 ? 1.837 20.208 12.101 1.00 42.97 432 ASN A N 1
ATOM 3261 C CA . ASN A 1 432 ? 2.153 20.836 10.824 1.00 42.97 432 ASN A CA 1
ATOM 3262 C C . ASN A 1 432 ? 0.862 21.474 10.275 1.00 42.97 432 ASN A C 1
ATOM 3264 O O . ASN A 1 432 ? 0.039 20.776 9.675 1.00 42.97 432 ASN A O 1
ATOM 3268 N N . PRO A 1 433 ? 0.653 22.786 10.490 1.00 34.72 433 PRO A N 1
ATOM 3269 C CA . PRO A 1 433 ? -0.587 23.464 10.123 1.00 34.72 433 PRO A CA 1
ATOM 3270 C C . PRO A 1 433 ? -0.794 23.593 8.609 1.00 34.72 433 PRO A C 1
ATOM 3272 O O . PRO A 1 433 ? -1.931 23.715 8.171 1.00 34.72 433 PRO A O 1
ATOM 3275 N N . GLN A 1 434 ? 0.270 23.530 7.802 1.00 33.53 434 GLN A N 1
ATOM 3276 C CA . GLN A 1 434 ? 0.176 23.626 6.338 1.00 33.53 434 GLN A CA 1
ATOM 3277 C C . GLN A 1 434 ? -0.366 22.341 5.718 1.00 33.53 434 GLN A C 1
ATOM 3279 O O . GLN A 1 434 ? -1.086 22.372 4.722 1.00 33.53 434 GLN A O 1
ATOM 3284 N N . LEU A 1 435 ? -0.017 21.209 6.322 1.00 37.28 435 LEU A N 1
ATOM 3285 C CA . LEU A 1 435 ? -0.457 19.904 5.863 1.00 37.28 435 LEU A CA 1
ATOM 3286 C C . LEU A 1 435 ? -1.638 19.353 6.688 1.00 37.28 435 LEU A C 1
ATOM 3288 O O . LEU A 1 435 ? -2.211 18.339 6.306 1.00 37.28 435 LEU A O 1
ATOM 3292 N N . GLY A 1 436 ? -2.026 20.019 7.784 1.00 33.19 436 GLY A N 1
ATOM 3293 C CA . GLY A 1 436 ? -3.161 19.648 8.641 1.00 33.19 436 GLY A CA 1
ATOM 3294 C C . GLY A 1 436 ? -2.927 18.378 9.461 1.00 33.19 436 GLY A C 1
ATOM 3295 O O . GLY A 1 436 ? -3.856 17.604 9.686 1.00 33.19 436 GLY A O 1
ATOM 3296 N N . ILE A 1 437 ? -1.676 18.112 9.836 1.00 42.28 437 ILE A N 1
ATOM 3297 C CA . ILE A 1 437 ? -1.247 16.787 10.272 1.00 42.28 437 ILE A CA 1
ATOM 3298 C C . ILE A 1 437 ? -0.263 16.861 11.461 1.00 42.28 437 ILE A C 1
ATOM 3300 O O . ILE A 1 437 ? 0.575 17.754 11.530 1.00 42.28 437 ILE A O 1
ATOM 3304 N N . ILE A 1 438 ? -0.290 15.889 12.388 1.00 44.75 438 ILE A N 1
ATOM 3305 C CA . ILE A 1 438 ? 0.607 15.826 13.573 1.00 44.75 438 ILE A CA 1
ATOM 3306 C C . ILE A 1 438 ? 1.836 14.944 13.291 1.00 44.75 438 ILE A C 1
ATOM 3308 O O . ILE A 1 438 ? 1.684 13.755 13.028 1.00 44.75 438 ILE A O 1
ATOM 3312 N N . GLU A 1 439 ? 3.025 15.534 13.160 1.00 50.00 439 GLU A N 1
ATOM 3313 C CA . GLU A 1 439 ? 4.296 14.844 12.904 1.00 50.00 439 GLU A CA 1
ATOM 3314 C C . GLU A 1 439 ? 4.856 14.342 14.238 1.00 50.00 439 GLU A C 1
ATOM 3316 O O . GLU A 1 439 ? 5.117 15.135 15.142 1.00 50.00 439 GLU A O 1
ATOM 3321 N N . SER A 1 440 ? 5.045 13.030 14.378 1.00 59.41 440 SER A N 1
ATOM 3322 C CA . SER A 1 440 ? 5.739 12.474 15.541 1.00 59.41 440 SER A CA 1
ATOM 3323 C C . SER A 1 440 ? 7.245 12.677 15.379 1.00 59.41 440 SER A C 1
ATOM 3325 O O . SER A 1 440 ? 7.836 12.180 14.415 1.00 59.41 440 SER A O 1
ATOM 3327 N N . MET A 1 441 ? 7.882 13.371 16.328 1.00 61.94 441 MET A N 1
ATOM 3328 C CA . MET A 1 441 ? 9.347 13.373 16.425 1.00 61.94 441 MET A CA 1
ATOM 3329 C C . MET A 1 441 ? 9.858 12.060 17.017 1.00 61.94 441 MET A C 1
ATOM 3331 O O . MET A 1 441 ? 11.040 11.764 16.886 1.00 61.94 441 MET A O 1
ATOM 3335 N N . VAL A 1 442 ? 8.980 11.246 17.612 1.00 61.81 442 VAL A N 1
ATOM 3336 C CA . VAL A 1 442 ? 9.293 9.901 18.092 1.00 61.81 442 VAL A CA 1
ATOM 3337 C C . VAL A 1 442 ? 9.141 8.905 16.939 1.00 61.81 442 VAL A C 1
ATOM 3339 O O . VAL A 1 442 ? 8.079 8.773 16.334 1.00 61.81 442 VAL A O 1
ATOM 3342 N N . ALA A 1 443 ? 10.224 8.207 16.626 1.00 51.34 443 ALA A N 1
ATOM 3343 C CA . ALA A 1 443 ? 10.298 7.120 15.659 1.00 51.34 443 ALA A CA 1
ATOM 3344 C C . ALA A 1 443 ? 10.225 5.727 16.297 1.00 51.34 443 ALA A C 1
ATOM 3346 O O . ALA A 1 443 ? 10.103 4.747 15.574 1.00 51.34 443 ALA A O 1
ATOM 3347 N N . GLY A 1 444 ? 10.342 5.620 17.620 1.00 54.78 444 GLY A N 1
ATOM 3348 C CA . GLY A 1 444 ? 10.360 4.345 18.331 1.00 54.78 444 GLY A CA 1
ATOM 3349 C C . GLY A 1 444 ? 10.483 4.524 19.841 1.00 54.78 444 GLY A C 1
ATOM 3350 O O . GLY A 1 444 ? 11.023 5.531 20.282 1.00 54.78 444 GLY A O 1
ATOM 3351 N N . VAL A 1 445 ? 10.037 3.559 20.637 1.00 57.75 445 VAL A N 1
ATOM 3352 C CA . VAL A 1 445 ? 10.282 3.452 22.078 1.00 57.75 445 VAL A CA 1
ATOM 3353 C C . VAL A 1 445 ? 10.540 1.995 22.457 1.00 57.75 445 VAL A C 1
ATOM 3355 O O . VAL A 1 445 ? 9.802 1.107 22.043 1.00 57.75 445 VAL A O 1
ATOM 3358 N N . ASP A 1 446 ? 11.576 1.734 23.247 1.00 54.03 446 ASP A N 1
ATOM 3359 C CA . ASP A 1 446 ? 11.719 0.462 23.958 1.00 54.03 446 ASP A CA 1
ATOM 3360 C C . ASP A 1 446 ? 10.927 0.565 25.263 1.00 54.03 446 ASP A C 1
ATOM 3362 O O . ASP A 1 446 ? 11.107 1.534 26.002 1.00 54.03 446 ASP A O 1
ATOM 3366 N N . ALA A 1 447 ? 10.077 -0.413 25.572 1.00 53.28 447 ALA A N 1
ATOM 3367 C CA . ALA A 1 447 ? 9.360 -0.464 26.837 1.00 53.28 447 ALA A CA 1
ATOM 3368 C C . ALA A 1 447 ? 9.163 -1.882 27.400 1.00 53.28 447 ALA A C 1
ATOM 3370 O O . ALA A 1 447 ? 9.068 -2.865 26.668 1.00 53.28 447 ALA A O 1
ATOM 3371 N N . MET A 1 448 ? 9.069 -1.981 28.725 1.00 51.12 448 MET A N 1
ATOM 3372 C CA . MET A 1 448 ? 8.889 -3.216 29.492 1.00 51.12 448 MET A CA 1
ATOM 3373 C C . MET A 1 448 ? 7.415 -3.503 29.807 1.00 51.12 448 MET A C 1
ATOM 3375 O O . MET A 1 448 ? 6.896 -3.137 30.859 1.00 51.12 448 MET A O 1
ATOM 3379 N N . VAL A 1 449 ? 6.716 -4.224 28.936 1.00 47.47 449 VAL A N 1
ATOM 3380 C CA . VAL A 1 449 ? 5.306 -4.574 29.173 1.00 47.47 449 VAL A CA 1
ATOM 3381 C C . VAL A 1 449 ? 5.215 -5.898 29.917 1.00 47.47 449 VAL A C 1
ATOM 3383 O O . VAL A 1 449 ? 5.662 -6.932 29.425 1.00 47.47 449 VAL A O 1
ATOM 3386 N N . SER A 1 450 ? 4.635 -5.875 31.123 1.00 53.47 450 SER A N 1
ATOM 3387 C CA . SER A 1 450 ? 4.498 -7.063 31.987 1.00 53.47 450 SER A CA 1
ATOM 3388 C C . SER A 1 450 ? 5.823 -7.817 32.200 1.00 53.47 450 SER A C 1
ATOM 3390 O O . SER A 1 450 ? 5.867 -9.047 32.203 1.00 53.47 450 SER A O 1
ATOM 3392 N N . GLY A 1 451 ? 6.932 -7.080 32.329 1.00 48.84 451 GLY A N 1
ATOM 3393 C CA . GLY A 1 451 ? 8.262 -7.656 32.537 1.00 48.84 451 GLY A CA 1
ATOM 3394 C C . GLY A 1 451 ? 8.931 -8.235 31.281 1.00 48.84 451 GLY A C 1
ATOM 3395 O O . GLY A 1 451 ? 9.959 -8.899 31.409 1.00 48.84 451 GLY A O 1
ATOM 3396 N N . ALA A 1 452 ? 8.417 -8.000 30.074 1.00 41.38 452 ALA A N 1
ATOM 3397 C CA . ALA A 1 452 ? 9.092 -8.355 28.823 1.00 41.38 452 ALA A CA 1
ATOM 3398 C C . ALA A 1 452 ? 9.481 -7.093 28.038 1.00 41.38 452 ALA A C 1
ATOM 3400 O O . ALA A 1 452 ? 8.707 -6.140 28.040 1.00 41.38 452 ALA A O 1
ATOM 3401 N N . PRO A 1 453 ? 10.639 -7.066 27.357 1.00 42.94 453 PRO A N 1
ATOM 3402 C CA . PRO A 1 453 ? 11.014 -5.929 26.532 1.00 42.94 453 PRO A CA 1
ATOM 3403 C C . PRO A 1 453 ? 10.270 -5.939 25.200 1.00 42.94 453 PRO A C 1
ATOM 3405 O O . PRO A 1 453 ? 10.168 -6.967 24.530 1.00 42.94 453 PRO A O 1
ATOM 3408 N N . HIS A 1 454 ? 9.781 -4.774 24.808 1.00 44.03 454 HIS A N 1
ATOM 3409 C CA . HIS A 1 454 ? 9.056 -4.527 23.575 1.00 44.03 454 HIS A CA 1
ATOM 3410 C C . HIS A 1 454 ? 9.621 -3.285 22.902 1.00 44.03 454 HIS A C 1
ATOM 3412 O O . HIS A 1 454 ? 9.924 -2.307 23.572 1.00 44.03 454 HIS A O 1
ATOM 3418 N N . PHE A 1 455 ? 9.724 -3.314 21.578 1.00 46.28 455 PHE A N 1
ATOM 3419 C CA . PHE A 1 455 ? 10.003 -2.126 20.787 1.00 46.28 455 PHE A CA 1
ATOM 3420 C C . PHE A 1 455 ? 8.716 -1.694 20.091 1.00 46.28 455 PHE A C 1
ATOM 3422 O O . PHE A 1 455 ? 8.093 -2.482 19.377 1.00 46.28 455 PHE A O 1
ATOM 3429 N N . PHE A 1 456 ? 8.309 -0.455 20.319 1.00 49.28 456 PHE A N 1
ATOM 3430 C CA . PHE A 1 456 ? 7.117 0.150 19.751 1.00 49.28 456 PHE A CA 1
ATOM 3431 C C . PHE A 1 456 ? 7.532 1.272 18.819 1.00 49.28 456 PHE A C 1
ATOM 3433 O O . PHE A 1 456 ? 8.265 2.163 19.210 1.00 49.28 456 PHE A O 1
ATOM 3440 N N . VAL A 1 457 ? 7.043 1.269 17.590 1.00 45.09 457 VAL A N 1
ATOM 3441 C CA . VAL A 1 457 ? 7.216 2.380 16.651 1.00 45.09 457 VAL A CA 1
ATOM 3442 C C . VAL A 1 457 ? 5.913 3.177 16.708 1.00 45.09 457 VAL A C 1
ATOM 3444 O O . VAL A 1 457 ? 4.879 2.577 16.414 1.00 45.09 457 VAL A O 1
ATOM 3447 N N . PRO A 1 458 ? 5.903 4.467 17.114 1.00 42.34 458 PRO A N 1
ATOM 3448 C CA . PRO A 1 458 ? 4.707 5.299 16.990 1.00 42.34 458 PRO A CA 1
ATOM 3449 C C . PRO A 1 458 ? 4.266 5.252 15.542 1.00 42.34 458 PRO A C 1
ATOM 3451 O O . PRO A 1 458 ? 5.133 5.381 14.675 1.00 42.34 458 PRO A O 1
ATOM 3454 N N . ALA A 1 459 ? 2.977 5.057 15.268 1.00 41.06 459 ALA A N 1
ATOM 3455 C CA . ALA A 1 459 ? 2.503 5.110 13.899 1.00 41.06 459 ALA A CA 1
ATOM 3456 C C . ALA A 1 459 ? 2.621 6.570 13.452 1.00 41.06 459 ALA A C 1
ATOM 3458 O O . ALA A 1 459 ? 1.849 7.430 13.875 1.00 41.06 459 ALA A O 1
ATOM 3459 N N . PRO A 1 460 ? 3.595 6.913 12.598 1.00 34.69 460 PRO A N 1
ATOM 3460 C CA . PRO A 1 460 ? 3.515 8.175 11.909 1.00 34.69 460 PRO A CA 1
ATOM 3461 C C . PRO A 1 460 ? 2.391 7.998 10.890 1.00 34.69 460 PRO A C 1
ATOM 3463 O O . PRO A 1 460 ? 1.858 6.910 10.668 1.00 34.69 460 PRO A O 1
ATOM 3466 N N . ARG A 1 461 ? 2.079 9.050 10.169 1.00 44.38 461 ARG A N 1
ATOM 3467 C CA . ARG A 1 461 ? 1.285 8.978 8.946 1.00 44.38 461 ARG A CA 1
ATOM 3468 C C . ARG A 1 461 ? 2.030 8.183 7.848 1.00 44.38 461 ARG A C 1
ATOM 3470 O O . ARG A 1 461 ? 2.437 8.754 6.845 1.00 44.38 461 ARG A O 1
ATOM 3477 N N . ALA A 1 462 ? 2.237 6.878 8.063 1.00 38.22 462 ALA A N 1
ATOM 3478 C CA . ALA A 1 462 ? 3.178 6.007 7.365 1.00 38.22 462 ALA A CA 1
ATOM 3479 C C . ALA A 1 462 ? 2.554 4.671 6.911 1.00 38.22 462 ALA A C 1
ATOM 3481 O O . ALA A 1 462 ? 1.420 4.294 7.230 1.00 38.22 462 ALA A O 1
ATOM 3482 N N . ALA A 1 463 ? 3.352 3.929 6.147 1.00 33.06 463 ALA A N 1
ATOM 3483 C CA . ALA A 1 463 ? 3.052 2.694 5.422 1.00 33.06 463 ALA A CA 1
ATOM 3484 C C . ALA A 1 463 ? 2.609 1.464 6.269 1.00 33.06 463 ALA A C 1
ATOM 3486 O O . ALA A 1 463 ? 2.510 0.352 5.754 1.00 33.06 463 ALA A O 1
ATOM 3487 N N . SER A 1 464 ? 2.301 1.647 7.551 1.00 35.78 464 SER A N 1
ATOM 3488 C CA . SER A 1 464 ? 1.707 0.674 8.478 1.00 35.78 464 SER A CA 1
ATOM 3489 C C . SER A 1 464 ? 1.032 1.463 9.610 1.00 35.78 464 SER A C 1
ATOM 3491 O O . SER A 1 464 ? 1.702 2.305 10.193 1.00 35.78 464 SER A O 1
ATOM 3493 N N . GLY A 1 465 ? -0.250 1.250 9.924 1.00 32.75 465 GLY A N 1
ATOM 3494 C CA . GLY A 1 465 ? -0.867 1.835 11.147 1.00 32.75 465 GLY A CA 1
ATOM 3495 C C . GLY A 1 465 ? -1.359 0.746 12.113 1.00 32.75 465 GLY A C 1
ATOM 3496 O O . GLY A 1 465 ? -0.946 -0.388 11.881 1.00 32.75 465 GLY A O 1
ATOM 3497 N N . PRO A 1 466 ? -2.256 0.978 13.110 1.00 38.75 466 PRO A N 1
ATOM 3498 C CA . PRO A 1 466 ? -2.685 2.214 13.788 1.00 38.75 466 PRO A CA 1
ATOM 3499 C C . PRO A 1 466 ? -1.992 2.422 15.163 1.00 38.75 466 PRO A C 1
ATOM 3501 O O . PRO A 1 466 ? -1.406 1.494 15.719 1.00 38.75 466 PRO A O 1
ATOM 3504 N N . ASP A 1 467 ? -2.116 3.631 15.724 1.00 41.03 467 ASP A N 1
ATOM 3505 C CA . ASP A 1 467 ? -1.734 3.993 17.099 1.00 41.03 467 ASP A CA 1
ATOM 3506 C C . ASP A 1 467 ? -2.738 3.450 18.135 1.00 41.03 467 ASP A C 1
ATOM 3508 O O . ASP A 1 467 ? -3.918 3.775 18.086 1.00 41.03 467 ASP A O 1
ATOM 3512 N N . MET A 1 468 ? -2.257 2.659 19.101 1.00 34.25 468 MET A N 1
ATOM 3513 C CA . MET A 1 468 ? -3.018 2.161 20.272 1.00 34.25 468 MET A CA 1
ATOM 3514 C C . MET A 1 468 ? -2.216 2.278 21.586 1.00 34.25 468 MET A C 1
ATOM 3516 O O . MET A 1 468 ? -2.562 1.679 22.600 1.00 34.25 468 MET A O 1
ATOM 3520 N N . LEU A 1 469 ? -1.081 2.977 21.571 1.00 42.59 469 LEU A N 1
ATOM 3521 C CA . LEU A 1 469 ? 0.005 2.717 22.523 1.00 42.59 469 LEU A CA 1
ATOM 3522 C C . LEU A 1 469 ? 0.295 3.759 23.621 1.00 42.59 469 LEU A C 1
ATOM 3524 O O . LEU A 1 469 ? 0.847 3.328 24.636 1.00 42.59 469 LEU A O 1
ATOM 3528 N N . PRO A 1 470 ? -0.063 5.058 23.525 1.00 41.88 470 PRO A N 1
ATOM 3529 C CA . PRO A 1 470 ? 0.340 6.016 24.562 1.00 41.88 470 PRO A CA 1
ATOM 3530 C C . PRO A 1 470 ? -0.280 5.770 25.948 1.00 41.88 470 PRO A C 1
ATOM 3532 O O . PRO A 1 470 ? 0.412 5.914 26.952 1.00 41.88 470 PRO A O 1
ATOM 3535 N N . ASP A 1 471 ? -1.537 5.325 26.036 1.00 37.47 471 ASP A N 1
ATOM 3536 C CA . ASP A 1 471 ? -2.199 5.152 27.340 1.00 37.47 471 ASP A CA 1
ATOM 3537 C C . ASP A 1 471 ? -1.810 3.865 28.086 1.00 37.47 471 ASP A C 1
ATOM 3539 O O . ASP A 1 471 ? -1.887 3.812 29.314 1.00 37.47 471 ASP A O 1
ATOM 3543 N N . LEU A 1 472 ? -1.336 2.838 27.372 1.00 40.19 472 LEU A N 1
ATOM 3544 C CA . LEU A 1 472 ? -1.003 1.524 27.939 1.00 40.19 472 LEU A CA 1
ATOM 3545 C C . LEU A 1 472 ? 0.401 1.450 28.569 1.00 40.19 472 LEU A C 1
ATOM 3547 O O . LEU A 1 472 ? 0.703 0.478 29.260 1.00 40.19 472 LEU A O 1
ATOM 3551 N N . LEU A 1 473 ? 1.264 2.451 28.352 1.00 47.62 473 LEU A N 1
ATOM 3552 C CA . LEU A 1 473 ? 2.699 2.390 28.683 1.00 47.62 473 LEU A CA 1
ATOM 3553 C C . LEU A 1 473 ? 3.152 3.337 29.808 1.00 47.62 473 LEU A C 1
ATOM 3555 O O . LEU A 1 473 ? 4.343 3.636 29.911 1.00 47.62 473 LEU A O 1
ATOM 3559 N N . ARG A 1 474 ? 2.239 3.760 30.693 1.00 43.25 474 ARG A N 1
ATOM 3560 C CA . ARG A 1 474 ? 2.491 4.748 31.769 1.00 43.25 474 ARG A CA 1
ATOM 3561 C C . ARG A 1 474 ? 3.617 4.409 32.770 1.00 43.25 474 ARG A C 1
ATOM 3563 O O . ARG A 1 474 ? 3.888 5.228 33.638 1.00 43.25 474 ARG A O 1
ATOM 3570 N N . SER A 1 475 ? 4.295 3.260 32.688 1.00 45.28 475 SER A N 1
ATOM 3571 C CA . SER A 1 475 ? 5.314 2.868 33.680 1.00 45.28 475 SER A CA 1
ATOM 3572 C C . SER A 1 475 ? 6.557 2.140 33.153 1.00 45.28 475 SER A C 1
ATOM 3574 O O . SER A 1 475 ? 7.298 1.580 33.958 1.00 45.28 475 SER A O 1
ATOM 3576 N N . ALA A 1 476 ? 6.823 2.118 31.840 1.00 57.28 476 ALA A N 1
ATOM 3577 C CA . ALA A 1 476 ? 7.758 1.116 31.317 1.00 57.28 476 ALA A CA 1
ATOM 3578 C C . ALA A 1 476 ? 8.740 1.537 30.212 1.00 57.28 476 ALA A C 1
ATOM 3580 O O . ALA A 1 476 ? 9.337 0.650 29.616 1.00 57.28 476 ALA A O 1
ATOM 3581 N N . VAL A 1 477 ? 8.929 2.819 29.896 1.00 57.16 477 VAL A N 1
ATOM 3582 C CA . VAL A 1 477 ? 9.786 3.231 28.761 1.00 57.16 477 VAL A CA 1
ATOM 3583 C C . VAL A 1 477 ? 11.275 3.223 29.144 1.00 57.16 477 VAL A C 1
ATOM 3585 O O . VAL A 1 477 ? 11.679 3.933 30.057 1.00 57.16 477 VAL A O 1
ATOM 3588 N N . GLU A 1 478 ? 12.099 2.454 28.424 1.00 60.19 478 GLU A N 1
ATOM 3589 C CA . GLU A 1 478 ? 13.557 2.354 28.626 1.00 60.19 478 GLU A CA 1
ATOM 3590 C C . GLU A 1 478 ? 14.339 3.288 27.680 1.00 60.19 478 GLU A C 1
ATOM 3592 O O . GLU A 1 478 ? 15.276 3.976 28.095 1.00 60.19 478 GLU A O 1
ATOM 3597 N N . ARG A 1 479 ? 13.954 3.355 26.398 1.00 59.41 479 ARG A N 1
ATOM 3598 C CA . ARG A 1 479 ? 14.609 4.194 25.372 1.00 59.41 479 ARG A CA 1
ATOM 3599 C C . ARG A 1 479 ? 13.599 4.802 24.414 1.00 59.41 479 ARG A C 1
ATOM 3601 O O . ARG A 1 479 ? 12.557 4.210 24.162 1.00 59.41 479 ARG A O 1
ATOM 3608 N N . VAL A 1 480 ? 13.941 5.948 23.833 1.00 58.78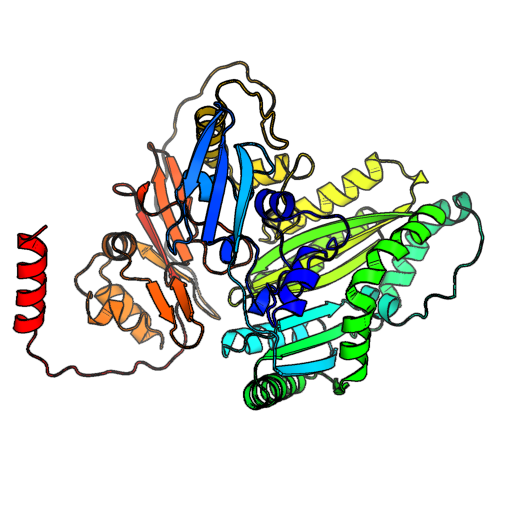 480 VAL A N 1
ATOM 3609 C CA . VAL A 1 480 ? 13.134 6.656 22.830 1.00 58.78 480 VAL A CA 1
ATOM 3610 C C . VAL A 1 480 ? 14.015 6.967 21.617 1.00 58.78 480 VAL A C 1
ATOM 3612 O O . VAL A 1 480 ? 15.142 7.443 21.749 1.00 58.78 480 VAL A O 1
ATOM 3615 N N . TRP A 1 481 ? 13.504 6.682 20.425 1.00 59.88 481 TRP A N 1
ATOM 3616 C CA . TRP A 1 481 ? 14.135 6.944 19.137 1.00 59.88 481 TRP A CA 1
ATOM 3617 C C . TRP A 1 481 ? 13.490 8.172 18.511 1.00 59.88 481 TRP A C 1
ATOM 3619 O O . TRP A 1 481 ? 12.267 8.242 18.420 1.00 59.88 481 TRP A O 1
ATOM 3629 N N . LEU A 1 482 ? 14.296 9.126 18.060 1.00 62.88 482 LEU A N 1
ATOM 3630 C CA . LEU A 1 482 ? 13.856 10.437 17.592 1.00 62.88 482 LEU A CA 1
ATOM 3631 C C . LEU A 1 482 ? 14.229 10.682 16.133 1.00 62.88 482 LEU A C 1
ATOM 3633 O O . LEU A 1 482 ? 15.295 10.272 15.684 1.00 62.88 482 LEU A O 1
ATOM 3637 N N . ARG A 1 483 ? 13.378 11.399 15.399 1.00 60.66 483 ARG A N 1
ATOM 3638 C CA . ARG A 1 483 ? 13.651 11.874 14.037 1.00 60.66 483 ARG A CA 1
ATOM 3639 C C . ARG A 1 483 ? 14.301 13.246 14.096 1.00 60.66 483 ARG A C 1
ATOM 3641 O O . ARG A 1 483 ? 13.752 14.163 14.697 1.00 60.66 483 ARG A O 1
ATOM 3648 N N . THR A 1 484 ? 15.449 13.397 13.442 1.00 60.16 484 THR A N 1
ATOM 3649 C CA . THR A 1 484 ? 16.182 14.671 13.382 1.00 60.16 484 THR A CA 1
ATOM 3650 C C . THR A 1 484 ? 16.259 15.184 11.948 1.00 60.16 484 THR A C 1
ATOM 3652 O O . THR A 1 484 ? 16.437 14.399 11.015 1.00 60.16 484 THR A O 1
ATOM 3655 N N . SER A 1 485 ? 16.145 16.501 11.766 1.00 52.66 485 SER A N 1
ATOM 3656 C CA . SER A 1 485 ? 16.141 17.149 10.448 1.00 52.66 485 SER A CA 1
ATOM 3657 C C . SER A 1 485 ? 17.341 18.101 10.296 1.00 52.66 485 SER A C 1
ATOM 3659 O O . SER A 1 485 ? 17.743 18.704 11.291 1.00 52.66 485 SER A O 1
ATOM 3661 N N . PRO A 1 486 ? 17.903 18.282 9.082 1.00 43.03 486 PRO A N 1
ATOM 3662 C CA . PRO A 1 486 ? 19.111 19.091 8.855 1.00 43.03 486 PRO A CA 1
ATOM 3663 C C . PRO A 1 486 ? 18.871 20.612 8.774 1.00 43.03 486 PRO A C 1
ATOM 3665 O O . PRO A 1 486 ? 19.716 21.339 8.261 1.00 43.03 486 PRO A O 1
ATOM 3668 N N . TRP A 1 487 ? 17.725 21.127 9.231 1.00 44.91 487 TRP A N 1
ATOM 3669 C CA . TRP A 1 487 ? 17.466 22.565 9.125 1.00 44.91 487 TRP A CA 1
ATOM 3670 C C . TRP A 1 487 ? 18.354 23.357 10.100 1.00 44.91 487 TRP A C 1
ATOM 3672 O O . TRP A 1 487 ? 18.493 22.933 11.251 1.00 44.91 487 TRP A O 1
ATOM 3682 N N . PRO A 1 488 ? 18.875 24.535 9.705 1.00 37.59 488 PRO A N 1
ATOM 3683 C CA . PRO A 1 488 ? 19.706 25.361 10.577 1.00 37.59 488 PRO A CA 1
ATOM 3684 C C . PRO A 1 488 ? 18.977 25.716 11.882 1.00 37.59 488 PRO A C 1
ATOM 3686 O O . PRO A 1 488 ? 17.754 25.912 11.901 1.00 37.59 488 PRO A O 1
ATOM 3689 N N . ALA A 1 489 ? 19.727 25.768 12.985 1.00 39.47 489 ALA A N 1
ATOM 3690 C CA . ALA A 1 489 ? 19.226 26.201 14.283 1.00 39.47 489 ALA A CA 1
ATOM 3691 C C . ALA A 1 489 ? 18.798 27.672 14.186 1.00 39.47 489 ALA A C 1
ATOM 3693 O O . ALA A 1 489 ? 19.630 28.553 13.984 1.00 39.47 489 ALA A O 1
ATOM 3694 N N . LEU A 1 490 ? 17.495 27.941 14.300 1.00 32.12 490 LEU A N 1
ATOM 3695 C CA . LEU A 1 490 ? 17.014 29.301 14.514 1.00 32.12 490 LEU A CA 1
ATOM 3696 C C . LEU A 1 490 ? 17.066 29.540 16.024 1.00 32.12 490 LEU A C 1
ATOM 3698 O O . LEU A 1 490 ? 16.213 29.049 16.766 1.00 32.12 490 LEU A O 1
ATOM 3702 N N . THR A 1 491 ? 18.094 30.239 16.494 1.00 34.31 491 THR A N 1
ATOM 3703 C CA . THR A 1 491 ? 18.152 30.695 17.884 1.00 34.31 491 THR A CA 1
ATOM 3704 C C . THR A 1 491 ? 17.192 31.871 18.027 1.00 34.31 491 THR A C 1
ATOM 3706 O O . THR A 1 491 ? 17.560 33.018 17.790 1.00 34.31 491 THR A O 1
ATOM 3709 N N . LEU A 1 492 ? 15.935 31.596 18.370 1.00 30.25 492 LEU A N 1
ATOM 3710 C CA . LEU A 1 492 ? 15.024 32.631 18.849 1.00 30.25 492 LEU A CA 1
ATOM 3711 C C . LEU A 1 492 ? 15.318 32.836 20.332 1.00 30.25 492 LEU A C 1
ATOM 3713 O O . LEU A 1 492 ? 14.900 32.044 21.173 1.00 30.25 492 LEU A O 1
ATOM 3717 N N . ALA A 1 493 ? 16.076 33.883 20.649 1.00 31.69 493 ALA A N 1
ATOM 3718 C CA . ALA A 1 493 ? 16.199 34.352 22.020 1.00 31.69 493 ALA A CA 1
ATOM 3719 C C . ALA A 1 493 ? 14.846 34.947 22.440 1.00 31.69 493 ALA A C 1
ATOM 3721 O O . ALA A 1 493 ? 14.503 36.070 22.072 1.00 31.69 493 ALA A O 1
ATOM 3722 N N . TRP A 1 494 ? 14.044 34.170 23.165 1.00 34.50 494 TRP A N 1
ATOM 3723 C CA . TRP A 1 494 ? 12.837 34.671 23.810 1.00 34.50 494 TRP A CA 1
ATOM 3724 C C . TRP A 1 494 ? 13.246 35.539 25.008 1.00 34.50 494 TRP A C 1
ATOM 3726 O O . TRP A 1 494 ? 13.843 35.043 25.957 1.00 34.50 494 TRP A O 1
ATOM 3736 N N . GLN A 1 495 ? 12.953 36.840 24.950 1.00 37.94 495 GLN A N 1
ATOM 3737 C CA . GLN A 1 495 ? 13.126 37.797 26.055 1.00 37.94 495 GLN A CA 1
ATOM 3738 C C . GLN A 1 495 ? 11.807 37.993 26.827 1.00 37.94 495 GLN A C 1
ATOM 3740 O O . GLN A 1 495 ? 11.384 39.119 27.076 1.00 37.94 495 GLN A O 1
ATOM 3745 N N . GLY A 1 496 ? 11.102 36.905 27.139 1.00 48.00 496 GLY A N 1
ATOM 3746 C CA . GLY A 1 496 ? 9.895 36.946 27.966 1.00 48.00 496 GLY A CA 1
ATOM 3747 C C . GLY A 1 496 ? 10.156 36.392 29.362 1.00 48.00 496 GLY A C 1
ATOM 3748 O O . GLY A 1 496 ? 10.983 35.500 29.534 1.00 48.00 496 GLY A O 1
ATOM 3749 N N . ASP A 1 497 ? 9.462 36.946 30.355 1.00 49.56 497 ASP A N 1
ATOM 3750 C CA . ASP A 1 497 ? 9.564 36.553 31.760 1.00 49.56 497 ASP A CA 1
ATOM 3751 C C . ASP A 1 497 ? 9.083 35.102 31.963 1.00 49.56 497 ASP A C 1
ATOM 3753 O O . ASP A 1 497 ? 7.886 34.801 31.908 1.00 49.56 497 ASP A O 1
ATOM 3757 N N . LEU A 1 498 ? 10.038 34.194 32.182 1.00 47.78 498 LEU A N 1
ATOM 3758 C CA . LEU A 1 498 ? 9.825 32.768 32.444 1.00 47.78 498 LEU A CA 1
ATOM 3759 C C . LEU A 1 498 ? 8.895 32.538 33.650 1.00 47.78 498 LEU A C 1
ATOM 3761 O O . LEU A 1 498 ? 8.158 31.548 33.671 1.00 47.78 498 LEU A O 1
ATOM 3765 N N . ASP A 1 499 ? 8.855 33.476 34.603 1.00 48.56 499 ASP A N 1
ATOM 3766 C CA . ASP A 1 499 ? 7.982 33.383 35.772 1.00 48.56 499 ASP A CA 1
ATOM 3767 C C . ASP A 1 499 ? 6.500 33.503 35.399 1.00 48.56 499 ASP A C 1
ATOM 3769 O O . ASP A 1 499 ? 5.647 32.916 36.063 1.00 48.56 499 ASP A O 1
ATOM 3773 N N . TRP A 1 500 ? 6.152 34.211 34.318 1.00 56.03 500 TRP A N 1
ATOM 3774 C CA . TRP A 1 500 ? 4.764 34.281 33.852 1.00 56.03 500 TRP A CA 1
ATOM 3775 C C . TRP A 1 500 ? 4.276 32.933 33.305 1.00 56.03 500 TRP A C 1
ATOM 3777 O O . TRP A 1 500 ? 3.193 32.472 33.669 1.00 56.03 500 TRP A O 1
ATOM 3787 N N . ALA A 1 501 ? 5.099 32.266 32.492 1.00 41.78 501 ALA A N 1
ATOM 3788 C CA . ALA A 1 501 ? 4.773 30.954 31.933 1.00 41.78 501 ALA A CA 1
ATOM 3789 C C . ALA A 1 501 ? 4.703 29.864 33.020 1.00 41.78 501 ALA A C 1
ATOM 3791 O O . ALA A 1 501 ? 3.841 28.986 32.965 1.00 41.78 501 ALA A O 1
ATOM 3792 N N . LEU A 1 502 ? 5.569 29.948 34.037 1.00 48.22 502 LEU A N 1
ATOM 3793 C CA . LEU A 1 502 ? 5.544 29.054 35.197 1.00 48.22 502 LEU A CA 1
ATOM 3794 C C . LEU A 1 502 ? 4.302 29.267 36.072 1.00 48.22 502 LEU A C 1
ATOM 3796 O O . LEU A 1 502 ? 3.708 28.281 36.505 1.00 48.22 502 LEU A O 1
ATOM 3800 N N . ARG A 1 503 ? 3.866 30.517 36.285 1.00 51.78 503 ARG A N 1
ATOM 3801 C CA . ARG A 1 503 ? 2.629 30.829 37.026 1.00 51.78 503 ARG A CA 1
ATOM 3802 C C . ARG A 1 503 ? 1.387 30.257 36.336 1.00 51.78 503 ARG A C 1
ATOM 3804 O O . ARG A 1 503 ? 0.606 29.572 36.986 1.00 51.78 503 ARG A O 1
ATOM 3811 N N . LEU A 1 504 ? 1.264 30.428 35.017 1.00 45.75 504 LEU A N 1
ATOM 3812 C CA . LEU A 1 504 ? 0.151 29.865 34.240 1.00 45.75 504 LEU A CA 1
ATOM 3813 C C . LEU A 1 504 ? 0.117 28.327 34.306 1.00 45.75 504 LEU A C 1
ATOM 3815 O O . LEU A 1 504 ? -0.943 27.724 34.456 1.00 45.75 504 LEU A O 1
ATOM 3819 N N . ALA A 1 505 ? 1.285 27.681 34.233 1.00 41.78 505 ALA A N 1
ATOM 3820 C CA . ALA A 1 505 ? 1.390 26.229 34.354 1.00 41.78 505 ALA A CA 1
ATOM 3821 C C . ALA A 1 505 ? 1.043 25.724 35.766 1.00 41.78 505 ALA A C 1
ATOM 3823 O O . ALA A 1 505 ? 0.488 24.638 35.905 1.00 41.78 505 ALA A O 1
ATOM 3824 N N . GLN A 1 506 ? 1.349 26.497 36.810 1.00 47.78 506 GLN A N 1
ATOM 3825 C CA . GLN A 1 506 ? 1.009 26.156 38.194 1.00 47.78 506 GLN A CA 1
ATOM 3826 C C . GLN A 1 506 ? -0.479 26.353 38.504 1.00 47.78 506 GLN A C 1
ATOM 3828 O O . GLN A 1 506 ? -1.040 25.562 39.260 1.00 47.78 506 GLN A O 1
ATOM 3833 N N . GLU A 1 507 ? -1.127 27.358 37.912 1.00 47.94 507 GLU A N 1
ATOM 3834 C CA . GLU A 1 507 ? -2.573 27.577 38.045 1.00 47.94 507 GLU A CA 1
ATOM 3835 C C . GLU A 1 507 ? -3.375 26.471 37.344 1.00 47.94 507 GLU A C 1
ATOM 3837 O O . GLU A 1 507 ? -4.273 25.890 37.946 1.00 47.94 507 GLU A O 1
ATOM 3842 N N . LEU A 1 508 ? -2.969 26.064 36.137 1.00 38.34 508 LEU A N 1
ATOM 3843 C CA . LEU A 1 508 ? -3.616 24.972 35.393 1.00 38.34 508 LEU A CA 1
ATOM 3844 C C . LEU A 1 508 ? -3.460 23.585 36.046 1.00 38.34 508 LEU A C 1
ATOM 3846 O O . LEU A 1 508 ? -4.232 22.681 35.742 1.00 38.34 508 LEU A O 1
ATOM 3850 N N . VAL A 1 509 ? -2.469 23.407 36.926 1.00 45.28 509 VAL A N 1
ATOM 3851 C CA . VAL A 1 509 ? -2.242 22.164 37.691 1.00 45.28 509 VAL A CA 1
ATOM 3852 C C . VAL A 1 509 ? -2.997 22.161 39.025 1.00 45.28 509 VAL A C 1
ATOM 3854 O O . VAL A 1 509 ? -3.140 21.106 39.630 1.00 45.28 509 VAL A O 1
ATOM 3857 N N . ARG A 1 510 ? -3.481 23.313 39.507 1.00 40.72 510 ARG A N 1
ATOM 3858 C CA . ARG A 1 510 ? -4.278 23.385 40.744 1.00 40.72 510 ARG A CA 1
ATOM 3859 C C . ARG A 1 510 ? -5.776 23.182 40.524 1.00 40.72 510 ARG A C 1
ATOM 3861 O O . ARG A 1 510 ? -6.445 22.782 41.470 1.00 40.72 510 ARG A O 1
ATOM 3868 N N . ASP A 1 511 ? -6.267 23.417 39.310 1.00 38.50 511 ASP A N 1
ATOM 3869 C CA . ASP A 1 511 ? -7.681 23.234 38.941 1.00 38.50 511 ASP A CA 1
ATOM 3870 C C . ASP A 1 511 ? -7.987 21.871 38.273 1.00 38.50 511 ASP A C 1
ATOM 3872 O O . ASP A 1 511 ? -9.116 21.637 37.839 1.00 38.50 511 ASP A O 1
ATOM 3876 N N . ALA A 1 512 ? -7.007 20.959 38.209 1.00 35.50 512 ALA A N 1
ATOM 3877 C CA . ALA A 1 512 ? -7.146 19.569 37.753 1.00 35.50 512 ALA A CA 1
ATOM 3878 C C . ALA A 1 512 ? -6.819 18.598 38.892 1.00 35.50 512 ALA A C 1
ATOM 3880 O O . ALA A 1 512 ? -7.501 17.549 38.979 1.00 35.50 512 ALA A O 1
#

Mean predicted aligned error: 14.93 Å

Radius of gyration: 24.84 Å; Cα contacts (8 Å, |Δi|>4): 888; chains: 1; bounding box: 52×66×70 Å